Protein AF-A0A5E3WH32-F1 (afdb_monomer_lite)

Structure (mmCIF, N/CA/C/O backbone):
data_AF-A0A5E3WH32-F1
#
_entry.id   AF-A0A5E3WH32-F1
#
loop_
_atom_site.group_PDB
_atom_site.id
_atom_site.type_symbol
_atom_site.label_atom_id
_atom_site.label_alt_id
_atom_site.label_comp_id
_atom_site.label_asym_id
_atom_site.label_entity_id
_atom_site.label_seq_id
_atom_site.pdbx_PDB_ins_code
_atom_site.Cartn_x
_atom_site.Cartn_y
_atom_site.Cartn_z
_atom_site.occupancy
_atom_site.B_iso_or_equiv
_atom_site.auth_seq_id
_atom_site.auth_comp_id
_atom_site.auth_asym_id
_atom_site.auth_atom_id
_atom_site.pdbx_PDB_model_num
ATOM 1 N N . MET A 1 1 ? -55.129 -22.627 20.038 1.00 52.19 1 MET A N 1
ATOM 2 C CA . MET A 1 1 ? -54.235 -21.857 20.926 1.00 52.19 1 MET A CA 1
ATOM 3 C C . MET A 1 1 ? -52.836 -22.223 20.495 1.00 52.19 1 MET A C 1
ATOM 5 O O . MET A 1 1 ? -52.341 -23.261 20.911 1.00 52.19 1 MET A O 1
ATOM 9 N N . ASP A 1 2 ? -52.278 -21.450 19.570 1.00 45.00 2 ASP A N 1
ATOM 10 C CA . ASP A 1 2 ? -50.968 -21.742 18.999 1.00 45.00 2 ASP A CA 1
ATOM 11 C C . ASP A 1 2 ? -49.895 -21.250 19.965 1.00 45.00 2 ASP A C 1
ATOM 13 O O . ASP A 1 2 ? -49.809 -20.062 20.281 1.00 45.00 2 ASP A O 1
ATOM 17 N N . SER A 1 3 ? -49.121 -22.192 20.498 1.00 57.66 3 SER A N 1
ATOM 18 C CA . SER A 1 3 ? -47.975 -21.905 21.348 1.00 57.66 3 SER A CA 1
ATOM 19 C C . SER A 1 3 ? -46.916 -21.187 20.517 1.00 57.66 3 SER A C 1
ATOM 21 O O . SER A 1 3 ? -46.293 -21.782 19.641 1.00 57.66 3 SER A O 1
ATOM 23 N N . ALA A 1 4 ? -46.726 -19.896 20.789 1.00 65.81 4 ALA A N 1
ATOM 24 C CA . ALA A 1 4 ? -45.652 -19.109 20.208 1.00 65.81 4 ALA A CA 1
ATOM 25 C C . ALA A 1 4 ? -44.301 -19.724 20.606 1.00 65.81 4 ALA A C 1
ATOM 27 O O . ALA A 1 4 ? -43.887 -19.662 21.764 1.00 65.81 4 ALA A O 1
ATOM 28 N N . VAL A 1 5 ? -43.628 -20.341 19.637 1.00 60.38 5 VAL A N 1
ATOM 29 C CA . VAL A 1 5 ? -42.250 -20.813 19.771 1.00 60.38 5 VAL A CA 1
ATOM 30 C C . VAL A 1 5 ? -41.354 -19.579 19.782 1.00 60.38 5 VAL A C 1
ATOM 32 O O . VAL A 1 5 ? -41.102 -18.957 18.752 1.00 60.38 5 VAL A O 1
ATOM 35 N N . SER A 1 6 ? -40.903 -19.189 20.970 1.00 62.94 6 SER A N 1
ATOM 36 C CA . SER A 1 6 ? -39.856 -18.190 21.145 1.00 62.94 6 SER A CA 1
ATOM 37 C C . SER A 1 6 ? -38.542 -18.765 20.614 1.00 62.94 6 SER A C 1
ATOM 39 O O . SER A 1 6 ? -37.930 -19.615 21.264 1.00 62.94 6 SER A O 1
ATOM 41 N N . ASN A 1 7 ? -38.117 -18.333 19.428 1.00 59.12 7 ASN A N 1
ATOM 42 C CA . ASN A 1 7 ? -36.787 -18.658 18.924 1.00 59.12 7 ASN A CA 1
ATOM 43 C C . ASN A 1 7 ? -35.727 -18.106 19.895 1.00 59.12 7 ASN A C 1
ATOM 45 O O . ASN A 1 7 ? -35.809 -16.930 20.261 1.00 59.12 7 ASN A O 1
ATOM 49 N N . PRO A 1 8 ? -34.744 -18.915 20.330 1.00 65.38 8 PRO A N 1
ATOM 50 C CA . PRO A 1 8 ? -33.678 -18.431 21.191 1.00 65.38 8 PRO A CA 1
ATOM 51 C C . PRO A 1 8 ? -32.877 -17.372 20.434 1.00 65.38 8 PRO A C 1
ATOM 53 O O . PRO A 1 8 ? -32.254 -17.658 19.411 1.00 65.38 8 PRO A O 1
ATOM 56 N N . VAL A 1 9 ? -32.896 -16.137 20.937 1.00 61.34 9 VAL A N 1
ATOM 57 C CA . VAL A 1 9 ? -31.949 -15.104 20.514 1.00 61.34 9 VAL A CA 1
ATOM 58 C C . VAL A 1 9 ? -30.556 -15.650 20.815 1.00 61.34 9 VAL A C 1
ATOM 60 O O . VAL A 1 9 ? -30.223 -15.907 21.971 1.00 61.34 9 VAL A O 1
ATOM 63 N N . SER A 1 10 ? -29.769 -15.902 19.769 1.00 73.12 10 SER A N 1
ATOM 64 C CA . SER A 1 10 ? -28.432 -16.478 19.904 1.00 73.12 10 SER A CA 1
ATOM 65 C C . SER A 1 10 ? -27.565 -15.564 20.776 1.00 73.12 10 SER A C 1
ATOM 67 O O . SER A 1 10 ? -27.524 -14.349 20.573 1.00 73.12 10 SER A O 1
ATOM 69 N N . SER A 1 11 ? -26.851 -16.123 21.751 1.00 75.81 11 SER A N 1
ATOM 70 C CA . SER A 1 11 ? -25.942 -15.367 22.630 1.00 75.81 11 SER A CA 1
ATOM 71 C C . SER A 1 11 ? -24.872 -14.589 21.851 1.00 75.81 11 SER A C 1
ATOM 73 O O . SER A 1 11 ? -24.406 -13.549 22.313 1.00 75.81 11 SER A O 1
ATOM 75 N N . ALA A 1 12 ? -24.536 -15.041 20.637 1.00 77.00 12 ALA A N 1
ATOM 76 C CA . ALA A 1 12 ? -23.612 -14.364 19.733 1.00 77.00 12 ALA A CA 1
ATOM 77 C C . ALA A 1 12 ? -24.107 -12.968 19.312 1.00 77.00 12 ALA A C 1
ATOM 79 O O . ALA A 1 12 ? -23.326 -12.019 19.303 1.00 77.00 12 ALA A O 1
ATOM 80 N N . THR A 1 13 ? -25.404 -12.818 19.019 1.00 81.62 13 THR A N 1
ATOM 81 C CA . THR A 1 13 ? -25.997 -11.529 18.614 1.00 81.62 13 THR A CA 1
ATOM 82 C C . THR A 1 13 ? -25.877 -10.470 19.706 1.00 81.62 13 THR A C 1
ATOM 84 O O . THR A 1 13 ? -25.502 -9.338 19.418 1.00 81.62 13 THR A O 1
ATOM 87 N N . PHE A 1 14 ? -26.064 -10.855 20.970 1.00 86.81 14 PHE A N 1
ATOM 88 C CA . PHE A 1 14 ? -25.937 -9.934 22.101 1.00 86.81 14 PHE A CA 1
ATOM 89 C C . PHE A 1 14 ? -24.504 -9.406 22.288 1.00 86.81 14 PHE A C 1
ATOM 91 O O . PHE A 1 14 ? -24.307 -8.219 22.547 1.00 86.81 14 PHE A O 1
ATOM 98 N N . VAL A 1 15 ? -23.488 -10.264 22.129 1.00 85.94 15 VAL A N 1
ATOM 99 C CA . VAL A 1 15 ? -22.075 -9.858 22.261 1.00 85.94 15 VAL A CA 1
ATOM 100 C C . VAL A 1 15 ? -21.670 -8.896 21.141 1.00 85.94 15 VAL A C 1
ATOM 102 O O . VAL A 1 15 ? -20.962 -7.920 21.396 1.00 85.94 15 VAL A O 1
ATOM 105 N N . MET A 1 16 ? -22.126 -9.144 19.910 1.00 86.31 16 MET A N 1
ATOM 106 C CA . MET A 1 16 ? -21.865 -8.259 18.769 1.00 86.31 16 MET A CA 1
ATOM 107 C C . MET A 1 16 ? -22.525 -6.894 18.953 1.00 86.31 16 MET A C 1
ATOM 109 O O . MET A 1 16 ? -21.853 -5.876 18.792 1.00 86.31 16 MET A O 1
ATOM 113 N N . ASP A 1 17 ? -23.791 -6.873 19.375 1.00 88.31 17 ASP A N 1
ATOM 114 C CA . ASP A 1 17 ? -24.502 -5.633 19.683 1.00 88.31 17 ASP A CA 1
ATOM 115 C C . ASP A 1 17 ? -23.765 -4.836 20.752 1.00 88.31 17 ASP A C 1
ATOM 117 O O . ASP A 1 17 ? -23.500 -3.649 20.568 1.00 88.31 17 ASP A O 1
ATOM 121 N N . GLN A 1 18 ? -23.353 -5.483 21.844 1.00 89.88 18 GLN A N 1
ATOM 122 C CA . GLN A 1 18 ? -22.624 -4.807 22.912 1.00 89.88 18 GLN A CA 1
ATOM 123 C C . GLN A 1 18 ? -21.307 -4.192 22.412 1.00 89.88 18 GLN A C 1
ATOM 125 O O . GLN A 1 18 ? -20.955 -3.083 22.820 1.00 89.88 18 GLN A O 1
ATOM 130 N N . ARG A 1 19 ? -20.580 -4.882 21.525 1.00 88.62 19 ARG A N 1
ATOM 131 C CA . ARG A 1 19 ? -19.349 -4.356 20.912 1.00 88.62 19 ARG A CA 1
ATOM 132 C C . ARG A 1 19 ? -19.636 -3.160 20.008 1.00 88.62 19 ARG A C 1
ATOM 134 O O . ARG A 1 19 ? -18.951 -2.147 20.128 1.00 88.62 19 ARG A O 1
ATOM 141 N N . ALA A 1 20 ? -20.663 -3.249 19.167 1.00 89.88 20 ALA A N 1
ATOM 142 C CA . ALA A 1 20 ? -21.068 -2.154 18.294 1.00 89.88 20 ALA A CA 1
ATOM 143 C C . ALA A 1 20 ? -21.516 -0.922 19.099 1.00 89.88 20 ALA A C 1
ATOM 145 O O . ALA A 1 20 ? -21.082 0.189 18.807 1.00 89.88 20 ALA A O 1
ATOM 146 N N . PHE A 1 21 ? -22.286 -1.106 20.178 1.00 92.56 21 PHE A N 1
ATOM 147 C CA . PHE A 1 21 ? -22.665 -0.015 21.083 1.00 92.56 21 PHE A CA 1
ATOM 148 C C . PHE A 1 21 ? -21.451 0.662 21.728 1.00 92.56 21 PHE A C 1
ATOM 150 O O . PHE A 1 21 ? -21.394 1.888 21.762 1.00 92.56 21 PHE A O 1
ATOM 157 N N . ARG A 1 22 ? -20.454 -0.105 22.193 1.00 91.75 22 ARG A N 1
ATOM 158 C CA . ARG A 1 22 ? -19.221 0.474 22.760 1.00 91.75 22 ARG A CA 1
ATOM 159 C C . ARG A 1 22 ? -18.456 1.307 21.734 1.00 91.75 22 ARG A C 1
ATOM 161 O O . ARG A 1 22 ? -18.041 2.416 22.054 1.00 91.75 22 ARG A O 1
ATOM 168 N N . ALA A 1 23 ? -18.330 0.811 20.502 1.00 92.69 23 ALA A N 1
ATOM 169 C CA . ALA A 1 23 ? -17.671 1.537 19.419 1.00 92.69 23 ALA A CA 1
ATOM 170 C C . ALA A 1 23 ? -18.367 2.869 19.087 1.00 92.69 23 ALA A C 1
ATOM 172 O O . ALA A 1 23 ? -17.714 3.808 18.645 1.00 92.69 23 ALA A O 1
ATOM 173 N N . CYS A 1 24 ? -19.674 2.983 19.331 1.00 94.19 24 CYS A N 1
ATOM 174 C CA . CYS A 1 24 ? -20.444 4.201 19.068 1.00 94.19 24 CYS A CA 1
ATOM 175 C C . CYS A 1 24 ? -20.374 5.245 20.177 1.00 94.19 24 CYS A C 1
ATOM 177 O O . CYS A 1 24 ? -20.856 6.354 19.965 1.00 94.19 24 CYS A O 1
ATOM 179 N N . GLY A 1 25 ? -19.820 4.916 21.344 1.00 93.44 25 GLY A N 1
ATOM 180 C CA . GLY A 1 25 ? -19.844 5.798 22.509 1.00 93.44 25 GLY A CA 1
ATOM 181 C C . GLY A 1 25 ? -21.234 6.002 23.118 1.00 93.44 25 GLY A C 1
ATOM 182 O O . GLY A 1 25 ? -22.192 5.293 22.804 1.00 93.44 25 GLY A O 1
ATOM 183 N N . SER A 1 26 ? -21.340 6.965 24.032 1.00 92.31 26 SER A N 1
ATOM 184 C CA . SER A 1 26 ? -22.578 7.237 24.770 1.00 92.31 26 SER A CA 1
ATOM 185 C C . SER A 1 26 ? -23.477 8.225 24.034 1.00 92.31 26 SER A C 1
ATOM 187 O O . SER A 1 26 ? -23.074 9.358 23.819 1.00 92.31 26 SER A O 1
ATOM 189 N N . GLY A 1 27 ? -24.718 7.860 23.717 1.00 94.62 27 GLY A N 1
ATOM 190 C CA . GLY A 1 27 ? -25.680 8.790 23.118 1.00 94.62 27 GLY A CA 1
ATOM 191 C C . GLY A 1 27 ? -26.801 8.079 22.374 1.00 94.62 27 GLY A C 1
ATOM 192 O O . GLY A 1 27 ? -26.896 6.849 22.390 1.00 94.62 27 GLY A O 1
ATOM 193 N N . PHE A 1 28 ? -27.656 8.850 21.708 1.00 95.94 28 PHE A N 1
ATOM 194 C CA . PHE A 1 28 ? -28.681 8.300 20.831 1.00 95.94 28 PHE A CA 1
ATOM 195 C C . PHE A 1 28 ? -28.080 7.954 19.466 1.00 95.94 28 PHE A C 1
ATOM 197 O O . PHE A 1 28 ? -27.241 8.670 18.930 1.00 95.94 28 PHE A O 1
ATOM 204 N N . MET A 1 29 ? -28.561 6.882 18.832 1.00 95.19 29 MET A N 1
ATOM 205 C CA . MET A 1 29 ? -28.070 6.469 17.504 1.00 95.19 29 MET A CA 1
ATOM 206 C C . MET A 1 29 ? -28.331 7.500 16.392 1.00 95.19 29 MET A C 1
ATOM 208 O O . MET A 1 29 ? -27.704 7.441 15.337 1.00 95.19 29 MET A O 1
ATOM 212 N N . GLY A 1 30 ? -29.257 8.437 16.618 1.00 93.12 30 GLY A N 1
ATOM 213 C CA . GLY A 1 30 ? -29.512 9.563 15.719 1.00 93.12 30 GLY A CA 1
ATOM 214 C C . GLY A 1 30 ? -28.548 10.739 15.892 1.00 93.12 30 GLY A C 1
ATOM 215 O O . GLY A 1 30 ? -28.602 11.658 15.077 1.00 93.12 30 GLY A O 1
ATOM 216 N N . ASP A 1 31 ? -27.692 10.720 16.918 1.00 94.50 31 ASP A N 1
ATOM 217 C CA . ASP A 1 31 ? -26.774 11.818 17.203 1.00 94.50 31 ASP A CA 1
ATOM 218 C C . ASP A 1 31 ? -25.713 11.953 16.110 1.00 94.50 31 ASP A C 1
ATOM 220 O O . ASP A 1 31 ? -25.211 10.972 15.543 1.00 94.50 31 ASP A O 1
ATOM 224 N N . LEU A 1 32 ? -25.367 13.209 15.850 1.00 95.00 32 LEU A N 1
ATOM 225 C CA . LEU A 1 32 ? -24.318 13.613 14.933 1.00 95.00 32 LEU A CA 1
ATOM 226 C C . LEU A 1 32 ? -22.976 13.653 15.668 1.00 95.00 32 LEU A C 1
ATOM 228 O O . LEU A 1 32 ? -22.802 14.380 16.642 1.00 95.00 32 LEU A O 1
ATOM 232 N N . VAL A 1 33 ? -22.021 12.882 15.167 1.00 95.75 33 VAL A N 1
ATOM 233 C CA . VAL A 1 33 ? -20.616 12.887 15.556 1.00 95.75 33 VAL A CA 1
ATOM 234 C C . VAL A 1 33 ? -19.940 14.056 14.857 1.00 95.75 33 VAL A C 1
ATOM 236 O O . VAL A 1 33 ? -19.688 14.019 13.652 1.00 95.75 33 VAL A O 1
ATOM 239 N N . THR A 1 34 ? -19.696 15.112 15.627 1.00 95.62 34 THR A N 1
ATOM 240 C CA . THR A 1 34 ? -18.920 16.292 15.236 1.00 95.62 34 THR A CA 1
ATOM 241 C C . THR A 1 34 ? -17.501 16.202 15.805 1.00 95.62 34 THR A C 1
ATOM 243 O O . THR A 1 34 ? -17.273 15.444 16.752 1.00 95.62 34 THR A O 1
ATOM 246 N N . PRO A 1 35 ? -16.541 16.999 15.300 1.00 95.69 35 PRO A N 1
ATOM 247 C CA . PRO A 1 35 ? -15.191 17.042 15.864 1.00 95.69 35 PRO A CA 1
ATOM 248 C C . PRO A 1 35 ? -15.200 17.379 17.363 1.00 95.69 35 PRO A C 1
ATOM 250 O O . PRO A 1 35 ? -14.544 16.724 18.165 1.00 95.69 35 PRO A O 1
AT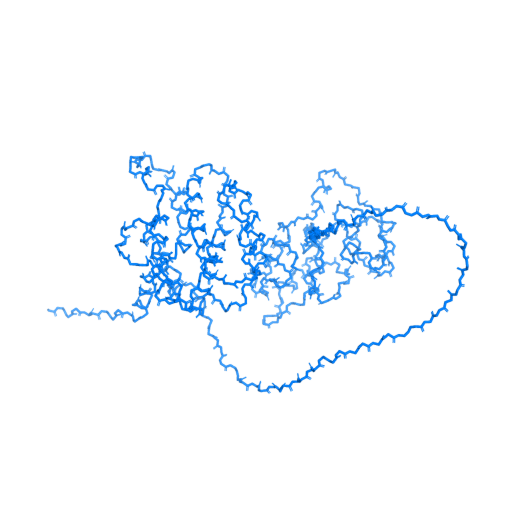OM 253 N N . SER A 1 36 ? -16.029 18.341 17.771 1.00 96.12 36 SER A N 1
ATOM 254 C CA . SER A 1 36 ? -16.183 18.715 19.180 1.00 96.12 36 SER A CA 1
ATOM 255 C C . SER A 1 36 ? -16.717 17.579 20.057 1.00 96.12 36 SER A C 1
ATOM 257 O O . SER A 1 36 ? -16.247 17.411 21.180 1.00 96.12 36 SER A O 1
ATOM 259 N N . LEU A 1 37 ? -17.674 16.788 19.557 1.00 96.31 37 LEU A N 1
ATOM 260 C CA . LEU A 1 37 ? -18.210 15.642 20.291 1.00 96.31 37 LEU A CA 1
ATOM 261 C C . LEU A 1 37 ? -17.170 14.525 20.416 1.00 96.31 37 LEU A C 1
ATOM 263 O O . LEU A 1 37 ? -17.008 13.966 21.498 1.00 96.31 37 LEU A O 1
ATOM 267 N N . LEU A 1 38 ? -16.447 14.238 19.327 1.00 97.25 38 LEU A N 1
ATOM 268 C CA . LEU A 1 38 ? -15.353 13.269 19.325 1.00 97.25 38 LEU A CA 1
ATOM 269 C C . LEU A 1 38 ? -14.294 13.636 20.365 1.00 97.25 38 LEU A C 1
ATOM 271 O O . LEU A 1 38 ? -13.929 12.800 21.186 1.00 97.25 38 LEU A O 1
ATOM 275 N N . GLN A 1 39 ? -13.840 14.890 20.361 1.00 97.25 39 GLN A N 1
ATOM 276 C CA . GLN A 1 39 ? -12.857 15.369 21.326 1.00 97.25 39 GLN A CA 1
ATOM 277 C C . GLN A 1 39 ? -13.357 15.205 22.767 1.00 97.25 39 GLN A C 1
ATOM 279 O O . GLN A 1 39 ? -12.642 14.636 23.588 1.00 97.25 39 GLN A O 1
ATOM 284 N N . ALA A 1 40 ? -14.584 15.646 23.064 1.00 97.38 40 ALA A N 1
ATOM 285 C CA . ALA A 1 40 ? -15.139 15.587 24.415 1.00 97.38 40 ALA A CA 1
ATOM 286 C C . ALA A 1 40 ? -15.235 14.147 24.955 1.00 97.38 40 ALA A C 1
ATOM 288 O O . ALA A 1 40 ? -14.776 13.876 26.064 1.00 97.38 40 ALA A O 1
ATOM 289 N N . GLU A 1 41 ? -15.774 13.205 24.172 1.00 97.12 41 GLU A N 1
ATOM 290 C CA . GLU A 1 41 ? -15.899 11.809 24.620 1.00 97.12 41 GLU A CA 1
ATOM 291 C C . GLU A 1 41 ? -14.548 11.109 24.780 1.00 97.12 41 GLU A C 1
ATOM 293 O O . GLU A 1 41 ? -14.399 10.270 25.671 1.00 97.12 41 GLU A O 1
ATOM 298 N N . LEU A 1 42 ? -13.556 11.442 23.951 1.00 96.50 42 LEU A N 1
ATOM 299 C CA . LEU A 1 42 ? -12.219 10.872 24.090 1.00 96.50 42 LEU A CA 1
ATOM 300 C C . LEU A 1 42 ? -11.456 11.453 25.277 1.00 96.50 42 LEU A C 1
ATOM 302 O O . LEU A 1 42 ? -10.808 10.699 25.998 1.00 96.50 42 LEU A O 1
ATOM 306 N N . GLU A 1 43 ? -11.559 12.757 25.528 1.00 96.25 43 GLU A N 1
ATOM 307 C CA . GLU A 1 43 ? -10.982 13.374 26.725 1.00 96.25 43 GLU A CA 1
ATOM 308 C C . GLU A 1 43 ? -11.575 12.776 28.007 1.00 96.25 43 GLU A C 1
ATOM 310 O O . GLU A 1 43 ? -10.836 12.459 28.943 1.00 96.25 43 GLU A O 1
ATOM 315 N N . ASP A 1 44 ? -12.895 12.572 28.046 1.00 95.56 44 ASP A N 1
ATOM 316 C CA . ASP A 1 44 ? -13.559 11.925 29.177 1.00 95.56 44 ASP A CA 1
ATOM 317 C C . ASP A 1 44 ? -13.147 10.449 29.315 1.00 95.56 44 ASP A C 1
ATOM 319 O O . ASP A 1 44 ? -12.879 9.989 30.429 1.00 95.56 44 ASP A O 1
ATOM 323 N N . PHE A 1 45 ? -13.013 9.721 28.202 1.00 94.50 45 PHE A N 1
ATOM 324 C CA . PHE A 1 45 ? -12.516 8.343 28.193 1.00 94.50 45 PHE A CA 1
ATOM 325 C C . PHE A 1 45 ? -11.088 8.240 28.756 1.00 94.50 45 PHE A C 1
ATOM 327 O O . PHE A 1 45 ? -10.848 7.464 29.683 1.00 94.50 45 PHE A O 1
ATOM 334 N N . TYR A 1 46 ? -10.149 9.062 28.275 1.00 94.69 46 TYR A N 1
ATOM 335 C CA . TYR A 1 46 ? -8.755 9.036 28.737 1.00 94.69 46 TYR A CA 1
ATOM 336 C C . TYR A 1 46 ? -8.574 9.529 30.172 1.00 94.69 46 TYR A C 1
ATOM 338 O O . TYR A 1 46 ? -7.606 9.149 30.836 1.00 94.69 46 TYR A O 1
ATOM 346 N N . ARG A 1 47 ? -9.499 10.356 30.676 1.00 94.69 47 ARG A N 1
ATOM 347 C CA . ARG A 1 47 ? -9.539 10.736 32.093 1.00 94.69 47 ARG A CA 1
ATOM 348 C C . ARG A 1 47 ? -9.898 9.543 32.985 1.00 94.69 47 ARG A C 1
ATOM 350 O O . ARG A 1 47 ? -9.437 9.491 34.124 1.00 94.69 47 ARG A O 1
ATOM 357 N N . GLY A 1 48 ? -10.706 8.608 32.480 1.00 92.50 48 GLY A N 1
ATOM 358 C CA . GLY A 1 48 ? -11.157 7.421 33.209 1.00 92.50 48 GLY A CA 1
ATOM 359 C C . GLY A 1 48 ? -10.075 6.359 33.414 1.00 92.50 48 GLY A C 1
ATOM 360 O O . GLY A 1 48 ? -10.071 5.702 34.454 1.00 92.50 48 GLY A O 1
ATOM 361 N N . ASP A 1 49 ? -9.142 6.216 32.469 1.00 89.06 49 ASP A N 1
ATOM 362 C CA . ASP A 1 49 ? -8.031 5.261 32.563 1.00 89.06 49 ASP A CA 1
ATOM 363 C C . ASP A 1 49 ? -6.711 5.829 32.002 1.00 89.06 49 ASP A C 1
ATOM 365 O O . ASP A 1 49 ? -6.280 5.478 30.901 1.00 89.06 49 ASP A O 1
ATOM 369 N N . PRO A 1 50 ? -6.010 6.683 32.771 1.00 86.69 50 PRO A N 1
ATOM 370 C CA . PRO A 1 50 ? -4.770 7.309 32.319 1.00 86.69 50 PRO A CA 1
ATOM 371 C C . PRO A 1 50 ? -3.645 6.323 31.976 1.00 86.69 50 PRO A C 1
ATOM 373 O O . PRO A 1 50 ? -2.722 6.693 31.250 1.00 86.69 50 PRO A O 1
ATOM 376 N N . GLN A 1 51 ? -3.678 5.096 32.514 1.00 81.75 51 GLN A N 1
ATOM 377 C CA . GLN A 1 51 ? -2.610 4.113 32.318 1.00 81.75 51 GLN A CA 1
ATOM 378 C C . GLN A 1 51 ? -2.657 3.498 30.919 1.00 81.75 51 GLN A C 1
ATOM 380 O O . GLN A 1 51 ? -1.605 3.289 30.312 1.00 81.75 51 GLN A O 1
ATOM 385 N N . SER A 1 52 ? -3.854 3.239 30.387 1.00 85.00 52 SER A N 1
ATOM 386 C CA . SER A 1 52 ? -4.018 2.702 29.032 1.00 85.00 52 SER A CA 1
ATOM 387 C C . SER A 1 52 ? -4.063 3.786 27.950 1.00 85.00 52 SER A C 1
ATOM 389 O O . SER A 1 52 ? -3.765 3.488 26.789 1.00 85.00 52 SER A O 1
ATOM 391 N N . SER A 1 53 ? -4.336 5.048 28.314 1.00 89.31 53 SER A N 1
ATOM 392 C CA . SER A 1 53 ? -4.482 6.179 27.382 1.00 89.31 53 SER A CA 1
ATOM 393 C C . SER A 1 53 ? -3.349 6.302 26.362 1.00 89.31 53 SER A C 1
ATOM 395 O O . SER A 1 53 ? -3.613 6.563 25.190 1.00 89.31 53 SER A O 1
ATOM 397 N N . ALA A 1 54 ? -2.094 6.071 26.760 1.00 87.25 54 ALA A N 1
ATOM 398 C CA . ALA A 1 54 ? -0.941 6.175 25.862 1.00 87.25 54 ALA A CA 1
ATOM 399 C C . ALA A 1 54 ? -0.981 5.164 24.704 1.00 87.25 54 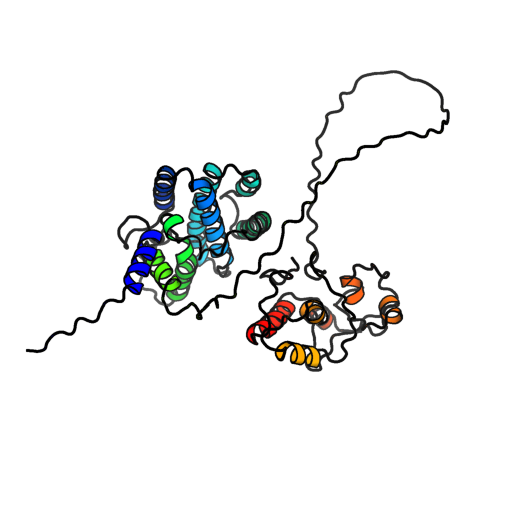ALA A C 1
ATOM 401 O O . ALA A 1 54 ? -0.722 5.529 23.558 1.00 87.25 54 ALA A O 1
ATOM 402 N N . ALA A 1 55 ? -1.288 3.899 25.004 1.00 86.06 55 ALA A N 1
ATOM 403 C CA . ALA A 1 55 ? -1.338 2.826 24.015 1.00 86.06 55 ALA A CA 1
ATOM 404 C C . ALA A 1 55 ? -2.631 2.886 23.194 1.00 86.06 55 ALA A C 1
ATOM 406 O O . ALA A 1 55 ? -2.601 2.711 21.975 1.00 86.06 55 ALA A O 1
ATOM 407 N N . VAL A 1 56 ? -3.757 3.176 23.855 1.00 90.44 56 VAL A N 1
ATOM 408 C CA . VAL A 1 56 ? -5.065 3.268 23.203 1.00 90.44 56 VAL A CA 1
ATOM 409 C C . VAL A 1 56 ? -5.091 4.425 22.209 1.00 90.44 56 VAL A C 1
ATOM 411 O O . VAL A 1 56 ? -5.421 4.200 21.049 1.00 90.44 56 VAL A O 1
ATOM 414 N N . SER A 1 57 ? -4.678 5.631 22.609 1.00 92.50 57 SER A N 1
ATOM 415 C CA . SER A 1 57 ? -4.662 6.796 21.708 1.00 92.50 57 SER A CA 1
ATOM 416 C C . SER A 1 57 ? -3.796 6.583 20.470 1.00 92.50 57 SER A C 1
ATOM 418 O O . SER A 1 57 ? -4.215 6.907 19.359 1.00 92.50 57 SER A O 1
ATOM 420 N N . LEU A 1 58 ? -2.629 5.954 20.633 1.00 88.56 58 LEU A N 1
ATOM 421 C CA . LEU A 1 58 ? -1.753 5.621 19.517 1.00 88.56 58 LEU A CA 1
ATOM 422 C C . LEU A 1 58 ? -2.411 4.634 18.546 1.00 88.56 58 LEU A C 1
ATOM 424 O O . LEU A 1 58 ? -2.357 4.822 17.331 1.00 88.56 58 LEU A O 1
ATOM 428 N N . LEU A 1 59 ? -3.041 3.582 19.070 1.00 88.62 59 LEU A N 1
ATOM 429 C CA . LEU A 1 59 ? -3.687 2.572 18.240 1.00 88.62 59 LEU A CA 1
ATOM 430 C C . LEU A 1 59 ? -4.920 3.119 17.516 1.00 88.62 59 LEU A C 1
ATOM 432 O O . LEU A 1 59 ? -5.140 2.782 16.352 1.00 88.62 59 LEU A O 1
ATOM 436 N N . ARG A 1 60 ? -5.700 3.986 18.168 1.00 93.56 60 ARG A N 1
ATOM 437 C CA . ARG A 1 60 ? -6.810 4.695 17.522 1.00 93.56 60 ARG A CA 1
ATOM 438 C C . ARG A 1 60 ? -6.317 5.557 16.367 1.00 93.56 60 ARG A C 1
ATOM 440 O O . ARG A 1 60 ? -6.842 5.435 15.263 1.00 93.56 60 ARG A O 1
ATOM 447 N N . LEU A 1 61 ? -5.263 6.351 16.586 1.00 92.12 61 LEU A N 1
ATOM 448 C CA . LEU A 1 61 ? -4.646 7.158 15.533 1.00 92.12 61 LEU A CA 1
ATOM 449 C C . LEU A 1 61 ? -4.189 6.283 14.359 1.00 92.12 61 LEU A C 1
ATOM 451 O O . LEU A 1 61 ? -4.506 6.583 13.212 1.00 92.12 61 LEU A O 1
ATOM 455 N N . LEU A 1 62 ? -3.487 5.179 14.624 1.00 88.56 62 LEU A N 1
ATOM 456 C CA . LEU A 1 62 ? -3.043 4.258 13.574 1.00 88.56 62 LEU A CA 1
ATOM 457 C C . LEU A 1 62 ? -4.215 3.645 12.795 1.00 88.56 62 LEU A C 1
ATOM 459 O O . LEU A 1 62 ? -4.180 3.623 11.568 1.00 88.56 62 LEU A O 1
ATOM 463 N N . SER A 1 63 ? -5.269 3.217 13.493 1.00 89.62 63 SER A N 1
ATOM 464 C CA . SER A 1 63 ? -6.472 2.636 12.878 1.00 89.62 63 SER A CA 1
ATOM 465 C C . SER A 1 63 ? -7.202 3.646 11.992 1.00 89.62 63 SER A C 1
ATOM 467 O O . SER A 1 63 ? -7.651 3.320 10.890 1.00 89.62 63 SER A O 1
ATOM 469 N N . ALA A 1 64 ? -7.280 4.896 12.449 1.00 92.06 64 ALA A N 1
ATOM 470 C CA . ALA A 1 64 ? -7.834 5.999 11.685 1.00 92.06 64 ALA A CA 1
ATOM 471 C C . ALA A 1 64 ? -7.010 6.305 10.424 1.00 92.06 64 ALA A C 1
ATOM 473 O O . ALA A 1 64 ? -7.578 6.487 9.346 1.00 92.06 64 ALA A O 1
ATOM 474 N N . LEU A 1 65 ? -5.676 6.313 10.537 1.00 88.94 65 LEU A N 1
ATOM 475 C CA . LEU A 1 65 ? -4.773 6.524 9.403 1.00 88.94 65 LEU A CA 1
ATOM 476 C C . LEU A 1 65 ? -4.894 5.405 8.361 1.00 88.94 65 LEU A C 1
ATOM 478 O O . LEU A 1 65 ? -4.989 5.703 7.172 1.00 88.94 65 LEU A O 1
ATOM 482 N N . ASP A 1 66 ? -4.923 4.143 8.792 1.00 86.50 66 ASP A N 1
ATOM 483 C CA . ASP A 1 66 ? -5.077 2.989 7.897 1.00 86.50 66 ASP A CA 1
ATOM 484 C C . ASP A 1 66 ? -6.413 3.037 7.156 1.00 86.50 66 ASP A C 1
ATOM 486 O O . ASP A 1 66 ? -6.462 2.853 5.939 1.00 86.50 66 ASP A O 1
ATOM 490 N N . SER A 1 67 ? -7.486 3.375 7.873 1.00 88.75 67 SER A N 1
ATOM 491 C CA . SER A 1 67 ? -8.819 3.497 7.284 1.00 88.75 67 SER A CA 1
ATOM 492 C C . SER A 1 67 ? -8.875 4.610 6.239 1.00 88.75 67 SER A C 1
ATOM 494 O O . SER A 1 67 ? -9.428 4.396 5.166 1.00 88.75 67 SER A O 1
ATOM 496 N N . LEU A 1 68 ? -8.265 5.771 6.508 1.00 87.81 68 LEU A N 1
ATOM 497 C CA . LEU A 1 68 ? -8.182 6.865 5.536 1.00 87.81 68 LEU A CA 1
ATOM 498 C C . LEU A 1 68 ? -7.341 6.506 4.306 1.00 87.81 68 LEU A C 1
ATOM 500 O O . LEU A 1 68 ? -7.728 6.835 3.188 1.00 87.81 68 LEU A O 1
ATOM 504 N N . LEU A 1 69 ? -6.200 5.836 4.493 1.00 85.06 69 LEU A N 1
ATOM 505 C CA . LEU A 1 69 ? -5.324 5.428 3.389 1.00 85.06 69 LEU A CA 1
ATOM 506 C C . LEU A 1 69 ? -5.965 4.364 2.487 1.00 85.06 69 LEU A C 1
ATOM 508 O O . LEU A 1 69 ? -5.595 4.270 1.317 1.00 85.06 69 LEU A O 1
ATOM 512 N N . ALA A 1 70 ? -6.914 3.589 3.015 1.00 84.19 70 ALA A N 1
ATOM 513 C CA . ALA A 1 70 ? -7.685 2.605 2.263 1.00 84.19 70 ALA A CA 1
ATOM 514 C C . ALA A 1 70 ? -8.836 3.219 1.442 1.00 84.19 70 ALA A C 1
ATOM 516 O O . ALA A 1 70 ? -9.425 2.527 0.608 1.00 84.19 70 ALA A O 1
ATOM 517 N N . LEU A 1 71 ? -9.181 4.496 1.654 1.00 85.31 71 LEU A N 1
ATOM 518 C CA . LEU A 1 71 ? -10.258 5.138 0.904 1.00 85.31 71 LEU A CA 1
ATOM 519 C C . LEU A 1 71 ? -9.845 5.387 -0.556 1.00 85.31 71 LEU A C 1
ATOM 521 O O . LEU A 1 71 ? -8.732 5.850 -0.822 1.00 85.31 71 LEU A O 1
ATOM 525 N N . PRO A 1 72 ? -10.742 5.136 -1.527 1.00 78.19 72 PRO A N 1
ATOM 526 C CA . PRO A 1 72 ? -10.481 5.460 -2.919 1.00 78.19 72 PRO A CA 1
ATOM 527 C C . PRO A 1 72 ? -10.478 6.983 -3.092 1.00 78.19 72 PRO A C 1
ATOM 529 O O . PRO A 1 72 ? -11.525 7.626 -3.073 1.00 78.19 72 PRO A O 1
ATOM 532 N N . VAL A 1 73 ? -9.295 7.564 -3.284 1.00 70.69 73 VAL A N 1
ATOM 533 C CA . VAL A 1 73 ? -9.136 8.994 -3.579 1.00 70.69 73 VAL A CA 1
ATOM 534 C C . VAL A 1 73 ? -9.514 9.220 -5.043 1.00 70.69 73 VAL A C 1
ATOM 536 O O . VAL A 1 73 ? -8.693 9.093 -5.951 1.00 70.69 73 VAL A O 1
ATOM 539 N N . GLY A 1 74 ? -10.803 9.456 -5.286 1.00 62.81 74 GLY A N 1
ATOM 540 C CA . GLY A 1 74 ? -11.331 9.792 -6.604 1.00 62.81 74 GLY A CA 1
ATOM 541 C C . GLY A 1 74 ? -11.219 11.291 -6.883 1.00 62.81 74 GLY A C 1
ATOM 542 O O . GLY A 1 74 ? -11.438 12.115 -6.004 1.00 62.81 74 GLY A O 1
ATOM 543 N N . SER A 1 75 ? -10.945 11.668 -8.131 1.00 50.78 75 SER A N 1
ATOM 544 C CA . SER A 1 75 ? -10.731 13.058 -8.567 1.00 50.78 75 SER A CA 1
ATOM 545 C C . SER A 1 75 ? -12.004 13.925 -8.660 1.00 50.78 75 SER A C 1
ATOM 547 O O . SER A 1 75 ? -12.027 14.904 -9.406 1.00 50.78 75 SER A O 1
ATOM 549 N N . SER A 1 76 ? -13.095 13.574 -7.972 1.00 59.25 76 SER A N 1
ATOM 550 C CA . SER A 1 76 ? -14.351 14.335 -8.025 1.00 59.25 76 SER A CA 1
ATOM 551 C C . SER A 1 76 ? -14.447 15.310 -6.849 1.00 59.25 76 SER A C 1
ATOM 553 O O . SER A 1 76 ? -14.537 14.887 -5.699 1.00 59.25 76 SER A O 1
ATOM 555 N N . GLY A 1 77 ? -14.486 16.616 -7.141 1.00 61.06 77 GLY A N 1
ATOM 556 C CA . GLY A 1 77 ? -14.478 17.702 -6.146 1.00 61.06 77 GLY A CA 1
ATOM 557 C C . GLY A 1 77 ? -15.639 17.723 -5.140 1.00 61.06 77 GLY A C 1
ATOM 558 O O . GLY A 1 77 ? -15.607 18.506 -4.198 1.00 61.06 77 GLY A O 1
ATOM 559 N N . SER A 1 78 ? -16.638 16.853 -5.287 1.00 57.75 78 SER A N 1
ATOM 560 C CA . SER A 1 78 ? -17.724 16.672 -4.320 1.00 57.75 78 SER A CA 1
ATOM 561 C C . SER A 1 78 ? -17.328 15.954 -3.029 1.00 57.75 78 SER A C 1
ATOM 563 O O . SER A 1 78 ? -18.159 15.857 -2.137 1.00 57.75 78 SER A O 1
ATOM 565 N N . GLN A 1 79 ? -16.083 15.476 -2.922 1.00 72.38 79 GLN A N 1
ATOM 566 C CA . GLN A 1 79 ? -15.562 14.753 -1.752 1.00 72.38 79 GLN A CA 1
ATOM 567 C C . GLN A 1 79 ? -14.773 15.639 -0.773 1.00 72.38 79 GLN A C 1
ATOM 569 O O . GLN A 1 79 ? -14.307 15.160 0.262 1.00 72.38 79 GLN A O 1
ATOM 574 N N . ALA A 1 80 ? -14.576 16.921 -1.099 1.00 79.00 80 ALA A N 1
ATOM 575 C CA . ALA A 1 80 ? -13.669 17.783 -0.346 1.00 79.00 80 ALA A CA 1
ATOM 576 C C . ALA A 1 80 ? -14.155 18.051 1.089 1.00 79.00 80 ALA A C 1
ATOM 578 O O . ALA A 1 80 ? -13.356 17.989 2.019 1.00 79.00 80 ALA A O 1
ATOM 579 N N . SER A 1 81 ? -15.455 18.297 1.298 1.00 81.25 81 SER A N 1
ATOM 580 C CA . SER A 1 81 ? -16.014 18.572 2.633 1.00 81.25 81 SER A CA 1
ATOM 581 C C . SER A 1 81 ? -16.008 17.341 3.543 1.00 81.25 81 SER A C 1
ATOM 583 O O . SER A 1 81 ? -15.786 17.461 4.744 1.00 81.25 81 SER A O 1
ATOM 585 N N . GLN A 1 82 ? -16.200 16.148 2.987 1.00 84.31 82 GLN A N 1
ATOM 586 C CA . GLN A 1 82 ? -16.197 14.901 3.752 1.00 84.31 82 GLN A CA 1
ATOM 587 C C . GLN A 1 82 ? -14.787 14.461 4.110 1.00 84.31 82 GLN A C 1
ATOM 589 O O . GLN A 1 82 ? -14.542 14.049 5.243 1.00 84.31 82 GLN A O 1
ATOM 594 N N . MET A 1 83 ? -13.852 14.588 3.165 1.00 85.44 83 MET A N 1
ATOM 595 C CA . MET A 1 83 ? -12.441 14.380 3.463 1.00 85.44 83 MET A CA 1
ATOM 596 C C . MET A 1 83 ? -11.974 15.370 4.535 1.00 85.44 83 MET A C 1
ATOM 598 O O . MET A 1 83 ? -11.278 14.969 5.463 1.00 85.44 83 MET A O 1
ATOM 602 N N . GLN A 1 84 ? -12.438 16.624 4.473 1.00 87.12 84 GLN A N 1
ATOM 603 C CA . GLN A 1 84 ? -12.188 17.623 5.511 1.00 87.12 84 GLN A CA 1
ATOM 604 C C . GLN A 1 84 ? -12.727 17.180 6.882 1.00 87.12 84 GLN A C 1
ATOM 606 O O . GLN A 1 84 ? -12.018 17.301 7.875 1.00 87.12 84 GLN A O 1
ATOM 611 N N . LEU A 1 85 ? -13.938 16.621 6.959 1.00 90.69 85 LEU A N 1
ATOM 612 C CA . LEU A 1 85 ? -14.486 16.121 8.225 1.00 90.69 85 LEU A CA 1
ATOM 613 C C . LEU A 1 85 ? -13.662 14.960 8.801 1.00 90.69 85 LEU A C 1
ATOM 615 O O . LEU A 1 85 ? -13.299 14.983 9.976 1.00 90.69 85 LEU A O 1
ATOM 619 N N . LEU A 1 86 ? -13.353 13.940 7.991 1.00 91.75 86 LEU A N 1
ATOM 620 C CA . LEU A 1 86 ? -12.537 12.818 8.470 1.00 91.75 86 LEU A CA 1
ATOM 621 C C . LEU A 1 86 ? -11.135 13.282 8.877 1.00 91.75 86 LEU A C 1
ATOM 623 O O . LEU A 1 86 ? -10.528 12.730 9.794 1.00 91.75 86 LEU A O 1
ATOM 627 N N . TRP A 1 87 ? -10.635 14.323 8.220 1.00 88.31 87 TRP A N 1
ATOM 628 C CA . TRP A 1 87 ? -9.379 14.943 8.583 1.00 88.31 87 TRP A CA 1
ATOM 629 C C . TRP A 1 87 ? -9.417 15.646 9.937 1.00 88.31 87 TRP A C 1
ATOM 631 O O . TRP A 1 87 ? -8.486 15.506 10.736 1.00 88.31 87 TRP A O 1
ATOM 641 N N . GLU A 1 88 ? -10.493 16.373 10.224 1.00 91.62 88 GLU A N 1
ATOM 642 C CA . GLU A 1 88 ? -10.708 16.974 11.538 1.00 91.62 88 GLU A CA 1
ATOM 643 C C . GLU A 1 88 ? -10.739 15.891 12.626 1.00 91.62 88 GLU A C 1
ATOM 645 O O . GLU A 1 88 ? -10.116 16.059 13.675 1.00 91.62 88 GLU A O 1
ATOM 650 N N . PHE A 1 89 ? -11.351 14.732 12.351 1.00 94.81 89 PHE A N 1
ATOM 651 C CA . PHE A 1 89 ? -11.317 13.597 13.274 1.00 94.81 89 PHE A CA 1
ATOM 652 C C . PHE A 1 89 ? -9.906 13.039 13.495 1.00 94.81 89 PHE A C 1
ATOM 654 O O . PHE A 1 89 ? -9.504 12.859 14.644 1.00 94.81 89 PHE A O 1
ATOM 661 N N . VAL A 1 90 ? -9.114 12.815 12.440 1.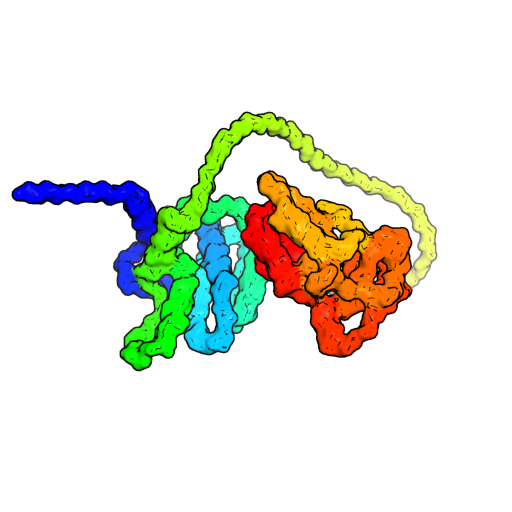00 92.62 90 VAL A N 1
ATOM 662 C CA . VAL A 1 90 ? -7.711 12.370 12.592 1.00 92.62 90 VAL A CA 1
ATOM 663 C C . VAL A 1 90 ? -6.873 13.382 13.357 1.00 92.62 90 VAL A C 1
ATOM 665 O O . VAL A 1 90 ? -6.052 12.991 14.184 1.00 92.62 90 VAL A O 1
ATOM 668 N N . SER A 1 91 ? -7.089 14.672 13.115 1.00 91.25 91 SER A N 1
ATOM 669 C CA . SER A 1 91 ? -6.374 15.742 13.813 1.00 91.25 91 SER A CA 1
ATOM 670 C C . SER A 1 91 ? -6.645 15.708 15.322 1.00 91.25 91 SER A C 1
ATOM 672 O O . SER A 1 91 ? -5.728 15.916 16.116 1.00 91.25 91 SER A O 1
ATOM 674 N N . ILE A 1 92 ? -7.875 15.377 15.731 1.00 95.12 92 ILE A N 1
ATOM 675 C CA . ILE A 1 92 ? -8.229 15.172 17.143 1.00 95.12 92 ILE A CA 1
ATOM 676 C C . ILE A 1 92 ? -7.531 13.937 17.718 1.00 95.12 92 ILE A C 1
ATOM 678 O O . ILE A 1 92 ? -6.878 14.043 18.756 1.00 95.12 92 ILE A O 1
ATOM 682 N N . GLU A 1 93 ? -7.622 12.782 17.049 1.00 95.19 93 GLU A N 1
ATOM 683 C CA . GLU A 1 93 ? -6.949 11.548 17.497 1.00 95.19 93 GLU A CA 1
ATOM 684 C C . GLU A 1 93 ? -5.438 11.771 17.648 1.00 95.19 93 GLU A C 1
ATOM 686 O O . GLU A 1 93 ? -4.813 11.321 18.609 1.00 95.19 93 GLU A O 1
ATOM 691 N N . GLN A 1 94 ? -4.850 12.531 16.724 1.00 91.75 94 GLN A N 1
ATOM 692 C CA . GLN A 1 94 ? -3.451 12.909 16.762 1.00 91.75 94 GLN A CA 1
ATOM 693 C C . GLN A 1 94 ? -3.120 13.807 17.952 1.00 91.75 94 GLN A C 1
ATOM 695 O O . GLN A 1 94 ? -2.156 13.528 18.666 1.00 91.75 94 GLN A O 1
ATOM 700 N N . ALA A 1 95 ? -3.881 14.883 18.157 1.00 92.06 95 ALA A N 1
ATOM 701 C CA . ALA A 1 95 ? -3.656 15.805 19.264 1.00 92.06 95 ALA A CA 1
ATOM 702 C C . ALA A 1 95 ? -3.730 15.070 20.610 1.00 92.06 95 ALA A C 1
ATOM 704 O O . ALA A 1 95 ? -2.863 15.248 21.465 1.00 92.06 95 ALA A O 1
ATOM 705 N N . LEU A 1 96 ? -4.709 14.178 20.767 1.00 93.31 96 LEU A N 1
ATOM 706 C CA . LEU A 1 96 ? -4.857 13.364 21.969 1.00 93.31 96 LEU A CA 1
ATOM 707 C C . LEU A 1 96 ? -3.729 12.333 22.111 1.00 93.31 96 LEU A C 1
ATOM 709 O O . LEU A 1 96 ? -3.204 12.163 23.209 1.00 93.31 96 LEU A O 1
ATOM 713 N N . SER A 1 97 ? -3.281 11.702 21.022 1.00 91.50 97 SER A N 1
ATOM 714 C CA . SER A 1 97 ? -2.113 10.812 21.065 1.00 91.50 97 SER A CA 1
ATOM 715 C C . SER A 1 97 ? -0.833 11.555 21.462 1.00 91.50 97 SER A C 1
ATOM 717 O O . SER A 1 97 ? -0.063 11.042 22.266 1.00 91.50 97 SER A O 1
ATOM 719 N N . ILE A 1 98 ? -0.623 12.791 21.000 1.00 89.81 98 ILE A N 1
ATOM 720 C CA . ILE A 1 98 ? 0.507 13.630 21.438 1.00 89.81 98 ILE A CA 1
ATOM 721 C C . ILE A 1 98 ? 0.442 13.898 22.947 1.00 89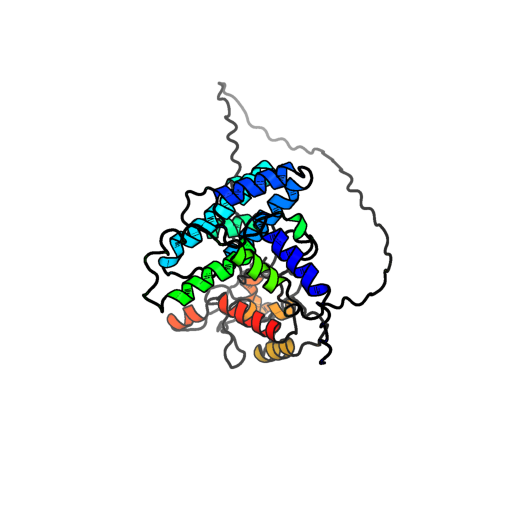.81 98 ILE A C 1
ATOM 723 O O . ILE A 1 98 ? 1.463 13.829 23.628 1.00 89.81 98 ILE A O 1
ATOM 727 N N . ILE A 1 99 ? -0.748 14.209 23.471 1.00 92.06 99 ILE A N 1
ATOM 728 C CA . ILE A 1 99 ? -0.947 14.507 24.896 1.00 92.06 99 ILE A CA 1
ATOM 729 C C . ILE A 1 99 ? -0.696 13.263 25.758 1.00 92.06 99 ILE A C 1
ATOM 731 O O . ILE A 1 99 ? -0.092 13.367 26.826 1.00 92.06 99 ILE A O 1
ATOM 735 N N . HIS A 1 100 ? -1.159 12.093 25.312 1.00 89.75 100 HIS A N 1
ATOM 736 C CA . HIS A 1 100 ? -1.177 10.881 26.130 1.00 89.75 100 HIS A CA 1
ATOM 737 C C . HIS A 1 100 ? 0.001 9.930 25.897 1.00 89.75 100 HIS A C 1
ATOM 739 O O . HIS A 1 100 ? 0.270 9.105 26.768 1.00 89.75 100 HIS A O 1
ATOM 745 N N . THR A 1 101 ? 0.725 10.018 24.779 1.00 84.06 101 THR A N 1
ATOM 746 C CA . THR A 1 101 ? 1.850 9.127 24.459 1.00 84.06 101 THR A CA 1
ATOM 747 C C . THR A 1 101 ? 3.193 9.841 24.692 1.00 84.06 101 THR A C 1
ATOM 749 O O . THR A 1 101 ? 3.634 10.599 23.834 1.00 84.06 101 THR A O 1
ATOM 752 N N . PRO A 1 102 ? 3.930 9.576 25.789 1.00 72.81 102 PRO A N 1
ATOM 753 C CA . PRO A 1 102 ? 5.238 10.189 26.059 1.00 72.81 102 PRO A CA 1
ATOM 754 C C . PRO A 1 102 ? 6.379 9.519 25.261 1.00 72.81 102 PRO A C 1
ATOM 756 O O . PRO A 1 102 ? 7.409 9.149 25.823 1.00 72.81 102 PRO A O 1
ATOM 759 N N . SER A 1 103 ? 6.194 9.300 23.955 1.00 70.94 103 SER A N 1
ATOM 760 C CA . SER A 1 103 ? 7.194 8.648 23.093 1.00 70.94 103 SER A CA 1
ATOM 761 C C . SER A 1 103 ? 8.139 9.663 22.443 1.00 70.94 103 SER A C 1
ATOM 763 O O . SER A 1 103 ? 7.740 10.766 22.073 1.00 70.94 103 SER A O 1
ATOM 765 N N . SER A 1 104 ? 9.387 9.259 22.191 1.00 67.88 104 SER A N 1
ATOM 766 C CA . SER A 1 104 ? 10.300 9.974 21.286 1.00 67.88 104 SER A CA 1
ATOM 767 C C . SER A 1 104 ? 9.727 10.148 19.872 1.00 67.88 104 SER A C 1
ATOM 769 O O . SER A 1 104 ? 10.144 11.045 19.136 1.00 67.88 104 SER A O 1
ATOM 771 N N . ASP A 1 105 ? 8.743 9.324 19.504 1.00 65.12 105 ASP A N 1
ATOM 772 C CA . ASP A 1 105 ? 8.069 9.351 18.203 1.00 65.12 105 ASP A CA 1
ATOM 773 C C . ASP A 1 105 ? 7.060 10.498 18.072 1.00 65.12 105 ASP A C 1
ATOM 775 O O . ASP A 1 105 ? 6.628 10.818 16.963 1.00 65.12 105 ASP A O 1
ATOM 779 N N . VAL A 1 106 ? 6.744 11.192 19.172 1.00 72.44 106 VAL A N 1
ATOM 780 C CA . VAL A 1 106 ? 5.900 12.397 19.179 1.00 72.44 106 VAL A CA 1
ATOM 781 C C . VAL A 1 106 ? 6.448 13.461 18.224 1.00 72.44 106 VAL A C 1
ATOM 783 O O . VAL A 1 106 ? 5.682 14.171 17.580 1.00 72.44 106 VAL A O 1
ATOM 786 N N . GLY A 1 107 ? 7.769 13.510 18.012 1.00 73.94 107 GLY A N 1
ATOM 787 C CA . GLY A 1 107 ? 8.382 14.392 17.015 1.00 73.94 107 GLY A CA 1
ATOM 788 C C . GLY A 1 107 ? 8.011 14.063 15.560 1.00 73.94 107 GLY A C 1
ATOM 789 O O . GLY A 1 107 ? 8.003 14.963 14.720 1.00 73.94 107 GLY A O 1
ATOM 790 N N . ALA A 1 108 ? 7.700 12.804 15.240 1.00 71.75 108 ALA A N 1
ATOM 791 C CA . ALA A 1 108 ? 7.176 12.417 13.931 1.00 71.75 108 ALA A CA 1
ATOM 792 C C . ALA A 1 108 ? 5.687 12.768 13.809 1.00 71.75 108 ALA A C 1
ATOM 794 O O . ALA A 1 108 ? 5.268 13.269 12.766 1.00 71.75 108 ALA A O 1
ATOM 795 N N . ILE A 1 109 ? 4.929 12.579 14.893 1.00 75.94 109 ILE A N 1
ATOM 796 C CA . ILE A 1 109 ? 3.498 12.890 14.973 1.00 75.94 109 ILE A CA 1
ATOM 797 C C . ILE A 1 109 ? 3.263 14.414 14.870 1.00 75.94 109 ILE A C 1
ATOM 799 O O . ILE A 1 109 ? 2.417 14.849 14.098 1.00 75.94 109 ILE A O 1
ATOM 803 N N . HIS A 1 110 ? 4.085 15.247 15.519 1.00 76.69 110 HIS A N 1
ATOM 804 C CA . HIS A 1 110 ? 3.985 16.719 15.491 1.00 76.69 110 HIS A CA 1
ATOM 805 C C . HIS A 1 110 ? 4.208 17.381 14.126 1.00 76.69 110 HIS A C 1
ATOM 807 O O . HIS A 1 110 ? 3.877 18.551 13.955 1.00 76.69 110 HIS A O 1
ATOM 813 N N . ARG A 1 111 ? 4.805 16.691 13.146 1.00 71.06 111 ARG A N 1
ATOM 814 C CA . ARG A 1 111 ? 5.092 17.284 11.819 1.00 71.06 111 ARG A CA 1
ATOM 815 C C . ARG A 1 111 ? 3.853 17.463 10.946 1.00 71.06 111 ARG A C 1
ATOM 817 O O . ARG A 1 111 ? 3.953 17.899 9.795 1.00 71.06 111 ARG A O 1
ATOM 824 N N . PHE A 1 112 ? 2.712 17.089 11.485 1.00 68.12 112 PHE A N 1
ATOM 825 C CA . PHE A 1 112 ? 1.435 17.105 10.830 1.00 68.12 112 PHE A CA 1
ATOM 826 C C . PHE A 1 112 ? 0.648 18.306 11.332 1.00 68.12 112 PHE A C 1
ATOM 828 O O . PHE A 1 112 ? 0.383 18.451 12.522 1.00 68.12 112 PHE A O 1
ATOM 835 N N . THR A 1 113 ? 0.319 19.193 10.408 1.00 69.62 113 THR A N 1
ATOM 836 C CA . THR A 1 113 ? -0.497 20.364 10.685 1.00 69.62 113 THR A CA 1
ATOM 837 C C . THR A 1 113 ? -1.709 20.309 9.774 1.00 69.62 113 THR A C 1
ATOM 839 O O . THR A 1 113 ? -1.599 19.943 8.603 1.00 69.62 113 THR A O 1
ATOM 842 N N . HIS A 1 114 ? -2.861 20.663 10.335 1.00 68.06 114 HIS A N 1
ATOM 843 C CA . HIS A 1 114 ? -4.156 20.723 9.660 1.00 68.06 114 HIS A CA 1
ATOM 844 C C . HIS A 1 114 ? -4.207 21.689 8.461 1.00 68.06 114 HIS A C 1
ATOM 846 O O . HIS A 1 114 ? -5.147 21.626 7.679 1.00 68.0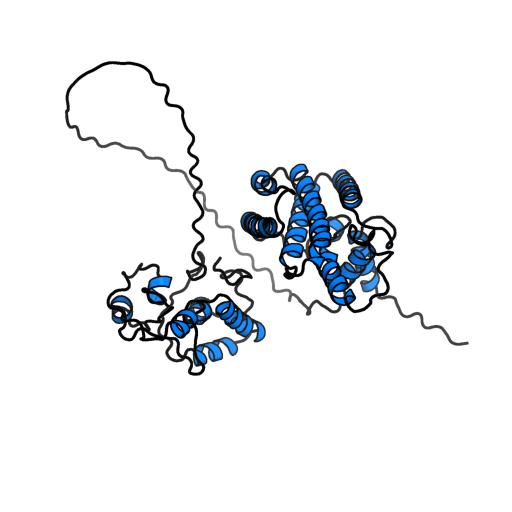6 114 HIS A O 1
ATOM 852 N N . ASP A 1 115 ? -3.193 22.542 8.299 1.00 76.56 115 ASP A N 1
ATOM 853 C CA . ASP A 1 115 ? -3.136 23.613 7.296 1.00 76.56 115 ASP A CA 1
ATOM 854 C C . ASP A 1 115 ? -2.713 23.157 5.887 1.00 76.56 115 ASP A C 1
ATOM 856 O O . ASP A 1 115 ? -2.535 23.991 4.999 1.00 76.56 115 ASP A O 1
ATOM 860 N N . LYS A 1 116 ? -2.452 21.862 5.685 1.00 73.94 116 LYS A N 1
ATOM 861 C CA . LYS A 1 116 ? -1.920 21.344 4.417 1.00 73.94 116 LYS A CA 1
ATOM 862 C C . LYS A 1 116 ? -3.029 20.949 3.448 1.00 73.94 116 LYS A C 1
ATOM 864 O O . LYS A 1 116 ? -4.160 20.693 3.839 1.00 73.94 116 LYS A O 1
ATOM 869 N N . ASP A 1 117 ? -2.678 20.897 2.167 1.00 79.12 117 ASP A N 1
ATOM 870 C CA . ASP A 1 117 ? -3.565 20.365 1.136 1.00 79.12 117 ASP A CA 1
ATOM 871 C C . ASP A 1 117 ? -3.813 18.853 1.354 1.00 79.12 117 ASP A C 1
ATOM 873 O O . ASP A 1 117 ? -2.874 18.138 1.739 1.00 79.12 117 ASP A O 1
ATOM 877 N N . PRO A 1 118 ? -5.031 18.332 1.102 1.00 71.81 118 PRO A N 1
ATOM 878 C CA . PRO A 1 118 ? -5.343 16.922 1.306 1.00 71.81 118 PRO A CA 1
ATOM 879 C C . PRO A 1 118 ? -4.428 15.919 0.598 1.00 71.81 118 PRO A C 1
ATOM 881 O O . PRO A 1 118 ? -4.128 14.860 1.160 1.00 71.81 118 PRO A O 1
ATOM 884 N N . ASP A 1 119 ? -3.919 16.240 -0.591 1.00 73.81 119 ASP A N 1
ATOM 885 C CA . ASP A 1 119 ? -3.019 15.341 -1.314 1.00 73.81 119 ASP A CA 1
ATOM 886 C C . ASP A 1 119 ? -1.626 15.302 -0.673 1.00 73.81 119 ASP A C 1
ATOM 888 O O . ASP A 1 119 ? -1.019 14.230 -0.524 1.00 73.81 119 ASP A O 1
ATOM 892 N N . GLU A 1 120 ? -1.122 16.458 -0.228 1.00 79.00 120 GLU A N 1
ATOM 893 C CA . GLU A 1 120 ? 0.118 16.525 0.549 1.00 79.00 120 GLU A CA 1
ATOM 894 C C . GLU A 1 120 ? -0.023 15.736 1.851 1.00 79.00 120 GLU A C 1
ATOM 896 O O . GLU A 1 120 ? 0.866 14.963 2.223 1.00 79.00 120 GLU A O 1
ATOM 901 N N . MET A 1 121 ? -1.166 15.886 2.517 1.00 72.88 121 MET A N 1
ATOM 902 C CA . MET A 1 121 ? -1.502 15.198 3.757 1.00 72.88 121 MET A CA 1
ATOM 903 C C . MET A 1 121 ? -1.480 13.682 3.605 1.00 72.88 121 MET A C 1
ATOM 905 O O . MET A 1 121 ? -0.831 13.014 4.409 1.00 72.88 121 MET A O 1
ATOM 909 N N . LEU A 1 122 ? -2.082 13.128 2.551 1.00 77.69 122 LEU A N 1
ATOM 910 C CA . LEU A 1 122 ? -2.009 11.692 2.266 1.00 77.69 122 LEU A CA 1
ATOM 911 C C . LEU A 1 122 ? -0.561 11.223 2.053 1.00 77.69 122 LEU A C 1
ATOM 913 O O . LEU A 1 122 ? -0.166 10.152 2.525 1.00 77.69 122 LEU A O 1
ATOM 917 N N . GLY A 1 123 ? 0.270 12.028 1.383 1.00 78.31 123 GLY A N 1
ATOM 918 C CA . GLY A 1 123 ? 1.710 11.774 1.261 1.00 78.31 123 GLY A CA 1
ATOM 919 C C . GLY A 1 123 ? 2.423 11.723 2.618 1.00 78.31 123 GLY A C 1
ATOM 920 O O . GLY A 1 123 ? 3.223 10.813 2.882 1.00 78.31 123 GLY A O 1
ATOM 921 N N . TYR A 1 124 ? 2.096 12.659 3.508 1.00 76.12 124 TYR A N 1
ATOM 922 C CA . TYR A 1 124 ? 2.606 12.676 4.877 1.00 76.12 124 TYR A CA 1
ATOM 923 C C . TYR A 1 124 ? 2.098 11.501 5.705 1.00 76.12 124 TYR A C 1
ATOM 925 O O . TYR A 1 124 ? 2.900 10.904 6.414 1.00 76.12 124 TYR A O 1
ATOM 933 N N . MET A 1 125 ? 0.829 11.114 5.582 1.00 75.44 125 MET A N 1
ATOM 934 C CA . MET A 1 125 ? 0.261 9.956 6.274 1.00 75.44 125 MET A CA 1
ATOM 935 C C . MET A 1 125 ? 0.990 8.673 5.903 1.00 75.44 125 MET A C 1
ATOM 937 O O . MET A 1 125 ? 1.394 7.932 6.793 1.00 75.44 125 MET A O 1
ATOM 941 N N . ARG A 1 126 ? 1.250 8.437 4.610 1.00 79.25 126 ARG A N 1
ATOM 942 C CA . ARG A 1 126 ? 2.061 7.285 4.180 1.00 79.25 126 ARG A CA 1
ATOM 943 C C . ARG A 1 126 ? 3.447 7.321 4.814 1.00 79.25 126 ARG A C 1
ATOM 945 O O . ARG A 1 126 ? 3.946 6.292 5.260 1.00 79.25 126 ARG A O 1
ATOM 952 N N . THR A 1 127 ? 4.055 8.504 4.890 1.00 76.94 127 THR A N 1
ATOM 953 C CA . THR A 1 127 ? 5.374 8.690 5.510 1.00 76.94 127 THR A CA 1
ATOM 954 C C . THR A 1 127 ? 5.339 8.426 7.015 1.00 76.94 127 THR A C 1
ATOM 956 O O . THR A 1 127 ? 6.204 7.717 7.522 1.00 76.94 127 THR A O 1
ATOM 959 N N . LEU A 1 128 ? 4.344 8.965 7.725 1.00 73.44 128 LEU A N 1
ATOM 960 C CA . LEU A 1 128 ? 4.144 8.781 9.160 1.00 73.44 128 LEU A CA 1
ATOM 961 C C . LEU A 1 128 ? 3.874 7.312 9.471 1.00 73.44 128 LEU A C 1
ATOM 963 O O . LEU A 1 128 ? 4.556 6.734 10.310 1.00 73.44 128 LEU A O 1
ATOM 967 N N . ARG A 1 129 ? 2.960 6.685 8.729 1.00 77.69 129 ARG A N 1
ATOM 968 C CA . ARG A 1 129 ? 2.637 5.268 8.871 1.00 77.69 129 ARG A CA 1
ATOM 969 C C . ARG A 1 129 ? 3.863 4.389 8.652 1.00 77.69 129 ARG A C 1
ATOM 971 O O . ARG A 1 129 ? 4.149 3.525 9.472 1.00 77.69 129 ARG A O 1
ATOM 978 N N . SER A 1 130 ? 4.640 4.676 7.606 1.00 75.56 130 SER A N 1
ATOM 979 C CA . SER A 1 130 ? 5.905 3.981 7.336 1.00 75.56 130 SER A CA 1
ATOM 980 C C . SER A 1 130 ? 6.939 4.202 8.445 1.00 75.56 130 SER A C 1
ATOM 982 O O . SER A 1 130 ? 7.708 3.301 8.757 1.00 75.56 130 SER A O 1
ATOM 984 N N . ALA A 1 131 ? 6.984 5.399 9.040 1.00 72.81 131 ALA A N 1
ATOM 985 C CA . ALA A 1 131 ? 7.916 5.726 10.117 1.00 72.81 131 ALA A CA 1
ATOM 986 C C . ALA A 1 131 ? 7.546 5.048 11.443 1.00 72.81 131 ALA A C 1
ATOM 988 O O . ALA A 1 131 ? 8.442 4.631 12.169 1.00 72.81 131 ALA A O 1
ATOM 989 N N . MET A 1 132 ? 6.250 4.921 11.728 1.00 71.06 132 MET A N 1
ATOM 990 C CA . MET A 1 132 ? 5.729 4.204 12.893 1.00 71.06 132 MET A CA 1
ATOM 991 C C . MET A 1 132 ? 5.816 2.678 12.735 1.00 71.06 132 MET A C 1
ATOM 993 O O . MET A 1 132 ? 5.694 1.951 13.718 1.00 71.06 132 MET A O 1
ATOM 997 N N . GLY A 1 133 ? 6.063 2.201 11.509 1.00 69.69 133 GLY A N 1
ATOM 998 C CA . GLY A 1 133 ? 6.140 0.787 11.163 1.00 69.69 133 GLY A CA 1
ATOM 999 C C . GLY A 1 133 ? 4.775 0.098 11.163 1.00 69.69 133 GLY A C 1
ATOM 1000 O O . GLY A 1 133 ? 3.754 0.673 11.543 1.00 69.69 133 GLY A O 1
ATOM 1001 N N . GLN A 1 134 ? 4.762 -1.168 10.744 1.00 62.84 134 GLN A N 1
ATOM 1002 C CA . GLN A 1 134 ? 3.678 -2.079 11.108 1.00 62.84 134 GLN A CA 1
ATOM 1003 C C . GLN A 1 134 ? 3.688 -2.184 12.640 1.00 62.84 134 GLN A C 1
ATOM 1005 O O . GLN A 1 134 ? 4.744 -2.472 13.218 1.00 62.84 134 GLN A O 1
ATOM 1010 N N . PRO A 1 135 ? 2.573 -1.895 13.328 1.00 54.22 135 PRO A N 1
ATOM 1011 C CA . PRO A 1 135 ? 2.549 -2.032 14.761 1.00 54.22 135 PRO A CA 1
ATOM 1012 C C . PRO A 1 135 ? 2.778 -3.516 15.040 1.00 54.22 135 PRO A C 1
ATOM 1014 O O . PRO A 1 135 ? 2.028 -4.356 14.561 1.00 54.22 135 PRO A O 1
ATOM 1017 N N . LYS A 1 136 ? 3.787 -3.852 15.850 1.00 47.84 136 LYS A N 1
ATOM 1018 C CA . LYS A 1 136 ? 3.949 -5.210 16.409 1.00 47.84 136 LYS A CA 1
ATOM 1019 C C . LYS A 1 136 ? 2.818 -5.578 17.386 1.00 47.84 136 LYS A C 1
ATOM 1021 O O . LYS A 1 136 ? 2.955 -6.519 18.161 1.00 47.84 136 LYS A O 1
ATOM 1026 N N . LEU A 1 137 ? 1.755 -4.779 17.414 1.00 46.72 137 LEU A N 1
ATOM 1027 C CA . LEU A 1 137 ? 0.556 -5.055 18.174 1.00 46.72 137 LEU A CA 1
ATOM 1028 C C . LEU A 1 137 ? -0.103 -6.245 17.493 1.00 46.72 137 LEU A C 1
ATOM 1030 O O . LEU A 1 137 ? -0.240 -6.257 16.268 1.00 46.72 137 LEU A O 1
ATOM 1034 N N . GLU A 1 138 ? -0.468 -7.250 18.287 1.00 47.34 138 GLU A N 1
ATOM 1035 C CA . GLU A 1 138 ? -1.328 -8.322 17.802 1.00 47.34 138 GLU A CA 1
ATOM 1036 C C . GLU A 1 138 ? -2.513 -7.720 17.029 1.00 47.34 138 GLU A C 1
ATOM 1038 O O . GLU A 1 138 ? -2.919 -6.593 17.347 1.00 47.34 138 GLU A O 1
ATOM 1043 N N . PRO A 1 139 ? -3.038 -8.422 16.002 1.00 50.94 139 PRO A N 1
ATOM 1044 C CA . PRO A 1 139 ? -4.099 -7.903 15.145 1.00 50.94 139 PRO A CA 1
ATOM 1045 C C . PRO A 1 139 ? -5.154 -7.183 15.981 1.00 50.94 139 PRO A C 1
ATOM 1047 O O . PRO A 1 139 ? -5.473 -7.662 17.064 1.00 50.94 139 PRO A O 1
ATOM 1050 N N . LEU A 1 140 ? -5.738 -6.083 15.493 1.00 49.41 140 LEU A N 1
ATOM 1051 C CA . LEU A 1 140 ? -6.849 -5.357 16.147 1.00 49.41 140 LEU A CA 1
ATOM 1052 C C . LEU A 1 140 ? -7.962 -6.281 16.698 1.00 49.41 140 LEU A C 1
ATOM 1054 O O . LEU A 1 140 ? -8.727 -5.884 17.564 1.00 49.41 140 LEU A O 1
ATOM 1058 N N . ALA A 1 141 ? -8.033 -7.526 16.220 1.00 48.69 141 ALA A N 1
ATOM 1059 C CA . ALA A 1 141 ? -8.838 -8.610 16.766 1.00 48.69 141 ALA A CA 1
ATOM 1060 C C . ALA A 1 141 ? -8.512 -9.037 18.221 1.00 48.69 141 ALA A C 1
ATOM 1062 O O . ALA A 1 141 ? -9.400 -9.573 18.881 1.00 48.69 141 ALA A O 1
ATOM 1063 N N . VAL A 1 142 ? -7.286 -8.840 18.720 1.00 45.81 142 VAL A N 1
ATOM 1064 C CA . VAL A 1 142 ? -6.835 -9.248 20.066 1.00 45.81 142 VAL A CA 1
ATOM 1065 C C . VAL A 1 142 ? -7.063 -8.146 21.096 1.00 45.81 142 VAL A C 1
ATOM 1067 O O . VAL A 1 142 ? -7.485 -8.435 22.216 1.00 45.81 142 VAL A O 1
ATOM 1070 N N . LEU A 1 143 ? -6.863 -6.877 20.734 1.00 52.88 143 LEU A N 1
ATOM 1071 C CA . LEU A 1 143 ? -7.350 -5.788 21.575 1.00 52.88 143 LEU A CA 1
ATOM 1072 C C . LEU A 1 143 ? -8.870 -5.784 21.476 1.00 52.88 143 LEU A C 1
ATOM 1074 O O . LEU A 1 143 ? -9.436 -5.366 20.471 1.00 52.88 143 LEU A O 1
ATOM 1078 N N . GLU A 1 144 ? -9.535 -6.321 22.502 1.00 60.88 144 GLU A N 1
ATOM 1079 C CA . GLU A 1 144 ? -10.990 -6.328 22.585 1.00 60.88 144 GLU A CA 1
ATOM 1080 C C . GLU A 1 144 ? -11.489 -4.922 22.248 1.00 60.88 144 GLU A C 1
ATOM 1082 O O . GLU A 1 144 ? -11.219 -4.001 23.003 1.00 60.88 144 GLU A O 1
ATOM 1087 N N . ASN A 1 145 ? -12.217 -4.727 21.143 1.00 60.28 145 ASN A N 1
ATOM 1088 C CA . ASN A 1 145 ? -12.630 -3.394 20.660 1.00 60.28 145 ASN A CA 1
ATOM 1089 C C . ASN A 1 145 ? -13.319 -2.500 21.713 1.00 60.28 145 ASN A C 1
ATOM 1091 O O . ASN A 1 145 ? -13.464 -1.299 21.506 1.00 60.28 145 ASN A O 1
ATOM 1095 N N . GLY A 1 146 ? -13.729 -3.061 22.856 1.00 60.78 146 GLY A N 1
ATOM 1096 C CA . GLY A 1 146 ? -14.151 -2.306 24.032 1.00 60.78 146 GLY A CA 1
ATOM 1097 C C . GLY A 1 146 ? -13.050 -1.490 24.728 1.00 60.78 146 GLY A C 1
ATOM 1098 O O . GLY A 1 146 ? -13.397 -0.547 25.429 1.00 60.78 146 GLY A O 1
ATOM 1099 N N . SER A 1 147 ? -11.764 -1.800 24.543 1.00 81.50 147 SER A N 1
ATOM 1100 C CA . SER A 1 147 ? -10.633 -1.070 25.130 1.00 81.50 147 SER A CA 1
ATOM 1101 C C . SER A 1 147 ? -10.192 0.129 24.295 1.00 81.50 147 SER A C 1
ATOM 1103 O O . SER A 1 147 ? -9.432 0.959 24.780 1.00 81.50 147 SER A O 1
ATOM 1105 N N . LEU A 1 148 ? -10.659 0.238 23.046 1.00 89.12 148 LEU A N 1
ATOM 1106 C CA . LEU A 1 148 ? -10.335 1.365 22.171 1.00 89.12 148 LEU A CA 1
ATOM 1107 C C . LEU A 1 148 ? -11.141 2.623 22.499 1.00 89.12 148 LEU A C 1
ATOM 1109 O O . LEU A 1 148 ? -10.851 3.679 21.951 1.00 89.12 148 LEU A O 1
ATOM 1113 N N . GLY A 1 149 ? -12.143 2.534 23.371 1.00 91.75 149 GLY A N 1
ATOM 1114 C CA . GLY A 1 149 ? -12.977 3.672 23.739 1.00 91.75 149 GLY A CA 1
ATOM 1115 C C . GLY A 1 149 ? -14.066 4.010 22.709 1.00 91.75 149 GLY A C 1
ATOM 1116 O O . GLY A 1 149 ? -14.301 3.246 21.761 1.00 91.75 149 GLY A O 1
ATOM 1117 N N . PRO A 1 150 ? -14.772 5.131 22.928 1.00 94.75 150 PRO A N 1
ATOM 1118 C CA . PRO A 1 150 ? -15.974 5.503 22.190 1.00 94.75 150 PRO A CA 1
ATOM 1119 C C . PRO A 1 150 ? -15.671 6.021 20.778 1.00 94.75 150 PRO A C 1
ATOM 1121 O O . PRO A 1 150 ? -14.518 6.254 20.414 1.00 94.75 150 PRO A O 1
ATOM 1124 N N . LEU A 1 151 ? -16.729 6.227 19.989 1.00 95.75 151 LEU A N 1
ATOM 1125 C CA . LEU A 1 151 ? -16.701 6.919 18.695 1.00 95.75 151 LEU A CA 1
ATOM 1126 C C . LEU A 1 151 ? -15.566 6.454 17.766 1.00 95.75 151 LEU A C 1
ATOM 1128 O O . LEU A 1 151 ? -14.727 7.243 17.333 1.00 95.75 151 LEU A O 1
ATOM 1132 N N . GLN A 1 152 ? -15.528 5.160 17.455 1.00 95.00 152 GLN A N 1
ATOM 1133 C CA . GLN A 1 152 ? -14.587 4.558 16.502 1.00 95.00 152 GLN A CA 1
ATOM 1134 C C . GLN A 1 152 ? -15.012 4.888 15.062 1.00 95.00 152 GLN A C 1
ATOM 1136 O O . GLN A 1 152 ? -15.378 4.019 14.272 1.00 95.00 152 GLN A O 1
ATOM 1141 N N . TRP A 1 153 ? -15.020 6.181 14.738 1.00 96.12 153 TRP A N 1
ATOM 1142 C CA . TRP A 1 153 ? -15.562 6.754 13.503 1.00 96.12 153 TRP A CA 1
ATOM 1143 C C . TRP A 1 153 ? -14.937 6.157 12.235 1.00 96.12 153 TRP A C 1
ATOM 1145 O O . TRP A 1 153 ? -15.600 6.060 11.203 1.00 96.12 153 TRP A O 1
ATOM 1155 N N . TRP A 1 154 ? -13.684 5.700 12.306 1.00 95.44 154 TRP A N 1
ATOM 1156 C CA . TRP A 1 154 ? -12.979 5.108 11.168 1.00 95.44 154 TRP A CA 1
ATOM 1157 C C . TRP A 1 154 ? -13.635 3.815 10.670 1.00 95.44 154 TRP A C 1
ATOM 1159 O O . TRP A 1 154 ? -13.541 3.516 9.482 1.00 95.44 154 TRP A O 1
ATOM 1169 N N . LEU A 1 155 ? -14.387 3.105 11.523 1.00 92.56 155 LEU A N 1
ATOM 1170 C CA . LEU A 1 155 ? -15.175 1.938 11.113 1.00 92.56 155 LEU A CA 1
ATOM 1171 C C . LEU A 1 155 ? -16.233 2.304 10.062 1.00 92.56 155 LEU A C 1
ATOM 1173 O O . LEU A 1 155 ? -16.548 1.488 9.202 1.00 92.56 155 LEU A O 1
ATOM 1177 N N . ALA A 1 156 ? -16.757 3.531 10.109 1.00 93.12 156 ALA A N 1
ATOM 1178 C CA . ALA A 1 156 ? -17.755 4.033 9.170 1.00 93.12 156 ALA A CA 1
ATOM 1179 C C . ALA A 1 156 ? -17.162 4.874 8.030 1.00 93.12 156 ALA A C 1
ATOM 1181 O O . ALA A 1 156 ? -17.904 5.271 7.135 1.00 93.12 156 ALA A O 1
ATOM 1182 N N . ALA A 1 157 ? -15.848 5.133 8.011 1.00 90.31 157 ALA A N 1
ATOM 1183 C CA . ALA A 1 157 ? -15.225 6.009 7.016 1.00 90.31 157 ALA A CA 1
ATOM 1184 C C . ALA A 1 157 ? -15.465 5.530 5.572 1.00 90.31 157 ALA A C 1
ATOM 1186 O O . ALA A 1 157 ? -15.829 6.326 4.709 1.00 90.31 157 ALA A O 1
ATOM 1187 N N . GLY A 1 158 ? -15.338 4.224 5.308 1.00 85.19 158 GLY A N 1
ATOM 1188 C CA . GLY A 1 158 ? -15.581 3.660 3.972 1.00 85.19 158 GLY A CA 1
ATOM 1189 C C . GLY A 1 158 ? -17.033 3.803 3.508 1.00 85.19 158 GLY A C 1
ATOM 1190 O O . GLY A 1 158 ? -17.305 4.138 2.356 1.00 85.19 158 GLY A O 1
ATOM 1191 N N . GLU A 1 159 ? -17.981 3.597 4.417 1.00 84.44 159 GLU A N 1
ATOM 1192 C CA . GLU A 1 159 ? -19.415 3.671 4.127 1.00 84.44 159 GLU A CA 1
ATOM 1193 C C . GLU A 1 159 ? -19.899 5.111 3.983 1.00 84.44 159 GLU A C 1
ATOM 1195 O O . GLU A 1 159 ? -20.692 5.409 3.089 1.00 84.44 159 GLU A O 1
ATOM 1200 N N . PHE A 1 160 ? -19.343 6.012 4.793 1.00 80.19 160 PHE A N 1
ATOM 1201 C CA . PHE A 1 160 ? -19.535 7.452 4.675 1.00 80.19 160 PHE A CA 1
ATOM 1202 C C . PHE A 1 160 ? -19.162 7.945 3.269 1.00 80.19 160 PHE A C 1
ATOM 1204 O O . PHE A 1 160 ? -19.904 8.723 2.675 1.00 80.19 160 PHE A O 1
ATOM 1211 N N . PHE A 1 161 ? -18.091 7.399 2.679 1.00 77.56 161 PHE A N 1
ATOM 1212 C CA . PHE A 1 161 ? -17.741 7.651 1.279 1.00 77.56 161 PHE A CA 1
ATOM 1213 C C . PHE A 1 161 ? -18.729 6.995 0.297 1.00 77.56 161 PHE A C 1
ATOM 1215 O O . PHE A 1 161 ? -19.214 7.658 -0.621 1.00 77.56 161 PHE A O 1
ATOM 1222 N N . ARG A 1 162 ? -19.084 5.714 0.480 1.00 78.06 162 ARG A N 1
ATOM 1223 C CA . ARG A 1 162 ? -19.962 4.963 -0.448 1.00 78.06 162 ARG A CA 1
ATOM 1224 C C . ARG A 1 162 ? -21.378 5.524 -0.576 1.00 78.06 162 ARG A C 1
ATOM 1226 O O . ARG A 1 162 ? -21.894 5.597 -1.693 1.00 78.06 162 ARG A O 1
ATOM 1233 N N . ILE A 1 163 ? -22.016 5.905 0.532 1.00 70.50 163 ILE A N 1
ATOM 1234 C CA . ILE A 1 163 ? -23.404 6.406 0.539 1.00 70.50 163 ILE A CA 1
ATOM 1235 C C . ILE A 1 163 ? -23.541 7.650 -0.351 1.00 70.50 163 ILE A C 1
ATOM 1237 O O . ILE A 1 163 ? -24.577 7.860 -0.984 1.00 70.50 163 ILE A O 1
ATOM 1241 N N . LEU A 1 164 ? -22.482 8.450 -0.452 1.00 60.88 164 LEU A N 1
ATOM 1242 C CA . LEU A 1 164 ? -22.478 9.690 -1.218 1.00 60.88 164 LEU A CA 1
ATOM 1243 C C . LEU A 1 164 ? -22.244 9.467 -2.712 1.00 60.88 164 LEU A C 1
ATOM 1245 O O . LEU A 1 164 ? -22.877 10.142 -3.522 1.00 60.88 164 LEU A O 1
ATOM 1249 N N . PHE A 1 165 ? -21.448 8.462 -3.096 1.00 60.53 165 PHE A N 1
ATOM 1250 C CA . PHE A 1 165 ? -21.353 8.049 -4.502 1.00 60.53 165 PHE A CA 1
ATOM 1251 C C . PHE A 1 165 ? -22.703 7.582 -5.055 1.00 60.53 165 PHE A C 1
ATOM 1253 O O . PHE A 1 165 ? -23.018 7.844 -6.213 1.00 60.53 165 PHE A O 1
ATOM 1260 N N . SER A 1 166 ? -23.522 6.928 -4.227 1.00 60.31 166 SER A N 1
ATOM 1261 C CA . SER A 1 166 ? -24.822 6.403 -4.653 1.00 60.31 166 SER A CA 1
ATOM 1262 C C . SER A 1 166 ? -25.920 7.468 -4.770 1.00 60.31 166 SER A C 1
ATOM 1264 O O . SER A 1 166 ? -26.930 7.211 -5.420 1.00 60.31 166 SER A O 1
ATOM 1266 N N . LYS A 1 167 ? -25.774 8.642 -4.138 1.00 57.28 167 LYS A N 1
ATOM 1267 C CA . LYS A 1 167 ? -26.835 9.669 -4.075 1.00 57.28 167 LYS A CA 1
ATOM 1268 C C . LYS A 1 167 ? -26.864 10.640 -5.258 1.00 57.28 167 LYS A C 1
ATOM 1270 O O . LYS A 1 167 ? -27.766 11.470 -5.322 1.00 57.28 167 LYS A O 1
ATOM 1275 N N . TYR A 1 168 ? -25.951 10.509 -6.218 1.00 54.75 168 TYR A N 1
ATOM 1276 C CA . TYR A 1 168 ? -25.948 11.334 -7.432 1.00 54.75 168 TYR A CA 1
ATOM 1277 C C . TYR A 1 168 ? -27.106 11.057 -8.409 1.00 54.75 168 TYR A C 1
ATOM 1279 O O . TYR A 1 168 ? -27.198 11.745 -9.421 1.00 54.75 168 TYR A O 1
ATOM 1287 N N . ASP A 1 169 ? -28.014 10.127 -8.090 1.00 51.50 169 ASP A N 1
ATOM 1288 C CA . ASP A 1 169 ? -29.153 9.763 -8.946 1.00 51.50 169 ASP A CA 1
ATOM 1289 C C . ASP A 1 169 ? -30.532 10.251 -8.439 1.00 51.50 169 ASP A C 1
ATOM 1291 O O . ASP A 1 169 ? -31.554 9.958 -9.054 1.00 51.50 169 ASP A O 1
ATOM 1295 N N . LEU A 1 170 ? -30.614 11.016 -7.337 1.00 53.56 170 LEU A N 1
ATOM 1296 C CA . LEU A 1 170 ? -31.899 11.529 -6.825 1.00 53.56 170 LEU A CA 1
ATOM 1297 C C . LEU A 1 170 ? -31.840 13.014 -6.441 1.00 53.56 170 LEU A C 1
ATOM 1299 O O . LEU A 1 170 ? -31.350 13.402 -5.382 1.00 53.56 170 LEU A O 1
ATOM 1303 N N . ALA A 1 171 ? -32.419 13.846 -7.307 1.00 52.88 171 ALA A N 1
ATOM 1304 C CA . ALA A 1 171 ? -32.440 15.307 -7.245 1.00 52.88 171 ALA A CA 1
ATOM 1305 C C . ALA A 1 171 ? -33.319 15.931 -6.130 1.00 52.88 171 ALA A C 1
ATOM 1307 O O . ALA A 1 171 ? -33.497 17.146 -6.115 1.00 52.88 171 ALA A O 1
ATOM 1308 N N . GLU A 1 172 ? -33.871 15.161 -5.187 1.00 53.28 172 GLU A N 1
ATOM 1309 C CA . GLU A 1 172 ? -34.944 15.653 -4.297 1.00 53.28 172 GLU A CA 1
ATOM 1310 C C . GLU A 1 172 ? -34.541 16.036 -2.860 1.00 53.28 172 GLU A C 1
ATOM 1312 O O . GLU A 1 172 ? -35.385 16.498 -2.100 1.00 53.28 172 GLU A O 1
ATOM 1317 N N . SER A 1 173 ? -33.271 15.936 -2.457 1.00 53.06 173 SER A N 1
ATOM 1318 C CA . SER A 1 173 ? -32.877 16.133 -1.044 1.00 53.06 173 SER A CA 1
ATOM 1319 C C . SER A 1 173 ? -31.922 17.314 -0.801 1.00 53.06 173 SER A C 1
ATOM 1321 O O . SER A 1 173 ? -31.042 17.231 0.051 1.00 53.06 173 SER A O 1
ATOM 1323 N N . LEU A 1 174 ? -32.028 18.424 -1.537 1.00 55.75 174 LEU A N 1
ATOM 1324 C CA . LEU A 1 174 ? -31.031 19.505 -1.430 1.00 55.75 174 LEU A CA 1
ATOM 1325 C C . LEU A 1 174 ? -31.123 20.356 -0.142 1.00 55.75 174 LEU A C 1
ATOM 1327 O O . LEU A 1 174 ? -30.123 20.948 0.253 1.00 55.75 174 LEU A O 1
ATOM 1331 N N . ALA A 1 175 ? -32.284 20.432 0.519 1.00 53.56 175 ALA A N 1
ATOM 1332 C CA . ALA A 1 175 ? -32.500 21.382 1.622 1.00 53.56 175 ALA A CA 1
ATOM 1333 C C . ALA A 1 175 ? -32.019 20.888 3.005 1.00 53.56 175 ALA A C 1
ATOM 1335 O O . ALA A 1 175 ? -31.553 21.702 3.797 1.00 53.56 175 ALA A O 1
ATOM 1336 N N . ASP A 1 176 ? -32.039 19.576 3.270 1.00 56.03 176 ASP A N 1
ATOM 1337 C CA . ASP A 1 176 ? -31.588 19.001 4.555 1.00 56.03 176 ASP A CA 1
ATOM 1338 C C . ASP A 1 176 ? -30.100 18.593 4.566 1.00 56.03 176 ASP A C 1
ATOM 1340 O O . ASP A 1 176 ? -29.533 18.301 5.621 1.00 56.03 176 ASP A O 1
ATOM 1344 N N . ASN A 1 177 ? -29.425 18.590 3.410 1.00 55.53 177 ASN A N 1
ATOM 1345 C CA . ASN A 1 177 ? -28.057 18.065 3.294 1.00 55.53 177 ASN A CA 1
ATOM 1346 C C . ASN A 1 177 ? -26.955 19.059 3.708 1.00 55.53 177 ASN A C 1
ATOM 1348 O O . ASN A 1 177 ? -25.875 18.622 4.094 1.00 55.53 177 ASN A O 1
ATOM 1352 N N . ILE A 1 178 ? -27.210 20.374 3.714 1.00 57.88 178 ILE A N 1
ATOM 1353 C CA . ILE A 1 178 ? -26.161 21.383 3.984 1.00 57.88 178 ILE A CA 1
ATOM 1354 C C . ILE A 1 178 ? -25.638 21.300 5.432 1.00 57.88 178 ILE A C 1
ATOM 1356 O O . ILE A 1 178 ? -24.459 21.537 5.685 1.00 57.88 178 ILE A O 1
ATOM 1360 N N . LEU A 1 179 ? -26.493 20.924 6.388 1.00 54.66 179 LEU A N 1
ATOM 1361 C CA . LEU A 1 179 ? -26.092 20.700 7.784 1.00 54.66 179 LEU A CA 1
ATOM 1362 C C . LEU A 1 179 ? -25.480 19.309 8.013 1.00 54.66 179 LEU A C 1
ATOM 1364 O O . LEU A 1 179 ? -24.725 19.130 8.967 1.00 54.66 179 LEU A O 1
ATOM 1368 N N . SER A 1 180 ? -25.775 18.335 7.146 1.00 59.50 180 SER A N 1
ATOM 1369 C CA . SER A 1 180 ? -25.313 16.951 7.304 1.00 59.50 180 SER A CA 1
ATOM 1370 C C . SER A 1 180 ? -23.903 16.710 6.754 1.00 59.50 180 SER A C 1
ATOM 1372 O O . SER A 1 180 ? -23.310 15.685 7.074 1.00 59.50 180 SER A O 1
ATOM 1374 N N . ASP A 1 181 ? -23.345 17.646 5.983 1.00 65.38 181 ASP A N 1
ATOM 1375 C CA . ASP A 1 181 ? -22.010 17.518 5.378 1.00 65.38 181 ASP A CA 1
ATOM 1376 C C . ASP A 1 181 ? -20.848 17.608 6.384 1.00 65.38 181 ASP A C 1
ATOM 1378 O O . ASP A 1 181 ? -19.710 17.302 6.038 1.00 65.38 181 ASP A O 1
ATOM 1382 N N . ARG A 1 182 ? -21.111 18.014 7.634 1.00 78.75 182 ARG A N 1
ATOM 1383 C CA . ARG A 1 182 ? -20.084 18.183 8.682 1.00 78.75 182 ARG A CA 1
ATOM 1384 C C . ARG A 1 182 ? -20.223 17.225 9.862 1.00 78.75 182 ARG A C 1
ATOM 1386 O O . ARG A 1 182 ? -19.669 17.487 10.929 1.00 78.75 182 ARG A O 1
ATOM 1393 N N . ALA A 1 183 ? -20.980 16.142 9.708 1.00 87.75 183 ALA A N 1
ATOM 1394 C CA . ALA A 1 183 ? -21.100 15.152 10.767 1.00 87.75 183 ALA A CA 1
ATOM 1395 C C . ALA A 1 183 ? -21.349 13.735 10.246 1.00 87.75 183 ALA A C 1
ATOM 1397 O O . ALA A 1 183 ? -22.011 13.525 9.232 1.00 87.75 183 ALA A O 1
ATOM 1398 N N . MET A 1 184 ? -20.861 12.760 11.007 1.00 92.94 184 MET A N 1
ATOM 1399 C CA . MET A 1 184 ? -21.141 11.333 10.828 1.00 92.94 184 MET A CA 1
ATOM 1400 C C . MET A 1 184 ? -22.243 10.915 11.804 1.00 92.94 184 MET A C 1
ATOM 1402 O O . MET A 1 184 ? -22.285 11.439 12.910 1.00 92.94 184 MET A O 1
ATOM 1406 N N . ARG A 1 185 ? -23.155 9.996 11.471 1.00 94.31 185 ARG A N 1
ATOM 1407 C CA . ARG A 1 185 ? -24.159 9.551 12.459 1.00 94.31 185 ARG A CA 1
ATOM 1408 C C . ARG A 1 185 ? -23.581 8.431 13.313 1.00 94.31 185 ARG A C 1
ATOM 1410 O O . ARG A 1 185 ? -22.910 7.544 12.791 1.00 94.31 185 ARG A O 1
ATOM 1417 N N . ARG A 1 186 ? -23.913 8.387 14.609 1.00 95.88 186 ARG A N 1
ATOM 1418 C CA . ARG A 1 186 ? -23.551 7.230 15.457 1.00 95.88 186 ARG A CA 1
ATOM 1419 C C . ARG A 1 186 ? -24.060 5.910 14.883 1.00 95.88 186 ARG A C 1
ATOM 1421 O O . ARG A 1 186 ? -23.358 4.907 14.948 1.00 95.88 186 ARG A O 1
ATOM 1428 N N . ARG A 1 187 ? -25.254 5.922 14.278 1.00 95.38 187 ARG A N 1
ATOM 1429 C CA . ARG A 1 187 ? -25.804 4.759 13.572 1.00 95.38 187 ARG A CA 1
ATOM 1430 C C . ARG A 1 187 ? -24.865 4.225 12.487 1.00 95.38 187 ARG A C 1
ATOM 1432 O O . ARG A 1 187 ? -24.751 3.015 12.362 1.00 95.38 187 ARG A O 1
ATOM 1439 N N . ASP A 1 188 ? -24.151 5.089 11.767 1.00 93.69 188 ASP A N 1
ATOM 1440 C CA . ASP A 1 188 ? -23.232 4.649 10.711 1.00 93.69 188 ASP A CA 1
ATOM 1441 C C . ASP A 1 188 ? -22.049 3.865 11.308 1.00 93.69 188 ASP A C 1
ATOM 1443 O O . ASP A 1 188 ? -21.634 2.841 10.759 1.00 93.69 188 ASP A O 1
ATOM 1447 N N . ILE A 1 189 ? -21.549 4.298 12.474 1.00 94.62 189 ILE A N 1
ATOM 1448 C CA . ILE A 1 189 ? -20.519 3.587 13.250 1.00 94.62 189 ILE A CA 1
ATOM 1449 C C . ILE A 1 189 ? -21.062 2.240 13.733 1.00 94.62 189 ILE A C 1
ATOM 1451 O O . ILE A 1 189 ? -20.394 1.219 13.572 1.00 94.62 189 ILE A O 1
ATOM 1455 N N . TYR A 1 190 ? -22.287 2.223 14.265 1.00 94.81 190 TYR A N 1
ATOM 1456 C CA . TYR A 1 190 ? -22.940 1.016 14.775 1.00 94.81 190 TYR A CA 1
ATOM 1457 C C . TYR A 1 190 ? -23.110 -0.037 13.681 1.00 94.81 190 TYR A C 1
ATOM 1459 O O . TYR A 1 190 ? -22.659 -1.172 13.831 1.00 94.81 190 TYR A O 1
ATOM 1467 N N . ASP A 1 191 ? -23.698 0.357 12.552 1.00 93.56 191 ASP A N 1
ATOM 1468 C CA . ASP A 1 191 ? -23.978 -0.531 11.428 1.00 93.56 191 ASP A CA 1
ATOM 1469 C C . ASP A 1 191 ? -22.684 -1.059 10.794 1.00 93.56 191 ASP A C 1
ATOM 1471 O O . ASP A 1 191 ? -22.634 -2.190 10.303 1.00 93.56 191 ASP A O 1
ATOM 1475 N N . SER A 1 192 ? -21.616 -0.257 10.796 1.00 90.81 192 SER A N 1
ATOM 1476 C CA . SER A 1 192 ? -20.305 -0.680 10.292 1.00 90.81 192 SER A CA 1
ATOM 1477 C C . SER A 1 192 ? -19.609 -1.639 11.261 1.00 90.81 192 SER A C 1
ATOM 1479 O O . SER A 1 192 ? -19.093 -2.672 10.838 1.00 90.81 192 SER A O 1
ATOM 1481 N N . ALA A 1 193 ? -19.675 -1.369 12.567 1.00 89.75 193 ALA A N 1
ATOM 1482 C CA . ALA A 1 193 ? -19.181 -2.273 13.600 1.00 89.75 193 ALA A CA 1
ATOM 1483 C C . ALA A 1 193 ? -19.910 -3.627 13.561 1.00 89.75 193 ALA A C 1
ATOM 1485 O O . ALA A 1 193 ? -19.267 -4.674 13.563 1.00 89.75 193 ALA A O 1
ATOM 1486 N N . LEU A 1 194 ? -21.242 -3.632 13.445 1.00 89.75 194 LEU A N 1
ATOM 1487 C CA . LEU A 1 194 ? -22.018 -4.867 13.304 1.00 89.75 194 LEU A CA 1
ATOM 1488 C C . LEU A 1 194 ? -21.617 -5.680 12.074 1.00 89.75 194 LEU A C 1
ATOM 1490 O O . LEU A 1 194 ? -21.514 -6.902 12.160 1.00 89.75 194 LEU A O 1
ATOM 1494 N N . ARG A 1 195 ? -21.372 -5.023 10.935 1.00 87.50 195 ARG A N 1
ATOM 1495 C CA . ARG A 1 195 ? -20.915 -5.702 9.715 1.00 87.50 195 ARG A CA 1
ATOM 1496 C C . ARG A 1 195 ? -19.539 -6.333 9.885 1.00 87.50 195 ARG A C 1
ATOM 1498 O O . ARG A 1 195 ? -19.342 -7.454 9.429 1.00 87.50 195 ARG A O 1
ATOM 1505 N N . LEU A 1 196 ? -18.624 -5.647 10.567 1.00 82.44 196 LEU A N 1
ATOM 1506 C CA . LEU A 1 196 ? -17.278 -6.155 10.839 1.00 82.44 196 LEU A CA 1
ATOM 1507 C C . LEU A 1 196 ? -17.277 -7.327 11.827 1.00 82.44 196 LEU A C 1
ATOM 1509 O O . LEU A 1 196 ? -16.485 -8.252 11.674 1.00 82.44 196 LEU A O 1
ATOM 1513 N N . PHE A 1 197 ? -18.163 -7.311 12.825 1.00 79.50 197 PHE A N 1
ATOM 1514 C CA . PHE A 1 197 ? -18.243 -8.374 13.835 1.00 79.50 197 PHE A CA 1
ATOM 1515 C C . PHE A 1 197 ? -19.226 -9.490 13.489 1.00 79.50 197 PHE A C 1
ATOM 1517 O O . PHE A 1 197 ? -19.269 -10.494 14.199 1.00 79.50 197 PHE A O 1
ATOM 1524 N N . GLY A 1 198 ? -19.997 -9.322 12.415 1.00 75.88 198 GLY A N 1
ATOM 1525 C CA . GLY A 1 198 ? -21.017 -10.260 11.981 1.00 75.88 198 GLY A CA 1
ATOM 1526 C C . GLY A 1 198 ? -20.452 -11.649 11.650 1.00 75.88 198 GLY A C 1
ATOM 1527 O O . GLY A 1 198 ? -19.335 -11.771 11.147 1.00 75.88 198 GLY A O 1
ATOM 1528 N N . PRO A 1 199 ? -21.243 -12.719 11.848 1.00 65.75 199 PRO A N 1
ATOM 1529 C CA . PRO A 1 199 ? -20.799 -14.109 11.704 1.00 65.75 199 PRO A CA 1
ATOM 1530 C C . PRO A 1 199 ? -20.448 -14.534 10.265 1.00 65.75 199 PRO A C 1
ATOM 1532 O O . PRO A 1 199 ? -20.089 -15.686 10.049 1.00 65.75 199 PRO A O 1
ATOM 1535 N N . ASN A 1 200 ? -20.542 -13.636 9.281 1.00 52.00 200 ASN A N 1
ATOM 1536 C CA . ASN A 1 200 ? -20.487 -13.981 7.860 1.00 52.00 200 ASN A CA 1
ATOM 1537 C C . ASN A 1 200 ? -19.163 -13.645 7.152 1.00 52.00 200 ASN A C 1
ATOM 1539 O O . ASN A 1 200 ? -19.081 -13.884 5.951 1.00 52.00 200 ASN A O 1
ATOM 1543 N N . ILE A 1 201 ? -18.146 -13.090 7.830 1.00 48.16 201 ILE A N 1
ATOM 1544 C CA . ILE A 1 201 ? -16.935 -12.589 7.134 1.00 48.16 201 ILE A CA 1
ATOM 1545 C C . ILE A 1 201 ? -15.616 -13.222 7.606 1.00 48.16 201 ILE A C 1
ATOM 1547 O O . ILE A 1 201 ? -14.612 -13.084 6.919 1.00 48.16 201 ILE A O 1
ATOM 1551 N N . LEU A 1 202 ? -15.579 -13.996 8.693 1.00 41.25 202 LEU A N 1
ATOM 1552 C CA . LEU A 1 202 ? -14.368 -14.751 9.044 1.00 41.25 202 LEU A CA 1
ATOM 1553 C C . LEU A 1 202 ? -14.472 -16.186 8.505 1.00 41.25 202 LEU A C 1
ATOM 1555 O O . LEU A 1 202 ? -15.240 -16.976 9.063 1.00 41.25 202 LEU A O 1
ATOM 1559 N N . PRO A 1 203 ? -13.700 -16.569 7.462 1.00 36.69 203 PRO A N 1
ATOM 1560 C CA . PRO A 1 203 ? -13.416 -17.975 7.219 1.00 36.69 203 PRO A CA 1
ATOM 1561 C C . PRO A 1 203 ? -12.890 -18.550 8.529 1.00 36.69 203 PRO A C 1
ATOM 1563 O O . PRO A 1 203 ? -12.052 -17.931 9.183 1.00 36.69 203 PRO A O 1
ATOM 1566 N N . SER A 1 204 ? -13.430 -19.691 8.941 1.00 34.44 204 SER A N 1
ATOM 1567 C CA . SER A 1 204 ? -13.061 -20.382 10.173 1.00 34.44 204 SER A CA 1
ATOM 1568 C C . SER A 1 204 ? -11.537 -20.536 10.294 1.00 34.44 204 SER A C 1
ATOM 1570 O O . SER A 1 204 ? -10.951 -21.487 9.788 1.00 34.44 204 SER A O 1
ATOM 1572 N N . LEU A 1 205 ? -10.886 -19.615 11.004 1.00 36.78 205 LEU A N 1
ATOM 1573 C CA . LEU A 1 205 ? -9.550 -19.805 11.557 1.00 36.78 205 LEU A CA 1
ATOM 1574 C C . LEU A 1 205 ? -9.705 -20.676 12.808 1.00 36.78 205 LEU A C 1
ATOM 1576 O O . LEU A 1 205 ? -9.569 -20.219 13.941 1.00 36.78 205 LEU A O 1
ATOM 1580 N N . GLN A 1 206 ? -10.052 -21.950 12.610 1.00 31.95 206 GLN A N 1
ATOM 1581 C CA . GLN A 1 206 ? -9.833 -22.968 13.630 1.00 31.95 206 GLN A CA 1
ATOM 1582 C C . GLN A 1 206 ? -8.322 -23.185 13.747 1.00 31.95 206 GLN A C 1
ATOM 1584 O O . GLN A 1 206 ? -7.727 -23.987 13.028 1.00 31.95 206 GLN A O 1
ATOM 1589 N N . ALA A 1 207 ? -7.692 -22.450 14.662 1.00 31.16 207 ALA A N 1
ATOM 1590 C CA . ALA A 1 207 ? -6.350 -22.767 15.119 1.00 31.16 207 ALA A CA 1
ATOM 1591 C C . ALA A 1 207 ? -6.373 -24.179 15.728 1.00 31.16 207 ALA A C 1
ATOM 1593 O O . ALA A 1 207 ? -6.973 -24.416 16.778 1.00 31.16 207 ALA A O 1
ATOM 1594 N N . SER A 1 208 ? -5.753 -25.132 15.035 1.00 28.31 208 SER A N 1
ATOM 1595 C CA . SER A 1 208 ? -5.518 -26.470 15.573 1.00 28.31 208 SER A CA 1
ATOM 1596 C C . SER A 1 208 ? -4.544 -26.363 16.753 1.00 28.31 208 SER A C 1
ATOM 1598 O O . SER A 1 208 ? -3.473 -25.769 16.591 1.00 28.31 208 SER A O 1
ATOM 1600 N N . PRO A 1 209 ? -4.859 -26.923 17.934 1.00 31.22 209 PRO A N 1
ATOM 1601 C CA . PRO A 1 209 ? -3.973 -26.862 19.085 1.00 31.22 209 PRO A CA 1
ATOM 1602 C C . PRO A 1 209 ? -2.806 -27.823 18.849 1.00 31.22 209 PRO A C 1
ATOM 1604 O O . PRO A 1 209 ? -2.923 -29.026 19.073 1.00 31.22 209 PRO A O 1
ATOM 1607 N N . THR A 1 210 ? -1.680 -27.300 18.364 1.00 33.47 210 THR A N 1
ATOM 1608 C CA . THR A 1 210 ? -0.451 -28.085 18.183 1.00 33.47 210 THR A CA 1
ATOM 1609 C C . THR A 1 210 ? 0.534 -27.732 19.289 1.00 33.47 210 THR A C 1
ATOM 1611 O O . THR A 1 210 ? 0.728 -26.567 19.624 1.00 33.47 210 THR A O 1
ATOM 1614 N N . GLY A 1 211 ? 1.061 -28.778 19.923 1.00 31.48 211 GLY A N 1
ATOM 1615 C CA . GLY A 1 211 ? 1.623 -28.754 21.264 1.00 31.48 211 GLY A CA 1
ATOM 1616 C C . GLY A 1 211 ? 2.896 -27.935 21.459 1.00 31.48 211 GLY A C 1
ATOM 1617 O O . GLY A 1 211 ? 3.732 -27.768 20.576 1.00 31.48 211 GLY A O 1
ATOM 1618 N N . VAL A 1 212 ? 3.031 -27.493 22.706 1.00 31.22 212 VAL A N 1
ATOM 1619 C CA . VAL A 1 212 ? 4.211 -26.876 23.306 1.00 31.22 212 VAL A CA 1
ATOM 1620 C C . VAL A 1 212 ? 5.416 -27.811 23.168 1.00 31.22 212 VAL A C 1
ATOM 1622 O O . VAL A 1 212 ? 5.460 -28.868 23.795 1.00 31.22 212 VAL A O 1
ATOM 1625 N N . VAL A 1 213 ? 6.420 -27.392 22.397 1.00 29.36 213 VAL A N 1
ATOM 1626 C CA . VAL A 1 213 ? 7.786 -27.920 22.490 1.00 29.36 213 VAL A CA 1
ATOM 1627 C C . VAL A 1 213 ? 8.675 -26.808 23.030 1.00 29.36 213 VAL A C 1
ATOM 1629 O O . VAL A 1 213 ? 8.900 -25.784 22.394 1.00 29.36 213 VAL A O 1
ATOM 1632 N N . SER A 1 214 ? 9.140 -27.033 24.254 1.00 34.66 214 SER A N 1
ATOM 1633 C CA . SER A 1 214 ? 10.140 -26.246 24.965 1.00 34.66 214 SER A CA 1
ATOM 1634 C C . SER A 1 214 ? 11.469 -26.258 24.206 1.00 34.66 214 SER A C 1
ATOM 1636 O O . SER A 1 214 ? 11.986 -27.336 23.912 1.00 34.66 214 SER A O 1
ATOM 1638 N N . GLN A 1 215 ? 12.043 -25.084 23.929 1.00 30.41 215 GLN A N 1
ATOM 1639 C CA . GLN A 1 215 ? 13.467 -24.957 23.620 1.00 30.41 215 GLN A CA 1
ATOM 1640 C C . GLN A 1 215 ? 14.094 -23.761 24.341 1.00 30.41 215 GLN A C 1
ATOM 1642 O O . GLN A 1 215 ? 13.482 -22.714 24.540 1.00 30.41 215 GLN A O 1
ATOM 1647 N N . SER A 1 216 ? 15.314 -24.030 24.795 1.00 25.05 216 SER A N 1
ATOM 1648 C CA . SER A 1 216 ? 16.081 -23.378 25.847 1.00 25.05 216 SER A CA 1
ATOM 1649 C C . SER A 1 216 ? 16.598 -21.977 25.532 1.00 25.05 216 SER A C 1
ATOM 1651 O O . SER A 1 216 ? 16.901 -21.632 24.395 1.00 25.05 216 SER A O 1
ATOM 1653 N N . ALA A 1 217 ? 16.813 -21.226 26.613 1.00 30.88 217 ALA A N 1
ATOM 1654 C CA . ALA A 1 217 ? 17.561 -19.980 26.652 1.00 30.88 217 ALA A CA 1
ATOM 1655 C C . ALA A 1 217 ? 19.012 -20.163 26.171 1.00 30.88 217 ALA A C 1
ATOM 1657 O O . ALA A 1 217 ? 19.749 -20.993 26.706 1.00 30.88 217 ALA A O 1
ATOM 1658 N N . SER A 1 218 ? 19.442 -19.330 25.221 1.00 27.41 218 SER A N 1
ATOM 1659 C CA . SER A 1 218 ? 20.860 -19.086 24.951 1.00 27.41 218 SER A CA 1
ATOM 1660 C C . SER A 1 218 ? 21.183 -17.616 25.206 1.00 27.41 218 SER A C 1
ATOM 1662 O O . SER A 1 218 ? 20.740 -16.732 24.473 1.00 27.41 218 SER A O 1
ATOM 1664 N N . ASN A 1 219 ? 21.956 -17.390 26.265 1.00 29.25 219 ASN A N 1
ATOM 1665 C CA . ASN A 1 219 ? 22.603 -16.129 26.607 1.00 29.25 219 ASN A CA 1
ATOM 1666 C C . ASN A 1 219 ? 23.629 -15.746 25.535 1.00 29.25 219 ASN A C 1
ATOM 1668 O O . ASN A 1 219 ? 24.476 -16.567 25.188 1.00 29.25 219 ASN A O 1
ATOM 1672 N N . PHE A 1 220 ? 23.627 -14.485 25.107 1.00 28.89 220 PHE A N 1
ATOM 1673 C CA . PHE A 1 220 ? 24.819 -13.848 24.553 1.00 28.89 220 PHE A CA 1
ATOM 1674 C C . PHE A 1 220 ? 24.986 -12.459 25.172 1.00 28.89 220 PHE A C 1
ATOM 1676 O O . PHE A 1 220 ? 24.283 -11.513 24.824 1.00 28.89 220 PHE A O 1
ATOM 1683 N N . ASP A 1 221 ? 25.933 -12.381 26.108 1.00 25.66 221 ASP A N 1
ATOM 1684 C CA . ASP A 1 221 ? 26.515 -11.149 26.631 1.00 25.66 221 ASP A CA 1
ATOM 1685 C C . ASP A 1 221 ? 27.381 -10.485 25.553 1.00 25.66 221 ASP A C 1
ATOM 1687 O O . ASP A 1 221 ? 28.260 -11.120 24.965 1.00 25.66 221 ASP A O 1
ATOM 1691 N N . PHE A 1 222 ? 27.175 -9.188 25.326 1.00 26.77 222 PHE A N 1
ATOM 1692 C CA . PHE A 1 222 ? 28.075 -8.364 24.522 1.00 26.77 222 PHE A CA 1
ATOM 1693 C C . PHE A 1 222 ? 29.029 -7.619 25.464 1.00 26.77 222 PHE A C 1
ATOM 1695 O O . PHE A 1 222 ? 28.659 -6.635 26.104 1.00 26.77 222 PHE A O 1
ATOM 1702 N N . VAL A 1 223 ? 30.267 -8.107 25.568 1.00 30.06 223 VAL A N 1
ATOM 1703 C CA . VAL A 1 223 ? 31.351 -7.444 26.303 1.00 30.06 223 VAL A CA 1
ATOM 1704 C C . VAL A 1 223 ? 32.002 -6.391 25.408 1.00 30.06 223 VAL A C 1
ATOM 1706 O O . VAL A 1 223 ? 32.491 -6.684 24.318 1.00 30.06 223 VAL A O 1
ATOM 1709 N N . ALA A 1 224 ? 32.023 -5.155 25.903 1.00 35.88 224 ALA A N 1
ATOM 1710 C CA . ALA A 1 224 ? 32.789 -4.048 25.356 1.00 35.88 224 ALA A CA 1
ATOM 1711 C C . ALA A 1 224 ? 34.298 -4.280 25.552 1.00 35.88 224 ALA A C 1
ATOM 1713 O O . ALA A 1 224 ? 34.758 -4.502 26.670 1.00 35.88 224 ALA A O 1
ATOM 1714 N N . GLY A 1 225 ? 35.069 -4.175 24.469 1.00 28.75 225 GLY A N 1
ATOM 1715 C CA . GLY A 1 225 ? 36.530 -4.220 24.485 1.00 28.75 225 GLY A CA 1
ATOM 1716 C C . GLY A 1 225 ? 37.115 -3.029 23.736 1.00 28.75 225 GLY A C 1
ATOM 1717 O O . GLY A 1 225 ? 37.216 -3.045 22.514 1.00 28.75 225 GLY A O 1
ATOM 1718 N N . SER A 1 226 ? 37.475 -1.994 24.493 1.00 32.12 226 SER A N 1
ATOM 1719 C CA . SER A 1 226 ? 38.328 -0.880 24.074 1.00 32.12 226 SER A CA 1
ATOM 1720 C C . SER A 1 226 ? 39.781 -1.349 24.001 1.00 32.12 226 SER A C 1
ATOM 1722 O O . SER A 1 226 ? 40.266 -1.958 24.956 1.00 32.12 226 SER A O 1
ATOM 1724 N N . LEU A 1 227 ? 40.491 -1.033 22.916 1.00 34.06 227 LEU A N 1
ATOM 1725 C CA . LEU A 1 227 ? 41.952 -1.019 22.925 1.00 34.06 227 LEU A CA 1
ATOM 1726 C C . LEU A 1 227 ? 42.475 0.028 21.939 1.00 34.06 227 LEU A C 1
ATOM 1728 O O . LEU A 1 227 ? 42.290 -0.068 20.727 1.00 34.06 227 LEU A O 1
ATOM 1732 N N . ALA A 1 228 ? 43.106 1.050 22.505 1.00 36.25 228 ALA A N 1
ATOM 1733 C CA . ALA A 1 228 ? 43.989 1.974 21.818 1.00 36.25 228 ALA A CA 1
ATOM 1734 C C . ALA A 1 228 ? 45.425 1.455 21.951 1.00 36.25 228 ALA A C 1
ATOM 1736 O O . ALA A 1 228 ? 45.789 1.023 23.037 1.00 36.25 228 ALA A O 1
ATOM 1737 N N . GLU A 1 229 ? 46.222 1.547 20.884 1.00 32.66 229 GLU A N 1
ATOM 1738 C CA . GLU A 1 229 ? 47.669 1.837 20.916 1.00 32.66 229 GLU A CA 1
ATOM 1739 C C . GLU A 1 229 ? 48.158 2.040 19.463 1.00 32.66 229 GLU A C 1
ATOM 1741 O O . GLU A 1 229 ? 47.906 1.211 18.596 1.00 32.66 229 GLU A O 1
ATOM 1746 N N . THR A 1 230 ? 48.528 3.255 19.048 1.00 33.31 230 THR A N 1
ATOM 1747 C CA . THR A 1 230 ? 49.846 3.929 19.129 1.00 33.31 230 THR A CA 1
ATOM 1748 C C . THR A 1 230 ? 50.914 3.338 18.197 1.00 33.31 230 THR A C 1
ATOM 1750 O O . THR A 1 230 ? 51.409 2.239 18.407 1.00 33.31 230 THR A O 1
ATOM 1753 N N . GLY A 1 231 ? 51.347 4.128 17.207 1.00 29.97 231 GLY A N 1
ATOM 1754 C CA . GLY A 1 231 ? 52.509 3.832 16.364 1.00 29.97 231 GLY A CA 1
ATOM 1755 C C . GLY A 1 231 ? 52.846 4.993 15.428 1.00 29.97 231 GLY A C 1
ATOM 1756 O O . GLY A 1 231 ? 52.185 5.199 14.418 1.00 29.97 231 GLY A O 1
ATOM 1757 N N . ALA A 1 232 ? 53.847 5.779 15.817 1.00 33.62 232 ALA A N 1
ATOM 1758 C CA . ALA A 1 232 ? 54.284 7.033 15.212 1.00 33.62 232 ALA A CA 1
ATOM 1759 C C . ALA A 1 232 ? 55.050 6.869 13.886 1.00 33.62 232 ALA A C 1
ATOM 1761 O O . ALA A 1 232 ? 55.766 5.891 13.721 1.00 33.62 232 ALA A O 1
ATOM 1762 N N . TYR A 1 233 ? 55.034 7.904 13.034 1.00 32.06 233 TYR A N 1
ATOM 1763 C CA . TYR A 1 233 ? 56.227 8.345 12.297 1.00 32.06 233 TYR A CA 1
ATOM 1764 C C . TYR A 1 233 ? 56.212 9.864 12.081 1.00 32.06 233 TYR A C 1
ATOM 1766 O O . TYR A 1 233 ? 55.199 10.465 11.732 1.00 32.06 233 TYR A O 1
ATOM 1774 N N . ALA A 1 234 ? 57.369 10.464 12.353 1.00 36.62 234 ALA A N 1
ATOM 1775 C CA . ALA A 1 234 ? 57.658 11.889 12.324 1.00 36.62 234 ALA A CA 1
ATOM 1776 C C . ALA A 1 234 ? 57.962 12.407 10.907 1.00 36.62 234 ALA A C 1
ATOM 1778 O O . ALA A 1 234 ? 58.550 11.699 10.093 1.00 36.62 234 ALA A O 1
ATOM 1779 N N . GLY A 1 235 ? 57.661 13.685 10.659 1.00 31.61 235 GLY A N 1
ATOM 1780 C CA . GLY A 1 235 ? 58.111 14.425 9.478 1.00 31.61 235 GLY A CA 1
ATOM 1781 C C . GLY A 1 235 ? 57.923 15.933 9.658 1.00 31.61 235 GLY A C 1
ATOM 1782 O O . GLY A 1 235 ? 56.809 16.412 9.811 1.00 31.61 235 GLY A O 1
ATOM 1783 N N . LEU A 1 236 ? 59.043 16.652 9.705 1.00 33.72 236 LEU A N 1
ATOM 1784 C CA . LEU A 1 236 ? 59.239 18.048 10.114 1.00 33.72 236 LEU A CA 1
ATOM 1785 C C . LEU A 1 236 ? 58.700 19.093 9.114 1.00 33.72 236 LEU A C 1
ATOM 1787 O O . LEU A 1 236 ? 58.784 18.887 7.907 1.00 33.72 236 LEU A O 1
ATOM 1791 N N . GLY A 1 237 ? 58.280 20.271 9.610 1.00 31.11 237 GLY A N 1
ATOM 1792 C CA . GLY A 1 237 ? 57.926 21.418 8.755 1.00 31.11 237 GLY A CA 1
ATOM 1793 C C . GLY A 1 237 ? 57.546 22.735 9.461 1.00 31.11 237 GLY A C 1
ATOM 1794 O O . GLY A 1 237 ? 56.406 23.161 9.399 1.00 31.11 237 GLY A O 1
ATOM 1795 N N . VAL A 1 238 ? 58.509 23.366 10.143 1.00 34.97 238 VAL A N 1
ATOM 1796 C CA . VAL A 1 238 ? 58.835 24.819 10.134 1.00 34.97 238 VAL A CA 1
ATOM 1797 C C . VAL A 1 238 ? 57.696 25.889 10.087 1.00 34.97 238 VAL A C 1
ATOM 1799 O O . VAL A 1 238 ? 57.207 26.252 9.029 1.00 34.97 238 VAL A O 1
ATOM 1802 N N . ARG A 1 239 ? 57.501 26.547 11.251 1.00 28.86 239 ARG A N 1
ATOM 1803 C CA . ARG A 1 239 ? 57.581 28.017 11.538 1.00 28.86 239 ARG A CA 1
ATOM 1804 C C . ARG A 1 239 ? 56.422 29.004 11.208 1.00 28.86 239 ARG A C 1
ATOM 1806 O O . ARG A 1 239 ? 56.252 29.432 10.080 1.00 28.86 239 ARG A O 1
ATOM 1813 N N . ARG A 1 240 ? 55.864 29.534 12.319 1.00 36.84 240 ARG A N 1
ATOM 1814 C CA . ARG A 1 240 ? 55.362 30.900 12.668 1.00 36.84 240 ARG A CA 1
ATOM 1815 C C . ARG A 1 240 ? 54.363 31.637 11.751 1.00 36.84 240 ARG A C 1
ATOM 1817 O O . ARG A 1 240 ? 54.743 32.113 10.690 1.00 36.84 240 ARG A O 1
ATOM 1824 N N . ASN A 1 241 ? 53.206 32.009 12.317 1.00 34.41 241 ASN A N 1
ATOM 1825 C CA . ASN A 1 241 ? 52.919 33.366 12.835 1.00 34.41 241 ASN A CA 1
ATOM 1826 C C . ASN A 1 241 ? 51.558 33.411 13.572 1.00 34.41 241 ASN A C 1
ATOM 1828 O O . ASN A 1 241 ? 50.743 32.505 13.445 1.00 34.41 241 ASN A O 1
ATOM 1832 N N . SER A 1 242 ? 51.391 34.442 14.397 1.00 40.06 242 SER A N 1
ATOM 1833 C CA . SER A 1 242 ? 50.464 34.578 15.529 1.00 40.06 242 SER A CA 1
ATOM 1834 C C . SER A 1 242 ? 49.083 35.189 15.205 1.00 40.06 242 SER A C 1
ATOM 1836 O O . SER A 1 242 ? 49.039 36.136 14.430 1.00 40.06 242 SER A O 1
ATOM 1838 N N . SER A 1 243 ? 48.050 34.722 15.938 1.00 35.78 243 SER A N 1
ATOM 1839 C CA . SER A 1 243 ? 46.822 35.394 16.467 1.00 35.78 243 SER A CA 1
ATOM 1840 C C . SER A 1 243 ? 45.823 36.116 15.521 1.00 35.78 243 SER A C 1
ATOM 1842 O O . SER A 1 243 ? 46.221 36.527 14.437 1.00 35.78 243 SER A O 1
ATOM 1844 N N . PRO A 1 244 ? 44.554 36.400 15.933 1.00 52.84 244 PRO A N 1
ATOM 1845 C CA . PRO A 1 244 ? 43.813 36.013 17.148 1.00 52.84 244 PRO A CA 1
ATOM 1846 C C . PRO A 1 244 ? 42.444 35.322 16.892 1.00 52.84 244 PRO A C 1
ATOM 1848 O O . PRO A 1 244 ? 41.966 35.204 15.768 1.00 52.84 244 PRO A O 1
ATOM 1851 N N . ASP A 1 245 ? 41.848 34.884 18.002 1.00 45.81 245 ASP A N 1
ATOM 1852 C CA . ASP A 1 245 ? 40.482 34.407 18.254 1.00 45.81 245 ASP A CA 1
ATOM 1853 C C . ASP A 1 245 ? 39.403 34.637 17.181 1.00 45.81 245 ASP A C 1
ATOM 1855 O O . ASP A 1 245 ? 38.944 35.753 16.942 1.00 45.81 245 ASP A O 1
ATOM 1859 N N . MET A 1 246 ? 38.877 33.526 16.660 1.00 36.78 246 MET A N 1
ATOM 1860 C CA . MET A 1 246 ? 37.531 33.438 16.094 1.00 36.78 246 MET A CA 1
ATOM 1861 C C . MET A 1 246 ? 36.855 32.210 16.702 1.00 36.78 246 MET A C 1
ATOM 1863 O O . MET A 1 246 ? 37.267 31.073 16.469 1.00 36.78 246 MET A O 1
ATOM 1867 N N . GLN A 1 247 ? 35.833 32.456 17.521 1.00 38.25 247 GLN A N 1
ATOM 1868 C CA . GLN A 1 247 ? 34.950 31.429 18.064 1.00 38.25 247 GLN A CA 1
ATOM 1869 C C . GLN A 1 247 ? 34.360 30.603 16.916 1.00 38.25 247 GLN A C 1
ATOM 1871 O O . GLN A 1 247 ? 33.580 31.102 16.105 1.00 38.25 247 GLN A O 1
ATOM 1876 N N . ALA A 1 248 ? 34.719 29.322 16.868 1.00 37.06 248 ALA A N 1
ATOM 1877 C CA . ALA A 1 248 ? 34.046 28.350 16.027 1.00 37.06 248 ALA A CA 1
ATOM 1878 C C . ALA A 1 248 ? 32.627 28.148 16.572 1.00 37.06 248 ALA A C 1
ATOM 1880 O O . ALA A 1 248 ? 32.411 27.455 17.567 1.00 37.06 248 ALA A O 1
ATOM 1881 N N . SER A 1 249 ? 31.656 28.786 15.920 1.00 38.56 249 SER A N 1
ATOM 1882 C CA . SER A 1 249 ? 30.252 28.414 16.035 1.00 38.56 249 SER A CA 1
ATOM 1883 C C . SER A 1 249 ? 30.135 26.948 15.621 1.00 38.56 249 SER A C 1
ATOM 1885 O O . SER A 1 249 ? 30.367 26.594 14.463 1.00 38.56 249 SER A O 1
ATOM 1887 N N . VAL A 1 250 ? 29.832 26.084 16.591 1.00 39.47 250 VAL A N 1
ATOM 1888 C CA . VAL A 1 250 ? 29.478 24.683 16.366 1.00 39.47 250 VAL A CA 1
ATOM 1889 C C . VAL A 1 250 ? 28.105 24.681 15.697 1.00 39.47 250 VAL A C 1
ATOM 1891 O O . VAL A 1 250 ? 27.065 24.514 16.328 1.00 39.47 250 VAL A O 1
ATOM 1894 N N . GLY A 1 251 ? 28.106 24.939 14.391 1.00 36.00 251 GLY A N 1
ATOM 1895 C CA . GLY A 1 251 ? 26.972 24.695 13.522 1.00 36.00 251 GLY A CA 1
ATOM 1896 C C . GLY A 1 251 ? 26.759 23.193 13.464 1.00 36.00 251 GLY A C 1
ATOM 1897 O O . GLY A 1 251 ? 27.416 22.500 12.686 1.00 36.00 251 GLY A O 1
ATOM 1898 N N . SER A 1 252 ? 25.862 22.699 14.317 1.00 41.34 252 SER A N 1
ATOM 1899 C CA . SER A 1 252 ? 25.328 21.343 14.264 1.00 41.34 252 SER A CA 1
ATOM 1900 C C . SER A 1 252 ? 24.609 21.164 12.927 1.00 41.34 252 SER A C 1
ATOM 1902 O O . SER A 1 252 ? 23.405 21.366 12.786 1.00 41.34 252 SER A O 1
ATOM 1904 N N . THR A 1 253 ? 25.386 20.831 11.903 1.00 36.62 253 THR A N 1
ATOM 1905 C CA . THR A 1 253 ? 24.902 20.297 10.639 1.00 36.62 253 THR A CA 1
ATOM 1906 C C . THR A 1 253 ? 24.521 18.851 10.912 1.00 36.62 253 THR A C 1
ATOM 1908 O O . THR A 1 253 ? 25.223 17.909 10.554 1.00 36.62 253 THR A O 1
ATOM 1911 N N . ALA A 1 254 ? 23.381 18.672 11.584 1.00 39.47 254 ALA A N 1
ATOM 1912 C CA . ALA A 1 254 ? 22.630 17.435 11.508 1.00 39.47 254 ALA A CA 1
ATOM 1913 C C . ALA A 1 254 ? 22.217 17.287 10.042 1.00 39.47 254 ALA A C 1
ATOM 1915 O O . ALA A 1 254 ? 21.191 17.801 9.599 1.00 39.47 254 ALA A O 1
ATOM 1916 N N . ALA A 1 255 ? 23.107 16.670 9.265 1.00 41.03 255 ALA A N 1
ATOM 1917 C CA . ALA A 1 255 ? 22.871 16.303 7.893 1.00 41.03 255 ALA A CA 1
ATOM 1918 C C . ALA A 1 255 ? 21.561 15.519 7.869 1.00 41.03 255 ALA A C 1
ATOM 1920 O O . ALA A 1 255 ? 21.483 14.392 8.359 1.00 41.03 255 ALA A O 1
ATOM 1921 N N . ALA A 1 256 ? 20.521 16.145 7.320 1.00 38.09 256 ALA A N 1
ATOM 1922 C CA . ALA A 1 256 ? 19.338 15.456 6.865 1.00 38.09 256 ALA A CA 1
ATOM 1923 C C . ALA A 1 256 ? 19.823 14.437 5.832 1.00 38.09 256 ALA A C 1
ATOM 1925 O O . ALA A 1 256 ? 19.999 14.754 4.655 1.00 38.09 256 ALA A O 1
ATOM 1926 N N . ALA A 1 257 ? 20.123 13.224 6.298 1.00 39.59 257 ALA A N 1
ATOM 1927 C CA . ALA A 1 257 ? 20.346 12.070 5.460 1.00 39.59 257 ALA A CA 1
ATOM 1928 C C . ALA A 1 257 ? 19.020 11.826 4.746 1.00 39.59 257 ALA A C 1
ATOM 1930 O O . ALA A 1 257 ? 18.150 11.106 5.234 1.00 39.59 257 ALA A O 1
ATOM 1931 N N . SER A 1 258 ? 18.842 12.529 3.626 1.00 41.50 258 SER A N 1
ATOM 1932 C CA . SER A 1 258 ? 17.777 12.315 2.667 1.00 41.50 258 SER A CA 1
ATOM 1933 C C . SER A 1 258 ? 17.787 10.823 2.382 1.00 41.50 258 SER A C 1
ATOM 1935 O O . SER A 1 258 ? 18.731 10.305 1.774 1.00 41.50 258 SER A O 1
ATOM 1937 N N . ARG A 1 259 ? 16.811 10.110 2.960 1.00 48.69 259 ARG A N 1
ATOM 1938 C CA . ARG A 1 259 ? 16.645 8.670 2.790 1.00 48.69 259 ARG A CA 1
ATOM 1939 C C . ARG A 1 259 ? 16.402 8.486 1.302 1.00 48.69 259 ARG A C 1
ATOM 1941 O O . ARG A 1 259 ? 15.291 8.703 0.832 1.00 48.69 259 ARG A O 1
ATOM 1948 N N . ARG A 1 260 ? 17.467 8.191 0.548 1.00 56.00 260 ARG A N 1
ATOM 1949 C CA . ARG A 1 260 ? 17.376 7.904 -0.882 1.00 56.00 260 ARG A CA 1
ATOM 1950 C C . ARG A 1 260 ? 16.340 6.804 -1.006 1.00 56.00 260 ARG A C 1
ATOM 1952 O O . ARG A 1 260 ? 16.588 5.701 -0.522 1.00 56.00 260 ARG A O 1
ATOM 1959 N N . LEU A 1 261 ? 15.187 7.141 -1.582 1.00 58.28 261 LEU A N 1
ATOM 1960 C CA . LEU A 1 261 ? 14.130 6.183 -1.862 1.00 58.28 261 LEU A CA 1
ATOM 1961 C C . LEU A 1 261 ? 14.788 5.048 -2.638 1.00 58.28 261 LEU A C 1
ATOM 1963 O O . LEU A 1 261 ? 15.288 5.245 -3.750 1.00 58.28 261 LEU A O 1
ATOM 1967 N N . VAL A 1 262 ? 14.905 3.892 -1.988 1.00 75.50 262 VAL A N 1
ATOM 1968 C CA . VAL A 1 262 ? 15.474 2.708 -2.614 1.00 75.50 262 VAL A CA 1
ATOM 1969 C C . VAL A 1 262 ? 14.553 2.394 -3.784 1.00 75.50 262 VAL A C 1
ATOM 1971 O O . VAL A 1 262 ? 13.331 2.415 -3.641 1.00 75.50 262 VAL A O 1
ATOM 1974 N N . SER A 1 263 ? 15.128 2.218 -4.975 1.00 84.44 263 SER A N 1
ATOM 1975 C CA . SER A 1 263 ? 14.335 1.887 -6.158 1.00 84.44 263 SER A CA 1
ATOM 1976 C C . SER A 1 263 ? 13.430 0.695 -5.824 1.00 84.44 263 SER A C 1
ATOM 1978 O O . SER A 1 263 ? 13.962 -0.315 -5.365 1.00 84.44 263 SER A O 1
ATOM 1980 N N . PRO A 1 264 ? 12.114 0.759 -6.104 1.00 86.31 264 PRO A N 1
ATOM 1981 C CA . PRO A 1 264 ? 11.174 -0.305 -5.734 1.00 86.31 264 PRO A CA 1
ATOM 1982 C C . PRO A 1 264 ? 11.509 -1.644 -6.407 1.00 86.31 264 PRO A C 1
ATOM 1984 O O . PRO A 1 264 ? 11.061 -2.696 -5.975 1.00 86.31 264 PRO A O 1
ATOM 1987 N N . TRP A 1 265 ? 12.312 -1.593 -7.468 1.00 88.69 265 TRP A N 1
ATOM 1988 C CA . TRP A 1 265 ? 12.778 -2.715 -8.279 1.00 88.69 265 TRP A CA 1
ATOM 1989 C C . TRP A 1 265 ? 14.034 -3.421 -7.751 1.00 88.69 265 TRP A C 1
ATOM 1991 O O . TRP A 1 265 ? 14.571 -4.268 -8.452 1.00 88.69 265 TRP A O 1
ATOM 2001 N N . LEU A 1 266 ? 14.586 -3.003 -6.611 1.00 86.31 266 LEU A N 1
ATOM 2002 C CA . LEU A 1 266 ? 15.770 -3.631 -6.022 1.00 86.31 266 LEU A CA 1
ATOM 2003 C C . LEU A 1 266 ? 15.368 -4.686 -4.997 1.00 86.31 266 LEU A C 1
ATOM 2005 O O . LEU A 1 266 ? 14.251 -4.654 -4.488 1.00 86.31 266 LEU A O 1
ATOM 2009 N N . ALA A 1 267 ? 16.315 -5.567 -4.673 1.00 84.06 267 ALA A N 1
ATOM 2010 C CA . ALA A 1 267 ? 16.150 -6.545 -3.610 1.00 84.06 267 ALA A CA 1
ATOM 2011 C C . ALA A 1 267 ? 15.730 -5.870 -2.292 1.00 84.06 267 ALA A C 1
ATOM 2013 O O . ALA A 1 267 ? 16.412 -4.918 -1.874 1.00 84.06 267 ALA A O 1
ATOM 2014 N N . PRO A 1 268 ? 14.656 -6.364 -1.645 1.00 87.50 268 PRO A N 1
ATOM 2015 C CA . PRO A 1 268 ? 14.358 -6.061 -0.250 1.00 87.50 268 PRO A CA 1
ATOM 2016 C C . PRO A 1 268 ? 15.579 -6.343 0.624 1.00 87.50 268 PRO A C 1
ATOM 2018 O O . PRO A 1 268 ? 16.398 -7.209 0.302 1.00 87.50 268 PRO A O 1
ATOM 2021 N N . ARG A 1 269 ? 15.725 -5.619 1.738 1.00 83.31 269 ARG A N 1
ATOM 2022 C CA . ARG A 1 269 ? 16.910 -5.784 2.607 1.00 83.31 269 ARG A CA 1
ATOM 2023 C C . ARG A 1 269 ? 17.040 -7.193 3.176 1.00 83.31 269 ARG A C 1
ATOM 2025 O O . ARG A 1 269 ? 18.158 -7.648 3.398 1.00 83.31 269 ARG A O 1
ATOM 2032 N N . GLU A 1 270 ? 15.908 -7.844 3.405 1.00 84.00 270 GLU A N 1
ATOM 2033 C CA . GLU A 1 270 ? 15.811 -9.163 4.030 1.00 84.00 270 GLU A CA 1
ATOM 2034 C C . GLU A 1 270 ? 15.749 -10.302 3.008 1.00 84.00 270 GLU A C 1
ATOM 2036 O O . GLU A 1 270 ? 15.673 -11.463 3.398 1.00 84.00 270 GLU A O 1
ATOM 2041 N N . PHE A 1 271 ? 15.815 -9.998 1.706 1.00 90.25 271 PHE A N 1
ATOM 2042 C CA . PHE A 1 271 ? 15.776 -11.023 0.672 1.00 90.25 271 PHE A CA 1
ATOM 2043 C C . PHE A 1 271 ? 16.989 -11.954 0.788 1.00 90.25 271 PHE A C 1
ATOM 2045 O O . PHE A 1 271 ? 18.138 -11.545 0.594 1.00 90.25 271 PHE A O 1
ATOM 2052 N N . GLN A 1 272 ? 16.711 -13.222 1.080 1.00 86.69 272 GLN A N 1
ATOM 2053 C CA . GLN A 1 272 ? 17.695 -14.292 1.158 1.00 86.69 272 GLN A CA 1
ATOM 2054 C C . GLN A 1 272 ? 17.415 -15.285 0.035 1.00 86.69 272 GLN A C 1
ATOM 2056 O O . GLN A 1 272 ? 16.433 -16.019 0.054 1.00 86.69 272 GLN A O 1
ATOM 2061 N N . GLY A 1 273 ? 18.271 -15.286 -0.980 1.00 91.06 273 GLY A N 1
ATOM 2062 C CA . GLY A 1 273 ? 18.102 -16.156 -2.132 1.00 91.06 273 GLY A CA 1
ATOM 2063 C C . GLY A 1 273 ? 19.084 -15.826 -3.242 1.00 91.06 273 GLY A C 1
ATOM 2064 O O . GLY A 1 273 ? 19.493 -14.675 -3.409 1.00 91.06 273 GLY A O 1
ATOM 2065 N N . GLU A 1 274 ? 19.467 -16.838 -4.011 1.00 93.44 274 GLU A N 1
ATOM 2066 C CA . GLU A 1 274 ? 20.237 -16.643 -5.234 1.00 93.44 274 GLU A CA 1
ATOM 2067 C C . GLU A 1 274 ? 19.289 -16.674 -6.434 1.00 93.44 274 GLU A C 1
ATOM 2069 O O . GLU A 1 274 ? 18.587 -17.658 -6.645 1.00 93.44 274 GLU A O 1
ATOM 2074 N N . ILE A 1 275 ? 19.279 -15.590 -7.216 1.00 95.50 275 ILE A N 1
ATOM 2075 C CA . ILE A 1 275 ? 18.548 -15.519 -8.484 1.00 95.50 275 ILE A CA 1
ATOM 2076 C C . ILE A 1 275 ? 19.526 -15.848 -9.613 1.00 95.50 275 ILE A C 1
ATOM 2078 O O . ILE A 1 275 ? 20.520 -15.147 -9.837 1.00 95.50 275 ILE A O 1
ATOM 2082 N N . THR A 1 276 ? 19.249 -16.932 -10.319 1.00 96.25 276 THR A N 1
ATOM 2083 C CA . THR A 1 276 ? 20.055 -17.476 -11.409 1.00 96.25 276 THR A CA 1
ATOM 2084 C C . THR A 1 276 ? 19.828 -16.741 -12.724 1.00 96.25 276 THR A C 1
ATOM 2086 O O . THR A 1 276 ? 20.785 -16.561 -13.477 1.00 96.25 276 THR A O 1
ATOM 2089 N N . TRP A 1 277 ? 18.607 -16.269 -12.993 1.00 96.50 277 TRP A N 1
ATOM 2090 C CA . TRP A 1 277 ? 18.177 -15.655 -14.253 1.00 96.50 277 TRP A CA 1
ATOM 2091 C C . TRP A 1 277 ? 18.317 -16.586 -15.462 1.00 96.50 277 TRP A C 1
ATOM 2093 O O . TRP A 1 277 ? 18.716 -16.152 -16.549 1.00 96.50 277 TRP A O 1
ATOM 2103 N N . ARG A 1 278 ? 18.048 -17.880 -15.266 1.00 96.88 278 ARG A N 1
ATOM 2104 C CA . ARG A 1 278 ? 18.222 -18.929 -16.289 1.00 96.88 278 ARG A CA 1
ATOM 2105 C C . ARG A 1 278 ? 16.923 -19.546 -16.798 1.00 96.88 278 ARG A C 1
ATOM 2107 O O . ARG A 1 278 ? 16.980 -20.387 -17.686 1.00 96.88 278 ARG A O 1
ATOM 2114 N N . ILE A 1 279 ? 15.779 -19.113 -16.277 1.00 96.38 279 ILE A N 1
ATOM 2115 C CA . ILE A 1 279 ? 14.462 -19.610 -16.683 1.00 96.38 279 ILE A CA 1
ATOM 2116 C C . ILE A 1 279 ? 14.250 -19.359 -18.180 1.00 96.38 279 ILE A C 1
ATOM 2118 O O . ILE A 1 279 ? 14.406 -18.231 -18.653 1.00 96.38 279 ILE A O 1
ATOM 2122 N N . GLU A 1 280 ? 13.961 -20.423 -18.929 1.00 92.56 280 GLU A N 1
ATOM 2123 C CA . GLU A 1 280 ? 13.772 -20.355 -20.382 1.00 92.56 280 GLU A CA 1
ATOM 2124 C C . GLU A 1 280 ? 12.334 -20.015 -20.746 1.00 92.56 280 GLU A C 1
ATOM 2126 O O . GLU A 1 280 ? 12.108 -19.104 -21.539 1.00 92.56 280 GLU A O 1
ATOM 2131 N N . ASP A 1 281 ? 11.393 -20.719 -20.121 1.00 95.25 281 ASP A N 1
ATOM 2132 C CA . ASP A 1 281 ? 9.963 -20.516 -20.283 1.00 95.25 281 ASP A CA 1
ATOM 2133 C C . ASP A 1 281 ? 9.399 -19.877 -19.012 1.00 95.25 281 ASP A C 1
ATOM 2135 O O . ASP A 1 281 ? 9.233 -20.522 -17.972 1.00 95.25 281 ASP A O 1
ATOM 2139 N N . LEU A 1 282 ? 9.148 -18.569 -19.084 1.00 97.19 282 LEU A N 1
ATOM 2140 C CA . LEU A 1 282 ? 8.603 -17.823 -17.957 1.00 97.19 282 LEU A CA 1
ATOM 2141 C C . LEU A 1 282 ? 7.139 -18.183 -17.699 1.00 97.19 282 LEU A C 1
ATOM 2143 O O . LEU A 1 282 ? 6.718 -18.133 -16.549 1.00 97.19 282 LEU A O 1
ATOM 2147 N N . ASN A 1 283 ? 6.382 -18.585 -18.726 1.00 96.00 283 ASN A N 1
ATOM 2148 C CA . ASN A 1 283 ? 5.003 -19.027 -18.539 1.00 96.00 283 ASN A CA 1
ATOM 2149 C C . ASN A 1 283 ? 4.967 -20.359 -17.797 1.00 96.00 283 ASN A C 1
ATOM 2151 O O . ASN A 1 283 ? 4.177 -20.491 -16.869 1.00 96.00 283 ASN A O 1
ATOM 2155 N N . GLN A 1 284 ? 5.853 -21.299 -18.138 1.00 97.31 284 GLN A N 1
ATOM 2156 C CA . GLN A 1 284 ? 5.972 -22.546 -17.384 1.00 97.31 284 GLN A CA 1
ATOM 2157 C C . GLN A 1 284 ? 6.322 -22.274 -15.918 1.00 97.31 284 GLN A C 1
ATOM 2159 O O . GLN A 1 284 ? 5.708 -22.863 -15.039 1.00 97.31 284 GLN A O 1
ATOM 2164 N N . LEU A 1 285 ? 7.225 -21.324 -15.637 1.00 97.12 285 LEU A N 1
ATOM 2165 C CA . LEU A 1 285 ? 7.484 -20.907 -14.257 1.00 97.12 285 LEU A CA 1
ATOM 2166 C C . LEU A 1 285 ? 6.214 -20.375 -13.575 1.00 97.12 285 LEU A C 1
ATOM 2168 O O . LEU A 1 285 ? 5.967 -20.710 -12.423 1.00 97.12 285 LEU A O 1
ATOM 2172 N N . VAL A 1 286 ? 5.400 -19.557 -14.252 1.00 96.62 286 VAL A N 1
ATOM 2173 C CA . VAL A 1 286 ? 4.122 -19.104 -13.678 1.00 96.62 286 VAL A CA 1
ATOM 2174 C C . VAL A 1 286 ? 3.189 -20.281 -13.407 1.00 96.62 286 VAL A C 1
ATOM 2176 O O . VAL A 1 286 ? 2.608 -20.332 -12.330 1.00 96.62 286 VAL A O 1
ATOM 2179 N N . GLU A 1 287 ? 3.064 -21.233 -14.328 1.00 97.19 287 GLU A N 1
ATOM 2180 C CA . GLU A 1 287 ? 2.242 -22.428 -14.120 1.00 97.19 287 GLU A CA 1
ATOM 2181 C C . GLU A 1 287 ? 2.748 -23.270 -12.943 1.00 97.19 287 GLU A C 1
ATOM 2183 O O . GLU A 1 287 ? 1.947 -23.683 -12.106 1.00 97.19 287 GLU A O 1
ATOM 2188 N N . ASP A 1 288 ? 4.062 -23.455 -12.811 1.00 96.94 288 ASP A N 1
ATOM 2189 C CA . ASP A 1 288 ? 4.674 -24.164 -11.684 1.00 96.94 288 ASP A CA 1
ATOM 2190 C C . ASP A 1 288 ? 4.393 -23.444 -10.354 1.00 96.94 288 ASP A C 1
ATOM 2192 O O . ASP A 1 288 ? 4.098 -24.082 -9.343 1.00 96.94 288 ASP A O 1
ATOM 2196 N N . LEU A 1 289 ? 4.437 -22.106 -10.354 1.00 95.75 289 LEU A N 1
ATOM 2197 C CA . LEU A 1 289 ? 4.106 -21.279 -9.193 1.00 95.75 289 LEU A CA 1
ATOM 2198 C C . LEU A 1 289 ? 2.609 -21.313 -8.856 1.00 95.75 289 LEU A C 1
ATOM 2200 O O . LEU A 1 289 ? 2.263 -21.280 -7.683 1.00 95.75 289 LEU A O 1
ATOM 2204 N N . LEU A 1 290 ? 1.721 -21.384 -9.850 1.00 95.62 290 LEU A N 1
ATOM 2205 C CA . LEU A 1 290 ? 0.268 -21.482 -9.651 1.00 95.62 290 LEU A CA 1
ATOM 2206 C C . LEU A 1 290 ? -0.176 -22.879 -9.195 1.00 95.62 290 LEU A C 1
ATOM 2208 O O . LEU A 1 290 ? -1.236 -23.017 -8.590 1.00 95.62 290 LEU A O 1
ATOM 2212 N N . HIS A 1 291 ? 0.627 -23.906 -9.463 1.00 95.88 291 HIS A N 1
ATOM 2213 C CA . HIS A 1 291 ? 0.377 -25.285 -9.041 1.00 95.88 291 HIS A CA 1
ATOM 2214 C C . HIS A 1 291 ? 1.314 -25.735 -7.911 1.00 95.88 291 HIS A C 1
ATOM 2216 O O . HIS A 1 291 ? 1.471 -26.939 -7.683 1.00 95.88 291 HIS A O 1
ATOM 2222 N N . TRP A 1 292 ? 1.943 -24.793 -7.198 1.00 95.25 292 TRP A N 1
ATOM 2223 C CA . TRP A 1 292 ? 2.844 -25.137 -6.101 1.00 95.25 292 TRP A CA 1
ATOM 2224 C C . TRP A 1 292 ? 2.105 -25.971 -5.037 1.00 95.25 292 TRP A C 1
ATOM 2226 O O . TRP A 1 292 ? 0.934 -25.699 -4.746 1.00 95.25 292 TRP A O 1
ATOM 2236 N N . PRO A 1 293 ? 2.758 -26.977 -4.425 1.00 92.62 293 PRO A N 1
ATOM 2237 C CA . PRO A 1 293 ? 2.104 -27.847 -3.457 1.00 92.62 293 PRO A CA 1
ATOM 2238 C C . PRO A 1 293 ? 1.470 -27.074 -2.294 1.00 92.62 293 PRO A C 1
ATOM 2240 O O . PRO A 1 293 ? 2.144 -26.324 -1.584 1.00 92.62 293 PRO A O 1
ATOM 2243 N N . SER A 1 294 ? 0.175 -27.303 -2.058 1.00 87.56 294 SER A N 1
ATOM 2244 C CA . SER A 1 294 ? -0.558 -26.656 -0.968 1.00 87.56 294 SER A CA 1
ATOM 2245 C C . SER A 1 294 ? 0.103 -26.916 0.391 1.00 87.56 294 SER A C 1
ATOM 2247 O O . SER A 1 294 ? 0.474 -28.046 0.714 1.00 87.56 294 SER A O 1
ATOM 2249 N N . GLY A 1 295 ? 0.226 -25.863 1.202 1.00 84.38 295 GLY A N 1
ATOM 2250 C CA . GLY A 1 295 ? 0.856 -25.920 2.525 1.00 84.38 295 GLY A CA 1
ATOM 2251 C C . GLY A 1 295 ? 2.383 -25.787 2.520 1.00 84.38 295 GLY A C 1
ATOM 2252 O O . GLY A 1 295 ? 2.979 -25.766 3.594 1.00 84.38 295 GLY A O 1
ATOM 2253 N N . GLN A 1 296 ? 3.021 -25.668 1.351 1.00 89.19 296 GLN A N 1
ATOM 2254 C CA . GLN A 1 296 ? 4.437 -25.311 1.242 1.00 89.19 296 GLN A CA 1
ATOM 2255 C C . GLN A 1 296 ? 4.584 -23.843 0.850 1.00 89.19 296 GLN A C 1
ATOM 2257 O O . GLN A 1 296 ? 3.866 -23.354 -0.018 1.00 89.19 296 GLN A O 1
ATOM 2262 N N . SER A 1 297 ? 5.540 -23.140 1.460 1.00 88.81 297 SER A N 1
ATOM 2263 C CA . SER A 1 297 ? 5.912 -21.804 1.001 1.00 88.81 297 SER A CA 1
ATOM 2264 C C . SER A 1 297 ? 6.685 -21.894 -0.314 1.00 88.81 297 SER A C 1
ATOM 2266 O O . SER A 1 297 ? 7.536 -22.769 -0.502 1.00 88.81 297 SER A O 1
ATOM 2268 N N . ILE A 1 298 ? 6.392 -20.977 -1.233 1.00 93.00 298 ILE A N 1
ATOM 2269 C CA . ILE A 1 298 ? 7.198 -20.793 -2.436 1.00 93.00 298 ILE A CA 1
ATOM 2270 C C . ILE A 1 298 ? 8.515 -20.120 -2.017 1.00 93.00 298 ILE A C 1
ATOM 2272 O O . ILE A 1 298 ? 8.474 -19.114 -1.308 1.00 93.00 298 ILE A O 1
ATOM 2276 N N . PRO A 1 299 ? 9.690 -20.615 -2.444 1.00 94.38 299 PRO A N 1
ATOM 2277 C CA . PRO A 1 299 ? 10.947 -19.919 -2.210 1.00 94.38 299 PRO A CA 1
ATOM 2278 C C . PRO A 1 299 ? 10.933 -18.523 -2.841 1.00 94.38 299 PRO A C 1
ATOM 2280 O O . PRO A 1 299 ? 10.740 -18.394 -4.051 1.00 94.38 299 PRO A O 1
ATOM 2283 N N . ASP A 1 300 ? 11.223 -17.487 -2.052 1.00 93.69 300 ASP A N 1
ATOM 2284 C CA . ASP A 1 300 ? 11.243 -16.094 -2.519 1.00 93.69 300 ASP A CA 1
ATOM 2285 C C . ASP A 1 300 ? 12.092 -15.925 -3.786 1.00 93.69 300 ASP A C 1
ATOM 2287 O O . ASP A 1 300 ? 11.681 -15.265 -4.740 1.00 93.69 300 ASP A O 1
ATOM 2291 N N . ALA A 1 301 ? 13.262 -16.573 -3.834 1.00 95.19 301 ALA A N 1
ATOM 2292 C CA . ALA A 1 301 ? 14.145 -16.540 -4.996 1.00 95.19 301 ALA A CA 1
ATOM 2293 C C . ALA A 1 301 ? 13.428 -16.915 -6.296 1.00 95.19 301 ALA A C 1
ATOM 2295 O O . ALA A 1 301 ? 13.636 -16.252 -7.306 1.00 95.19 301 ALA A O 1
ATOM 2296 N N . LEU A 1 302 ? 12.544 -17.914 -6.250 1.00 95.31 302 LEU A N 1
ATOM 2297 C CA . LEU A 1 302 ? 11.820 -18.409 -7.413 1.00 95.31 302 LEU A CA 1
ATOM 2298 C C . LEU A 1 302 ? 10.763 -17.408 -7.904 1.00 95.31 302 LEU A C 1
ATOM 2300 O O . LEU A 1 302 ? 10.636 -17.194 -9.106 1.00 95.31 302 LEU A O 1
ATOM 2304 N N . ILE A 1 303 ? 10.065 -16.725 -6.989 1.00 94.75 303 ILE A N 1
ATOM 2305 C CA . ILE A 1 303 ? 9.136 -15.633 -7.336 1.00 94.75 303 ILE A CA 1
ATOM 2306 C C . ILE A 1 303 ? 9.908 -14.492 -8.012 1.00 94.75 303 ILE A C 1
ATOM 2308 O O . ILE A 1 303 ? 9.483 -13.938 -9.029 1.00 94.75 303 ILE A O 1
ATOM 2312 N N . TRP A 1 304 ? 11.076 -14.154 -7.464 1.00 95.12 304 TRP A N 1
ATOM 2313 C CA . TRP A 1 304 ? 11.919 -13.069 -7.955 1.00 95.12 304 TRP A CA 1
ATOM 2314 C C . TRP A 1 304 ? 12.722 -13.411 -9.226 1.00 95.12 304 TRP A C 1
ATOM 2316 O O . TRP A 1 304 ? 13.249 -12.492 -9.853 1.00 95.12 304 TRP A O 1
ATOM 2326 N N . GLU A 1 305 ? 12.781 -14.669 -9.670 1.00 96.00 305 GLU A N 1
ATOM 2327 C CA . GLU A 1 305 ? 13.307 -15.041 -10.999 1.00 96.00 305 GLU A CA 1
ATOM 2328 C C . GLU A 1 305 ? 12.438 -14.485 -12.137 1.00 96.00 305 GLU A C 1
ATOM 2330 O O . GLU A 1 305 ? 12.938 -14.182 -13.226 1.00 96.00 305 GLU A O 1
ATOM 2335 N N . HIS A 1 306 ? 11.132 -14.327 -11.897 1.00 97.12 306 HIS A N 1
ATOM 2336 C CA . HIS A 1 306 ? 10.183 -13.954 -12.935 1.00 97.12 306 HIS A CA 1
ATOM 2337 C C . HIS A 1 306 ? 10.240 -12.438 -13.243 1.00 97.12 306 HIS A C 1
ATOM 2339 O O . HIS A 1 306 ? 9.989 -11.617 -12.356 1.00 97.12 306 HIS A O 1
ATOM 2345 N N . PRO A 1 307 ? 10.491 -11.995 -14.495 1.00 97.19 307 PRO A N 1
ATOM 2346 C CA . PRO A 1 307 ? 10.596 -10.574 -14.847 1.00 97.19 307 PRO A CA 1
ATOM 2347 C C . PRO A 1 307 ? 9.367 -9.720 -14.497 1.00 97.19 307 PRO A C 1
ATOM 2349 O O . PRO A 1 307 ? 9.529 -8.531 -14.211 1.00 97.19 307 PRO A O 1
ATOM 2352 N N . ALA A 1 308 ? 8.156 -10.292 -14.459 1.00 96.75 308 ALA A N 1
ATOM 2353 C CA . ALA A 1 308 ? 6.964 -9.556 -14.018 1.00 96.75 308 ALA A CA 1
ATOM 2354 C C . ALA A 1 308 ? 7.053 -9.123 -12.543 1.00 96.75 308 ALA A C 1
ATOM 2356 O O . ALA A 1 308 ? 6.598 -8.031 -12.206 1.00 96.75 308 ALA A O 1
ATOM 2357 N N . MET A 1 309 ? 7.764 -9.877 -11.693 1.00 95.62 309 MET A N 1
ATOM 2358 C CA . MET A 1 309 ? 8.085 -9.471 -10.319 1.00 95.62 309 MET A CA 1
ATOM 2359 C C . MET A 1 309 ? 8.984 -8.223 -10.273 1.00 95.62 309 MET A C 1
ATOM 2361 O O . MET A 1 309 ? 9.103 -7.553 -9.253 1.00 95.62 309 MET A O 1
ATOM 2365 N N . HIS A 1 310 ? 9.578 -7.824 -11.397 1.00 95.88 310 HIS A N 1
ATOM 2366 C CA . HIS A 1 310 ? 10.345 -6.583 -11.561 1.00 95.88 310 HIS A CA 1
ATOM 2367 C C . HIS A 1 310 ? 9.599 -5.536 -12.390 1.00 95.88 310 HIS A C 1
ATOM 2369 O O . HIS A 1 310 ? 10.194 -4.547 -12.812 1.00 95.88 310 HIS A O 1
ATOM 2375 N N . GLY A 1 311 ? 8.307 -5.755 -12.646 1.00 95.94 311 GLY A N 1
ATOM 2376 C CA . GLY A 1 311 ? 7.457 -4.897 -13.466 1.00 95.94 311 GLY A CA 1
ATOM 2377 C C . GLY A 1 311 ? 7.744 -4.971 -14.970 1.00 95.94 311 GLY A C 1
ATOM 2378 O O . GLY A 1 311 ? 7.206 -4.155 -15.727 1.00 95.94 311 GLY A O 1
ATOM 2379 N N . CYS A 1 312 ? 8.599 -5.892 -15.423 1.00 97.12 312 CYS A N 1
ATOM 2380 C CA . CYS A 1 312 ? 8.896 -6.073 -16.842 1.00 97.12 312 CYS A CA 1
ATOM 2381 C C . CYS A 1 312 ? 7.728 -6.760 -17.560 1.00 97.12 312 CYS A C 1
ATOM 2383 O O . CYS A 1 312 ? 7.021 -7.579 -16.977 1.00 97.12 312 CYS A O 1
ATOM 2385 N N . LEU A 1 313 ? 7.538 -6.429 -18.838 1.00 96.56 313 LEU A N 1
ATOM 2386 C CA . LEU A 1 313 ? 6.559 -7.106 -19.684 1.00 96.56 313 LEU A CA 1
ATOM 2387 C C . LEU A 1 313 ? 7.045 -8.528 -20.003 1.00 96.56 313 LEU A C 1
ATOM 2389 O O . LEU A 1 313 ? 8.200 -8.707 -20.401 1.00 96.56 313 LEU A O 1
ATOM 2393 N N . VAL A 1 314 ? 6.158 -9.505 -19.846 1.00 96.94 314 VAL A N 1
ATOM 2394 C CA . VAL A 1 314 ? 6.304 -10.869 -20.365 1.00 96.94 314 VAL A CA 1
ATOM 2395 C C . VAL A 1 314 ? 5.165 -11.068 -21.357 1.00 96.94 314 VAL A C 1
ATOM 2397 O O . VAL A 1 314 ? 4.015 -10.772 -21.034 1.00 96.94 314 VAL A O 1
ATOM 2400 N N . ASP A 1 315 ? 5.493 -11.447 -22.585 1.00 94.25 315 ASP A N 1
ATOM 2401 C CA . ASP A 1 315 ? 4.513 -11.622 -23.649 1.00 94.25 315 ASP A CA 1
ATOM 2402 C C . ASP A 1 315 ? 3.760 -12.956 -23.524 1.00 94.25 315 ASP A C 1
ATOM 2404 O O . ASP A 1 315 ? 4.062 -13.804 -22.684 1.00 94.25 315 ASP A O 1
ATOM 2408 N N . ALA A 1 316 ? 2.764 -13.158 -24.388 1.00 93.75 316 ALA A N 1
ATOM 2409 C CA . ALA A 1 316 ? 1.952 -14.374 -24.394 1.00 93.75 316 ALA A CA 1
ATOM 2410 C C . ALA A 1 316 ? 2.760 -15.656 -24.677 1.00 93.75 316 ALA A C 1
ATOM 2412 O O . ALA A 1 316 ? 2.275 -16.750 -24.406 1.00 93.75 316 ALA A O 1
ATOM 2413 N N . THR A 1 317 ? 3.979 -15.537 -25.209 1.00 94.88 317 THR A N 1
ATOM 2414 C CA . THR A 1 317 ? 4.869 -16.671 -25.486 1.00 94.88 317 THR A CA 1
ATOM 2415 C C . THR A 1 317 ? 5.807 -16.993 -24.324 1.00 94.88 317 THR A C 1
ATOM 2417 O O . THR A 1 317 ? 6.644 -17.876 -24.466 1.00 94.88 317 THR A O 1
ATOM 2420 N N . GLY A 1 318 ? 5.687 -16.292 -23.191 1.00 93.56 318 GLY A N 1
ATOM 2421 C CA . GLY A 1 318 ? 6.525 -16.530 -22.017 1.00 93.56 318 GLY A CA 1
ATOM 2422 C C . GLY A 1 318 ? 7.911 -15.910 -22.144 1.00 93.56 318 GLY A C 1
ATOM 2423 O O . GLY A 1 318 ? 8.829 -16.287 -21.418 1.00 93.56 318 GLY A O 1
ATOM 2424 N N . HIS A 1 319 ? 8.081 -14.943 -23.049 1.00 95.06 319 HIS A N 1
ATOM 2425 C CA . HIS A 1 319 ? 9.343 -14.247 -23.239 1.00 95.06 319 HIS A CA 1
ATOM 2426 C C . HIS A 1 319 ? 9.245 -12.805 -22.750 1.00 95.06 319 HIS A C 1
ATOM 2428 O O . HIS A 1 319 ? 8.226 -12.129 -22.866 1.00 95.06 319 HIS A O 1
ATOM 2434 N N . THR A 1 320 ? 10.345 -12.301 -22.202 1.00 95.81 320 THR A N 1
ATOM 2435 C CA . THR A 1 320 ? 10.531 -10.869 -21.960 1.00 95.81 320 THR A CA 1
ATOM 2436 C C . THR A 1 320 ? 11.547 -10.325 -22.957 1.00 95.81 320 THR A C 1
ATOM 2438 O O . THR A 1 320 ? 12.392 -11.072 -23.465 1.00 95.81 320 THR A O 1
ATOM 2441 N N . ALA A 1 321 ? 11.506 -9.021 -23.229 1.00 96.94 321 ALA A N 1
ATOM 2442 C CA . ALA A 1 321 ? 12.484 -8.404 -24.112 1.00 96.94 321 ALA A CA 1
ATOM 2443 C C . ALA A 1 321 ? 13.909 -8.641 -23.597 1.00 96.94 321 ALA A C 1
ATOM 2445 O O . ALA A 1 321 ? 14.223 -8.428 -22.425 1.00 96.94 321 ALA A O 1
ATOM 2446 N N . GLN A 1 322 ? 14.792 -9.059 -24.495 1.00 97.62 322 GLN A N 1
ATOM 2447 C CA . GLN A 1 322 ? 16.206 -9.288 -24.218 1.00 97.62 322 GLN A CA 1
ATOM 2448 C C . GLN A 1 322 ? 17.057 -8.292 -25.003 1.00 97.62 322 GLN A C 1
ATOM 2450 O O . GLN A 1 322 ? 16.640 -7.754 -26.029 1.00 97.62 322 GLN A O 1
ATOM 2455 N N . PHE A 1 323 ? 18.266 -8.032 -24.512 1.00 97.94 323 PHE A N 1
ATOM 2456 C CA . PHE A 1 323 ? 19.277 -7.368 -25.329 1.00 97.94 323 PHE A CA 1
ATOM 2457 C C . PHE A 1 323 ? 19.637 -8.260 -26.529 1.00 97.94 323 PHE A C 1
ATOM 2459 O O . PHE A 1 323 ? 19.748 -9.475 -26.378 1.00 97.94 323 PHE A O 1
ATOM 2466 N N . GLN A 1 324 ? 19.863 -7.654 -27.698 1.00 97.75 324 GLN A N 1
ATOM 2467 C CA . GLN A 1 324 ? 20.303 -8.353 -28.914 1.00 97.75 324 GLN A CA 1
ATOM 2468 C C . GLN A 1 324 ? 21.667 -9.017 -28.713 1.00 97.75 324 GLN A C 1
ATOM 2470 O O . GLN A 1 324 ? 21.905 -10.127 -29.174 1.00 97.75 324 GLN A O 1
ATOM 2475 N N . VAL A 1 325 ? 22.549 -8.328 -27.989 1.00 97.88 325 VAL A N 1
ATOM 2476 C CA . VAL A 1 325 ? 23.844 -8.846 -27.542 1.00 97.88 325 VAL A CA 1
ATOM 2477 C C . VAL A 1 325 ? 23.845 -8.831 -26.020 1.00 97.88 325 VAL A C 1
ATOM 2479 O O . VAL A 1 325 ? 23.571 -7.790 -25.415 1.00 97.88 325 VAL A O 1
ATOM 2482 N N . ARG A 1 326 ? 24.124 -9.981 -25.393 1.00 98.19 326 ARG A N 1
ATOM 2483 C CA . ARG A 1 326 ? 24.207 -10.109 -23.928 1.00 98.19 326 ARG A CA 1
ATOM 2484 C C . ARG A 1 326 ? 25.346 -9.235 -23.398 1.00 98.19 326 ARG A C 1
ATOM 2486 O O . ARG A 1 326 ? 26.366 -9.059 -24.054 1.00 98.19 326 ARG A O 1
ATOM 2493 N N . CYS A 1 327 ? 25.180 -8.685 -22.197 1.00 98.31 327 CYS A N 1
ATOM 2494 C CA . CYS A 1 327 ? 26.283 -7.986 -21.545 1.00 98.31 327 CYS A CA 1
ATOM 2495 C C . CYS A 1 327 ? 27.376 -8.981 -21.119 1.00 98.31 327 CYS A C 1
ATOM 2497 O O . CYS A 1 327 ? 27.077 -10.139 -20.821 1.00 98.31 327 CYS A O 1
ATOM 2499 N N . SER A 1 328 ? 28.617 -8.509 -21.003 1.00 97.69 328 SER A N 1
ATOM 2500 C CA . SER A 1 328 ? 29.776 -9.337 -20.625 1.00 97.69 328 SER A CA 1
ATOM 2501 C C . SER A 1 328 ? 29.588 -10.079 -19.292 1.00 97.69 328 SER A C 1
ATOM 2503 O O . SER A 1 328 ? 30.044 -11.209 -19.126 1.00 97.69 328 SER A O 1
ATOM 2505 N N . VAL A 1 329 ? 28.873 -9.473 -18.337 1.00 97.62 329 VAL A N 1
ATOM 2506 C CA . VAL A 1 329 ? 28.557 -10.091 -17.039 1.00 97.62 329 VAL A CA 1
ATOM 2507 C C . VAL A 1 329 ? 27.554 -11.235 -17.199 1.00 97.62 329 VAL A C 1
ATOM 2509 O O . VAL A 1 329 ? 27.793 -12.322 -16.679 1.00 97.62 329 VAL A O 1
ATOM 2512 N N . CYS A 1 330 ? 26.449 -11.009 -17.913 1.00 97.81 330 CYS A N 1
ATOM 2513 C CA . CYS A 1 330 ? 25.425 -12.027 -18.155 1.00 97.81 330 CYS A CA 1
ATOM 2514 C C . CYS A 1 330 ? 25.944 -13.164 -19.036 1.00 97.81 330 CYS A C 1
ATOM 2516 O O . CYS A 1 330 ? 25.533 -14.299 -18.839 1.00 97.81 330 CYS A O 1
ATOM 2518 N N . GLU A 1 331 ? 26.837 -12.883 -19.982 1.00 98.06 331 GLU A N 1
ATOM 2519 C CA . GLU A 1 331 ? 27.509 -13.904 -20.785 1.00 98.06 331 GLU A CA 1
ATOM 2520 C C . GLU A 1 331 ? 28.422 -14.777 -19.914 1.00 98.06 331 GLU A C 1
ATOM 2522 O O . GLU A 1 331 ? 28.244 -15.990 -19.863 1.00 98.06 331 GLU A O 1
ATOM 2527 N N . ARG A 1 332 ? 29.322 -14.165 -19.131 1.00 97.44 332 ARG A N 1
ATOM 2528 C CA . ARG A 1 332 ? 30.249 -14.890 -18.244 1.00 97.44 332 ARG A CA 1
ATOM 2529 C C . ARG A 1 332 ? 29.544 -15.738 -17.182 1.00 97.44 332 ARG A C 1
ATOM 2531 O O . ARG A 1 332 ? 30.048 -16.794 -16.818 1.00 97.44 332 ARG A O 1
ATOM 2538 N N . LEU A 1 333 ? 28.430 -15.253 -16.634 1.00 96.31 333 LEU A N 1
ATOM 2539 C CA . LEU A 1 333 ? 27.668 -15.950 -15.587 1.00 96.31 333 LEU A CA 1
ATOM 2540 C C . LEU A 1 333 ? 26.600 -16.898 -16.148 1.00 96.31 333 LEU A C 1
ATOM 2542 O O . LEU A 1 333 ? 25.843 -17.494 -15.382 1.00 96.31 333 LEU A O 1
ATOM 2546 N N . ASP A 1 334 ? 26.522 -17.004 -17.471 1.00 97.44 334 ASP A N 1
ATOM 2547 C CA . ASP A 1 334 ? 25.486 -17.714 -18.201 1.00 97.44 334 ASP A CA 1
ATOM 2548 C C . ASP A 1 334 ? 24.057 -17.403 -17.711 1.00 97.44 334 ASP A C 1
ATOM 2550 O O . ASP A 1 334 ? 23.330 -18.247 -17.200 1.00 97.44 334 ASP A O 1
ATOM 2554 N N . ARG A 1 335 ? 23.675 -16.129 -17.811 1.00 96.88 335 ARG A N 1
ATOM 2555 C CA . ARG A 1 335 ? 22.355 -15.593 -17.444 1.00 96.88 335 ARG A CA 1
ATOM 2556 C C . ARG A 1 335 ? 21.629 -14.961 -18.623 1.00 96.88 335 ARG A C 1
ATOM 2558 O O . ARG A 1 335 ? 22.268 -14.313 -19.462 1.00 96.88 335 ARG A O 1
ATOM 2565 N N . ARG A 1 336 ? 20.300 -15.042 -18.659 1.00 97.69 336 ARG A N 1
ATOM 2566 C CA . ARG A 1 336 ? 19.484 -14.294 -19.626 1.00 97.69 336 ARG A CA 1
ATOM 2567 C C . ARG A 1 336 ? 19.668 -12.788 -19.406 1.00 97.69 336 ARG A C 1
ATOM 2569 O O . ARG A 1 336 ? 19.728 -12.304 -18.279 1.00 97.69 336 ARG A O 1
ATOM 2576 N N . CYS A 1 337 ? 19.809 -12.025 -20.490 1.00 97.88 337 CYS A N 1
ATOM 2577 C CA . CYS A 1 337 ? 20.100 -10.589 -20.430 1.00 97.88 337 CYS A CA 1
ATOM 2578 C C . CYS A 1 337 ? 18.836 -9.779 -20.739 1.00 97.88 337 CYS A C 1
ATOM 2580 O O . CYS A 1 337 ? 18.686 -9.242 -21.837 1.00 97.88 337 CYS A O 1
ATOM 2582 N N . TYR A 1 338 ? 17.917 -9.705 -19.774 1.00 97.88 338 TYR A N 1
ATOM 2583 C CA . TYR A 1 338 ? 16.623 -9.038 -19.949 1.00 97.88 338 TYR A CA 1
ATOM 2584 C C . TYR A 1 338 ? 16.759 -7.514 -20.054 1.00 97.88 338 TYR A C 1
ATOM 2586 O O . TYR A 1 338 ? 17.408 -6.864 -19.223 1.00 97.88 338 TYR A O 1
ATOM 2594 N N . TRP A 1 339 ? 16.134 -6.933 -21.072 1.00 97.94 339 TRP A N 1
ATOM 2595 C CA . TRP A 1 339 ? 16.071 -5.499 -21.300 1.00 97.94 339 TRP A CA 1
ATOM 2596 C C . TRP A 1 339 ? 14.828 -4.903 -20.635 1.00 97.94 339 TRP A C 1
ATOM 2598 O O . TRP A 1 339 ? 13.709 -5.333 -20.875 1.00 97.94 339 TRP A O 1
ATOM 2608 N N . ARG A 1 340 ? 15.035 -3.873 -19.808 1.00 95.81 340 ARG A N 1
ATOM 2609 C CA . ARG A 1 340 ? 13.979 -3.218 -19.007 1.00 95.81 340 ARG A CA 1
ATOM 2610 C C . ARG A 1 340 ? 13.723 -1.758 -19.421 1.00 95.81 340 ARG A C 1
ATOM 2612 O O . ARG A 1 340 ? 13.447 -0.901 -18.584 1.00 95.81 340 ARG A O 1
ATOM 2619 N N . GLY A 1 341 ? 13.987 -1.407 -20.680 1.00 95.50 341 GLY A N 1
ATOM 2620 C CA . GLY A 1 341 ? 13.868 -0.016 -21.142 1.00 95.50 341 GLY A CA 1
ATOM 2621 C C . GLY A 1 341 ? 14.972 0.933 -20.646 1.00 95.50 341 GLY A C 1
ATOM 2622 O O . GLY A 1 341 ? 14.754 2.141 -20.557 1.00 95.50 341 GLY A O 1
ATOM 2623 N N . ALA A 1 342 ? 16.149 0.416 -20.267 1.00 94.50 342 ALA A N 1
ATOM 2624 C CA . ALA A 1 342 ? 17.306 1.240 -19.891 1.00 94.50 342 ALA A CA 1
ATOM 2625 C C . ALA A 1 342 ? 18.644 0.497 -20.080 1.00 94.50 342 ALA A C 1
ATOM 2627 O O . ALA A 1 342 ? 18.664 -0.693 -20.381 1.00 94.50 342 ALA A O 1
ATOM 2628 N N . LYS A 1 343 ? 19.769 1.215 -19.911 1.00 94.69 343 LYS A N 1
ATOM 2629 C CA . LYS A 1 343 ? 21.123 0.755 -20.293 1.00 94.69 343 LYS A CA 1
ATOM 2630 C C . LYS A 1 343 ? 21.597 -0.523 -19.589 1.00 94.69 343 LYS A C 1
ATOM 2632 O O . LYS A 1 343 ? 22.274 -1.331 -20.207 1.00 94.69 343 LYS A O 1
ATOM 2637 N N . ALA A 1 344 ? 21.272 -0.696 -18.308 1.00 95.94 344 ALA A N 1
ATOM 2638 C CA . ALA A 1 344 ? 21.610 -1.916 -17.572 1.00 95.94 344 ALA A CA 1
ATOM 2639 C C . ALA A 1 344 ? 20.519 -2.979 -17.756 1.00 95.94 344 ALA A C 1
ATOM 2641 O O . ALA A 1 344 ? 19.335 -2.644 -17.673 1.00 95.94 344 ALA A O 1
ATOM 2642 N N . CYS A 1 345 ? 20.896 -4.241 -17.955 1.00 97.62 345 CYS A N 1
ATOM 2643 C CA . CYS A 1 345 ? 19.946 -5.351 -17.927 1.00 97.62 345 CYS A CA 1
ATOM 2644 C C . CYS A 1 345 ? 19.388 -5.591 -16.523 1.00 97.62 345 CYS A C 1
ATOM 2646 O O . CYS A 1 345 ? 19.950 -5.112 -15.533 1.00 97.62 345 CYS A O 1
ATOM 2648 N N . LEU A 1 346 ? 18.267 -6.311 -16.446 1.00 96.81 346 LEU A N 1
ATOM 2649 C CA . LEU A 1 346 ? 17.600 -6.593 -15.177 1.00 96.81 346 LEU A CA 1
ATOM 2650 C C . LEU A 1 346 ? 18.524 -7.299 -14.162 1.00 96.81 346 LEU A C 1
ATOM 2652 O O . LEU A 1 346 ? 18.656 -6.749 -13.068 1.00 96.81 346 LEU A O 1
ATOM 2656 N N . PRO A 1 347 ? 19.258 -8.383 -14.502 1.00 97.00 347 PRO A N 1
ATOM 2657 C CA . PRO A 1 347 ? 20.167 -9.029 -13.549 1.00 97.00 347 PRO A CA 1
ATOM 2658 C C . PRO A 1 347 ? 21.246 -8.088 -12.998 1.00 97.00 347 PRO A C 1
ATOM 2660 O O . PRO A 1 347 ? 21.434 -7.979 -11.788 1.00 97.00 347 PRO A O 1
ATOM 2663 N N . CYS A 1 348 ? 21.935 -7.341 -13.870 1.00 96.31 348 CYS A N 1
ATOM 2664 C CA . CYS A 1 348 ? 22.988 -6.422 -13.432 1.00 96.31 348 CYS A CA 1
ATOM 2665 C C . CYS A 1 348 ? 22.445 -5.247 -12.610 1.00 96.31 348 CYS A C 1
ATOM 2667 O O . CYS A 1 348 ? 23.142 -4.737 -11.730 1.00 96.31 348 CYS A O 1
ATOM 2669 N N . PHE A 1 349 ? 21.228 -4.788 -12.916 1.00 95.06 349 PHE A N 1
ATOM 2670 C CA . PHE A 1 349 ? 20.551 -3.752 -12.147 1.00 95.06 349 PHE A CA 1
ATOM 2671 C C . PHE A 1 349 ? 20.156 -4.257 -10.753 1.00 95.06 349 PHE A C 1
ATOM 2673 O O . PHE A 1 349 ? 20.442 -3.573 -9.771 1.00 95.06 349 PHE A O 1
ATOM 2680 N N . TRP A 1 350 ? 19.563 -5.452 -10.674 1.00 93.56 350 TRP A N 1
ATOM 2681 C CA . TRP A 1 350 ? 19.164 -6.103 -9.425 1.00 93.56 350 TRP A CA 1
ATOM 2682 C C . TRP A 1 350 ? 20.344 -6.261 -8.466 1.00 93.56 350 TRP A C 1
ATOM 2684 O O . TRP A 1 350 ? 20.298 -5.830 -7.316 1.00 93.56 350 TRP A O 1
ATOM 2694 N N . GLU A 1 351 ? 21.457 -6.777 -8.980 1.00 92.12 351 GLU A N 1
ATOM 2695 C CA . GLU A 1 351 ? 22.675 -7.022 -8.207 1.00 92.12 351 GLU A CA 1
ATOM 2696 C C . GLU A 1 351 ? 23.518 -5.761 -7.966 1.00 92.12 351 GLU A C 1
ATOM 2698 O O . GLU A 1 351 ? 24.626 -5.860 -7.432 1.00 92.12 351 GLU A O 1
ATOM 2703 N N . LYS A 1 352 ? 23.037 -4.580 -8.390 1.00 88.06 352 LYS A N 1
ATOM 2704 C CA . LYS A 1 352 ? 23.730 -3.283 -8.288 1.00 88.06 352 LYS A CA 1
ATOM 2705 C C . LYS A 1 352 ? 25.177 -3.332 -8.791 1.00 88.06 352 LYS A C 1
ATOM 2707 O O . LYS A 1 352 ? 26.066 -2.735 -8.189 1.00 88.06 352 LYS A O 1
ATOM 2712 N N . ALA A 1 353 ? 25.418 -4.054 -9.884 1.00 78.50 353 ALA A N 1
ATOM 2713 C CA . ALA A 1 353 ? 26.752 -4.263 -10.446 1.00 78.50 353 ALA A CA 1
ATOM 2714 C C . ALA A 1 353 ? 27.783 -4.898 -9.480 1.00 78.50 353 ALA A C 1
ATOM 2716 O O . ALA A 1 353 ? 28.985 -4.797 -9.722 1.00 78.50 353 ALA A O 1
ATOM 2717 N N . SER A 1 354 ? 27.352 -5.607 -8.427 1.00 82.75 354 SER A N 1
ATOM 2718 C CA . SER A 1 354 ? 28.258 -6.328 -7.509 1.00 82.75 354 SER A CA 1
ATOM 2719 C C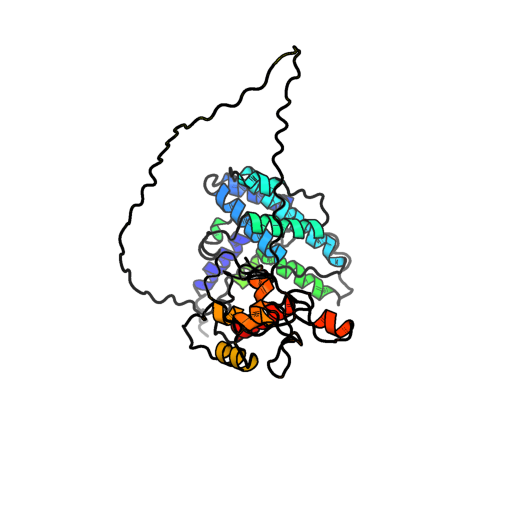 . SER A 1 354 ? 29.113 -7.393 -8.211 1.00 82.75 354 SER A C 1
ATOM 2721 O O . SER A 1 354 ? 30.194 -7.736 -7.738 1.00 82.75 354 SER A O 1
ATOM 2723 N N . LYS A 1 355 ? 28.664 -7.884 -9.373 1.00 87.75 355 LYS A N 1
ATOM 2724 C CA . LYS A 1 355 ? 29.400 -8.814 -10.244 1.00 87.75 355 LYS A CA 1
ATOM 2725 C C . LYS A 1 355 ? 30.103 -8.130 -11.430 1.00 87.75 355 LYS A C 1
ATOM 2727 O O . LYS A 1 355 ? 30.651 -8.819 -12.292 1.00 87.75 355 LYS A O 1
ATOM 2732 N N . GLY A 1 356 ? 30.106 -6.797 -11.481 1.00 91.12 356 GLY A N 1
ATOM 2733 C CA . GLY A 1 356 ? 30.659 -5.984 -12.567 1.00 91.12 356 GLY A CA 1
ATOM 2734 C C . GLY A 1 356 ? 29.618 -5.086 -13.241 1.00 91.12 356 GLY A C 1
ATOM 2735 O O . GLY A 1 356 ? 28.409 -5.279 -13.101 1.00 91.12 356 GLY A O 1
ATOM 2736 N N . SER A 1 357 ? 30.088 -4.084 -13.987 1.00 93.81 357 SER A N 1
ATOM 2737 C CA . SER A 1 357 ? 29.225 -3.156 -14.722 1.00 93.81 357 SER A CA 1
ATOM 2738 C C . SER A 1 357 ? 28.616 -3.808 -15.970 1.00 93.81 357 SER A C 1
ATOM 2740 O O . SER A 1 357 ? 29.266 -4.562 -16.694 1.00 93.81 357 SER A O 1
ATOM 2742 N N . CYS A 1 358 ? 27.349 -3.488 -16.250 1.00 96.81 358 CYS A N 1
ATOM 2743 C CA . CYS A 1 358 ? 26.655 -3.955 -17.450 1.00 96.81 358 CYS A CA 1
ATOM 2744 C C . CYS A 1 358 ? 27.237 -3.268 -18.696 1.00 96.81 358 CYS A C 1
ATOM 2746 O O . CYS A 1 358 ? 26.880 -2.131 -19.002 1.00 96.81 358 CYS A O 1
ATOM 2748 N N . THR A 1 359 ? 28.141 -3.950 -19.399 1.00 97.19 359 THR A N 1
ATOM 2749 C CA . THR A 1 359 ? 28.854 -3.442 -20.584 1.00 97.19 359 THR A CA 1
ATOM 2750 C C . THR A 1 359 ? 28.720 -4.400 -21.768 1.00 97.19 359 THR A C 1
ATOM 2752 O O . THR A 1 359 ? 28.453 -5.586 -21.580 1.00 97.19 359 THR A O 1
ATOM 2755 N N . GLY A 1 360 ? 28.859 -3.882 -22.993 1.00 96.56 360 GLY A N 1
ATOM 2756 C CA . GLY A 1 360 ? 28.773 -4.670 -24.234 1.00 96.56 360 GLY A CA 1
ATOM 2757 C C . GLY A 1 360 ? 27.354 -5.033 -24.690 1.00 96.56 360 GLY A C 1
ATOM 2758 O O . GLY A 1 360 ? 27.187 -5.566 -25.779 1.00 96.56 360 GLY A O 1
ATOM 2759 N N . ALA A 1 361 ? 26.331 -4.716 -23.894 1.00 97.44 361 ALA A N 1
ATOM 2760 C CA . ALA A 1 361 ? 24.949 -5.041 -24.225 1.00 97.44 361 ALA A CA 1
ATOM 2761 C C . ALA A 1 361 ? 24.395 -4.122 -25.328 1.00 97.44 361 ALA A C 1
ATOM 2763 O O . ALA A 1 361 ? 24.519 -2.898 -25.228 1.00 97.44 361 ALA A O 1
ATOM 2764 N N . VAL A 1 362 ? 23.722 -4.694 -26.329 1.00 98.12 362 VAL A N 1
ATOM 2765 C CA . VAL A 1 362 ? 23.048 -3.940 -27.405 1.00 98.12 362 VAL A CA 1
ATOM 2766 C C . VAL A 1 362 ? 21.531 -4.043 -27.221 1.00 98.12 362 VAL A C 1
ATOM 2768 O O . VAL A 1 362 ? 21.009 -5.159 -27.263 1.00 98.12 362 VAL A O 1
ATOM 2771 N N . PRO A 1 363 ? 20.811 -2.944 -26.914 1.00 97.12 363 PRO A N 1
ATOM 2772 C CA . PRO A 1 363 ? 19.372 -3.001 -26.662 1.00 97.12 363 PRO A CA 1
ATOM 2773 C C . PRO A 1 363 ? 18.606 -3.422 -27.927 1.00 97.12 363 PRO A C 1
ATOM 2775 O O . PRO A 1 363 ? 19.113 -3.241 -29.034 1.00 97.12 363 PRO A O 1
ATOM 2778 N N . PRO A 1 364 ? 17.392 -3.980 -27.791 1.00 97.00 364 PRO A N 1
ATOM 2779 C CA . PRO A 1 364 ? 16.543 -4.255 -28.941 1.00 97.00 364 PRO A CA 1
ATOM 2780 C C . PRO A 1 364 ? 16.185 -2.958 -29.675 1.00 97.00 364 PRO A C 1
ATOM 2782 O O . PRO A 1 364 ? 15.963 -1.918 -29.056 1.00 97.00 364 PRO A O 1
ATOM 2785 N N . VAL A 1 365 ? 16.115 -3.027 -31.005 1.00 96.62 365 VAL A N 1
ATOM 2786 C CA . VAL A 1 365 ? 15.621 -1.928 -31.842 1.00 96.62 365 VAL A CA 1
ATOM 2787 C C . VAL A 1 365 ? 14.098 -1.921 -31.763 1.00 96.62 365 VAL A C 1
ATOM 2789 O O . VAL A 1 365 ? 13.445 -2.807 -32.310 1.00 96.62 365 VAL A O 1
ATOM 2792 N N . LEU A 1 366 ? 13.541 -0.936 -31.061 1.00 94.69 366 LEU A N 1
ATOM 2793 C CA . LEU A 1 366 ? 12.105 -0.783 -30.844 1.00 94.69 366 LEU A CA 1
ATOM 2794 C C . LEU A 1 366 ? 11.662 0.643 -31.164 1.00 94.69 366 LEU A C 1
ATOM 2796 O O . LEU A 1 366 ? 12.438 1.592 -31.074 1.00 94.69 366 LEU A O 1
ATOM 2800 N N . MET A 1 367 ? 10.386 0.808 -31.505 1.00 95.44 367 MET A N 1
ATOM 2801 C CA . MET A 1 367 ? 9.796 2.137 -31.661 1.00 95.44 367 MET A CA 1
ATOM 2802 C C . MET A 1 367 ? 9.663 2.825 -30.289 1.00 95.44 367 MET A C 1
ATOM 2804 O O . MET A 1 367 ? 9.366 2.146 -29.305 1.00 95.44 367 MET A O 1
ATOM 2808 N N . PRO A 1 368 ? 9.744 4.167 -30.184 1.00 94.00 368 PRO A N 1
ATOM 2809 C CA . PRO A 1 368 ? 9.657 4.874 -28.895 1.00 94.00 368 PRO A CA 1
ATOM 2810 C C . PRO A 1 368 ? 8.392 4.581 -28.065 1.00 94.00 368 PRO A C 1
ATOM 2812 O O . PRO A 1 368 ? 8.387 4.703 -26.839 1.00 94.00 368 PRO A O 1
ATOM 2815 N N . ALA A 1 369 ? 7.284 4.216 -28.718 1.00 91.44 369 ALA A N 1
ATOM 2816 C CA . ALA A 1 369 ? 6.076 3.756 -28.032 1.00 91.44 369 ALA A CA 1
ATOM 2817 C C . ALA A 1 369 ? 6.295 2.396 -27.344 1.00 91.44 369 ALA A C 1
ATOM 2819 O O . ALA A 1 369 ? 6.000 2.260 -26.159 1.00 91.44 369 ALA A O 1
ATOM 2820 N N . GLN A 1 370 ? 6.902 1.443 -28.053 1.00 92.38 370 GLN A N 1
ATOM 2821 C CA . GLN A 1 370 ? 7.252 0.124 -27.528 1.00 92.38 370 GLN A CA 1
ATOM 2822 C C . GLN A 1 370 ? 8.318 0.233 -26.431 1.00 92.38 370 GLN A C 1
ATOM 2824 O O . GLN A 1 370 ? 8.228 -0.451 -25.418 1.00 92.38 370 GLN A O 1
ATOM 2829 N N . GLU A 1 371 ? 9.298 1.133 -26.556 1.00 93.56 371 GLU A N 1
ATOM 2830 C CA . GLU A 1 371 ? 10.302 1.329 -25.500 1.00 93.56 371 GLU A CA 1
ATOM 2831 C C . GLU A 1 371 ? 9.678 1.743 -24.161 1.00 93.56 371 GLU A C 1
ATOM 2833 O O . GLU A 1 371 ? 10.096 1.272 -23.101 1.00 93.56 371 GLU A O 1
ATOM 2838 N N . ARG A 1 372 ? 8.661 2.617 -24.196 1.00 92.75 372 ARG A N 1
ATOM 2839 C CA . ARG A 1 372 ? 7.926 3.038 -22.994 1.00 92.75 372 ARG A CA 1
ATOM 2840 C C . ARG A 1 372 ? 7.172 1.879 -22.359 1.00 92.75 372 ARG A C 1
ATOM 2842 O O . ARG A 1 372 ? 7.135 1.789 -21.134 1.00 92.75 372 ARG A O 1
ATOM 2849 N N . GLU A 1 373 ? 6.619 0.995 -23.177 1.00 93.81 373 GLU A N 1
ATOM 2850 C CA . GLU A 1 373 ? 5.916 -0.194 -22.715 1.00 93.81 373 GLU A CA 1
ATOM 2851 C C . GLU A 1 373 ? 6.848 -1.166 -21.980 1.00 93.81 373 GLU A C 1
ATOM 2853 O O . GLU A 1 373 ? 6.443 -1.768 -20.994 1.00 93.81 373 GLU A O 1
ATOM 2858 N N . HIS A 1 374 ? 8.115 -1.269 -22.373 1.00 94.44 374 HIS A N 1
ATOM 2859 C CA . HIS A 1 374 ? 9.079 -2.182 -21.748 1.00 94.44 374 HIS A CA 1
ATOM 2860 C C . HIS A 1 374 ? 9.720 -1.650 -20.459 1.00 94.44 374 HIS A C 1
ATOM 2862 O O . HIS A 1 374 ? 10.518 -2.349 -19.827 1.00 94.44 374 HIS A O 1
ATOM 2868 N N . LYS A 1 375 ? 9.395 -0.421 -20.040 1.00 94.94 375 LYS A N 1
ATOM 2869 C CA . LYS A 1 375 ? 9.822 0.077 -18.729 1.00 94.94 375 LYS A CA 1
ATOM 2870 C C . LYS A 1 375 ? 9.094 -0.684 -17.611 1.00 94.94 375 LYS A C 1
ATOM 2872 O O . LYS A 1 375 ? 7.905 -0.964 -17.764 1.00 94.94 375 LYS A O 1
ATOM 2877 N N . PRO A 1 376 ? 9.769 -0.970 -16.483 1.00 96.44 376 PRO A N 1
ATOM 2878 C CA . PRO A 1 376 ? 9.143 -1.511 -15.285 1.00 96.44 376 PRO A CA 1
ATOM 2879 C C . PRO A 1 376 ? 7.901 -0.729 -14.844 1.00 96.44 376 PRO A C 1
ATOM 2881 O O . PRO A 1 376 ? 7.958 0.495 -14.708 1.00 96.44 376 PRO A O 1
ATOM 2884 N N . GLN A 1 377 ? 6.797 -1.436 -14.600 1.00 95.50 377 GLN A N 1
ATOM 2885 C CA . GLN A 1 377 ? 5.528 -0.873 -14.129 1.00 95.50 377 GLN A CA 1
ATOM 2886 C C . GLN A 1 377 ? 5.043 -1.597 -12.872 1.00 95.50 377 GLN A C 1
ATOM 2888 O O . GLN A 1 377 ? 5.047 -2.826 -12.826 1.00 95.50 377 GLN A O 1
ATOM 2893 N N . LEU A 1 378 ? 4.591 -0.839 -11.861 1.00 93.75 378 LEU A N 1
ATOM 2894 C CA . LEU A 1 378 ? 4.143 -1.419 -10.582 1.00 93.75 378 LEU A CA 1
ATOM 2895 C C . LEU A 1 378 ? 2.887 -2.264 -10.780 1.00 93.75 378 LEU A C 1
ATOM 2897 O O . LEU A 1 378 ? 2.797 -3.349 -10.223 1.00 93.75 378 LEU A O 1
ATOM 2901 N N . ALA A 1 379 ? 1.986 -1.820 -11.658 1.00 93.38 379 ALA A N 1
ATOM 2902 C CA . ALA A 1 379 ? 0.771 -2.549 -12.002 1.00 93.38 379 ALA A CA 1
ATOM 2903 C C . ALA A 1 379 ? 1.049 -3.989 -12.469 1.00 93.38 379 ALA A C 1
ATOM 2905 O O . ALA A 1 379 ? 0.329 -4.893 -12.076 1.00 93.38 379 ALA A O 1
ATOM 2906 N N . ARG A 1 380 ? 2.123 -4.227 -13.237 1.00 95.62 380 ARG A N 1
ATOM 2907 C CA . ARG A 1 380 ? 2.478 -5.578 -13.711 1.00 95.62 380 ARG A CA 1
ATOM 2908 C C . ARG A 1 380 ? 2.997 -6.484 -12.603 1.00 95.62 380 ARG A C 1
ATOM 2910 O O . ARG A 1 380 ? 2.705 -7.672 -12.599 1.00 95.62 380 ARG A O 1
ATOM 2917 N N . ARG A 1 381 ? 3.763 -5.921 -11.665 1.00 95.75 381 ARG A N 1
ATOM 2918 C CA . ARG A 1 381 ? 4.192 -6.651 -10.468 1.00 95.75 381 ARG A CA 1
ATOM 2919 C C . ARG A 1 381 ? 2.986 -7.025 -9.614 1.00 95.75 381 ARG A C 1
ATOM 2921 O O . ARG A 1 381 ? 2.901 -8.164 -9.178 1.00 95.75 381 ARG A O 1
ATOM 2928 N N . MET A 1 382 ? 2.075 -6.078 -9.394 1.00 94.62 382 MET A N 1
ATOM 2929 C CA . MET A 1 382 ? 0.870 -6.321 -8.599 1.00 94.62 382 MET A CA 1
ATOM 2930 C C . MET A 1 382 ? -0.039 -7.356 -9.252 1.00 94.62 382 MET A C 1
ATOM 2932 O O . MET A 1 382 ? -0.458 -8.281 -8.575 1.00 94.62 382 MET A O 1
ATOM 2936 N N . ASP A 1 383 ? -0.261 -7.268 -10.565 1.00 95.25 383 ASP A N 1
ATOM 2937 C CA . ASP A 1 383 ? -1.016 -8.274 -11.318 1.00 95.25 383 ASP A CA 1
ATOM 2938 C C . ASP A 1 383 ? -0.407 -9.677 -11.167 1.00 95.25 383 ASP A C 1
ATOM 2940 O O . ASP A 1 383 ? -1.112 -10.640 -10.874 1.00 95.25 383 ASP A O 1
ATOM 2944 N N . PHE A 1 384 ? 0.922 -9.791 -11.266 1.00 96.00 384 PHE A N 1
ATOM 2945 C CA . PHE A 1 384 ? 1.621 -11.054 -11.032 1.00 96.00 384 PHE A CA 1
ATOM 2946 C C . PHE A 1 384 ? 1.408 -11.591 -9.607 1.00 96.00 384 PHE A C 1
ATOM 2948 O O . PHE A 1 384 ? 1.072 -12.762 -9.447 1.00 96.00 384 PHE A O 1
ATOM 2955 N N . LEU A 1 385 ? 1.552 -10.747 -8.581 1.00 94.25 385 LEU A N 1
ATOM 2956 C CA . LEU A 1 385 ? 1.354 -11.144 -7.182 1.00 94.25 385 LEU A CA 1
ATOM 2957 C C . LEU A 1 385 ? -0.098 -11.544 -6.890 1.00 94.25 385 LEU A C 1
ATOM 2959 O O . LEU A 1 385 ? -0.327 -12.583 -6.278 1.00 94.25 385 LEU A O 1
ATOM 2963 N N . TRP A 1 386 ? -1.073 -10.780 -7.384 1.00 93.31 386 TRP A N 1
ATOM 2964 C CA . TRP A 1 386 ? -2.495 -11.083 -7.213 1.00 93.31 386 TRP A CA 1
ATOM 2965 C C . TRP A 1 386 ? -2.913 -12.373 -7.911 1.00 93.31 386 TRP A C 1
ATOM 2967 O O . TRP A 1 386 ? -3.791 -13.072 -7.414 1.00 93.31 386 TRP A O 1
ATOM 2977 N N . ARG A 1 387 ? -2.282 -12.735 -9.034 1.00 94.44 387 ARG A N 1
ATOM 2978 C CA . ARG A 1 387 ? -2.506 -14.043 -9.666 1.00 94.44 387 ARG A CA 1
ATOM 2979 C C . ARG A 1 387 ? -2.050 -15.196 -8.770 1.00 94.44 387 ARG A C 1
ATOM 2981 O O . ARG A 1 387 ? -2.775 -16.180 -8.661 1.00 94.44 387 ARG A O 1
ATOM 2988 N N . LEU A 1 388 ? -0.888 -15.074 -8.123 1.00 92.62 388 LEU A N 1
ATOM 2989 C CA . LEU A 1 388 ? -0.384 -16.093 -7.191 1.00 92.62 388 LEU A CA 1
ATOM 2990 C C . LEU A 1 388 ? -1.247 -16.186 -5.924 1.00 92.62 388 LEU A C 1
ATOM 2992 O O . LEU A 1 388 ? -1.563 -17.283 -5.463 1.00 92.62 388 LEU A O 1
ATOM 2996 N N . GLU A 1 389 ? -1.657 -15.037 -5.388 1.00 91.19 389 GLU A N 1
ATOM 2997 C CA . GLU A 1 389 ? -2.537 -14.946 -4.221 1.00 91.19 389 GLU A CA 1
ATOM 2998 C C . GLU A 1 389 ? -3.935 -15.506 -4.517 1.00 91.19 389 GLU A C 1
ATOM 3000 O O . GLU A 1 389 ? -4.455 -16.320 -3.757 1.00 91.19 389 GLU A O 1
ATOM 3005 N N . GLY A 1 390 ? -4.528 -15.141 -5.657 1.00 88.94 390 GLY A N 1
ATOM 3006 C CA . GLY A 1 390 ? -5.847 -15.614 -6.082 1.00 88.94 390 GLY A CA 1
ATOM 3007 C C . GLY A 1 390 ? -5.912 -17.123 -6.331 1.00 88.94 390 GLY A C 1
ATOM 3008 O O . GLY A 1 390 ? -6.983 -17.714 -6.211 1.00 88.94 390 GLY A O 1
ATOM 3009 N N . ALA A 1 391 ? -4.775 -17.762 -6.623 1.00 89.25 391 ALA A N 1
ATOM 3010 C CA . ALA A 1 391 ? -4.664 -19.216 -6.709 1.00 89.25 391 ALA A CA 1
ATOM 3011 C C . ALA A 1 391 ? -4.580 -19.903 -5.327 1.00 89.25 391 ALA A C 1
ATOM 3013 O O . ALA A 1 391 ? -4.618 -21.129 -5.246 1.00 89.25 391 ALA A O 1
ATOM 3014 N N . GLY A 1 392 ? -4.476 -19.136 -4.234 1.00 86.12 392 GLY A N 1
ATOM 3015 C CA . GLY A 1 392 ? -4.389 -19.653 -2.864 1.00 86.12 392 GLY A CA 1
ATOM 3016 C C . GLY A 1 392 ? -3.065 -20.351 -2.551 1.00 86.12 392 GLY A C 1
ATOM 3017 O O . GLY A 1 392 ? -2.974 -21.098 -1.577 1.00 86.12 392 GLY A O 1
ATOM 3018 N N . VAL A 1 393 ? -2.050 -20.141 -3.388 1.00 81.06 393 VAL A N 1
ATOM 3019 C CA . VAL A 1 393 ? -0.781 -20.869 -3.320 1.00 81.06 393 VAL A CA 1
ATOM 3020 C C . VAL A 1 393 ? 0.214 -20.195 -2.382 1.00 81.06 393 VAL A C 1
ATOM 3022 O O . VAL A 1 393 ? 0.973 -20.854 -1.676 1.00 81.06 393 VAL A O 1
ATOM 3025 N N . THR A 1 394 ? 0.194 -18.867 -2.352 1.00 78.00 394 THR A N 1
ATOM 3026 C CA . THR A 1 394 ? 1.013 -18.060 -1.456 1.00 78.00 394 THR A CA 1
ATOM 3027 C C . THR A 1 394 ? 0.144 -16.993 -0.818 1.00 78.00 394 THR A C 1
ATOM 3029 O O . THR A 1 394 ? -0.752 -16.446 -1.460 1.00 78.00 394 THR A O 1
ATOM 3032 N N . MET A 1 395 ? 0.429 -16.667 0.441 1.00 77.56 395 MET A N 1
ATOM 3033 C CA . MET A 1 395 ? -0.021 -15.388 0.980 1.00 77.56 395 MET A CA 1
ATOM 3034 C C . MET A 1 395 ? 0.765 -14.280 0.276 1.00 77.56 395 MET A C 1
ATOM 3036 O O . MET A 1 395 ? 1.901 -14.510 -0.165 1.00 77.56 395 MET A O 1
ATOM 3040 N N . TYR A 1 396 ? 0.165 -13.097 0.152 1.00 78.94 396 TYR A N 1
ATOM 3041 C CA . TYR A 1 396 ? 0.861 -11.922 -0.357 1.00 78.94 396 TYR A CA 1
ATOM 3042 C C . TYR A 1 396 ? 2.202 -11.753 0.393 1.00 78.94 396 TYR A C 1
ATOM 3044 O O . TYR A 1 396 ? 2.206 -11.813 1.626 1.00 78.94 396 TYR A O 1
ATOM 3052 N N . PRO A 1 397 ? 3.352 -11.603 -0.299 1.00 80.94 397 PRO A N 1
ATOM 3053 C CA . PRO A 1 397 ? 4.667 -11.595 0.341 1.00 80.94 397 PRO A CA 1
ATOM 3054 C C . PRO A 1 397 ? 4.947 -10.236 1.001 1.00 80.94 397 PRO A C 1
ATOM 3056 O O . PRO A 1 397 ? 5.824 -9.486 0.566 1.00 80.94 397 PRO A O 1
ATOM 3059 N N . GLU A 1 398 ? 4.191 -9.915 2.055 1.00 83.50 398 GLU A N 1
ATOM 3060 C CA . GLU A 1 398 ? 4.263 -8.649 2.803 1.00 83.50 398 GLU A CA 1
ATOM 3061 C C . GLU A 1 398 ? 5.663 -8.375 3.370 1.00 83.50 398 GLU A C 1
ATOM 3063 O O . GLU A 1 398 ? 6.049 -7.220 3.549 1.00 83.50 398 GLU A O 1
ATOM 3068 N N . HIS A 1 399 ? 6.453 -9.427 3.616 1.00 83.81 399 HIS A N 1
ATOM 3069 C CA . HIS A 1 399 ? 7.838 -9.316 4.080 1.00 83.81 399 HIS A CA 1
ATOM 3070 C C . HIS A 1 399 ? 8.811 -8.838 2.993 1.00 83.81 399 HIS A C 1
ATOM 3072 O O . HIS A 1 399 ? 9.913 -8.394 3.307 1.00 83.81 399 HIS A O 1
ATOM 3078 N N . LEU A 1 400 ? 8.425 -8.908 1.717 1.00 84.12 400 LEU A N 1
ATOM 3079 C CA . LEU A 1 400 ? 9.253 -8.484 0.583 1.00 84.12 400 LEU A CA 1
ATOM 3080 C C . LEU A 1 400 ? 8.708 -7.236 -0.097 1.00 84.12 400 LEU A C 1
ATOM 3082 O O . LEU A 1 400 ? 9.488 -6.439 -0.620 1.00 84.12 400 LEU A O 1
ATOM 3086 N N . VAL A 1 401 ? 7.384 -7.097 -0.164 1.00 89.19 401 VAL A N 1
ATOM 3087 C CA . VAL A 1 401 ? 6.715 -6.075 -0.965 1.00 89.19 401 VAL A CA 1
ATOM 3088 C C . VAL A 1 401 ? 5.570 -5.446 -0.173 1.00 89.19 401 VAL A C 1
ATOM 3090 O O . VAL A 1 401 ? 4.745 -6.150 0.394 1.00 89.19 401 VAL A O 1
ATOM 3093 N N . ASP A 1 402 ? 5.497 -4.113 -0.156 1.00 86.81 402 ASP A N 1
ATOM 3094 C CA . ASP A 1 402 ? 4.392 -3.379 0.462 1.00 86.81 402 ASP A CA 1
ATOM 3095 C C . ASP A 1 402 ? 3.102 -3.487 -0.372 1.00 86.81 402 ASP A C 1
ATOM 3097 O O . ASP A 1 402 ? 3.113 -3.944 -1.515 1.00 86.81 402 ASP A O 1
ATOM 3101 N N . ALA A 1 403 ? 1.977 -3.009 0.161 1.00 82.06 403 ALA A N 1
ATOM 3102 C CA . ALA A 1 403 ? 0.687 -3.019 -0.542 1.00 82.06 403 ALA A CA 1
ATOM 3103 C C . ALA A 1 403 ? 0.675 -2.227 -1.873 1.00 82.06 403 ALA A C 1
ATOM 3105 O O . ALA A 1 403 ? -0.235 -2.384 -2.683 1.00 82.06 403 ALA A O 1
ATOM 3106 N N . ASN A 1 404 ? 1.678 -1.376 -2.122 1.00 82.50 404 ASN A N 1
ATOM 3107 C CA . ASN A 1 404 ? 1.828 -0.608 -3.361 1.00 82.50 404 ASN A CA 1
ATOM 3108 C C . ASN A 1 404 ? 2.774 -1.283 -4.367 1.00 82.50 404 ASN A C 1
ATOM 3110 O O . ASN A 1 404 ? 3.134 -0.676 -5.385 1.00 82.50 404 ASN A O 1
ATOM 3114 N N . GLY A 1 405 ? 3.241 -2.495 -4.077 1.00 85.00 405 GLY A N 1
ATOM 3115 C CA . GLY A 1 405 ? 4.164 -3.218 -4.935 1.00 85.00 405 GLY A CA 1
ATOM 3116 C C . GLY A 1 405 ? 5.616 -2.766 -4.800 1.00 85.00 405 GLY A C 1
ATOM 3117 O O . GLY A 1 405 ? 6.416 -3.058 -5.688 1.00 85.00 405 GLY A O 1
ATOM 3118 N N . ARG A 1 406 ? 6.007 -2.021 -3.761 1.00 87.81 406 ARG A N 1
ATOM 3119 C CA . ARG A 1 406 ? 7.393 -1.560 -3.559 1.00 87.81 406 ARG A CA 1
ATOM 3120 C C . ARG A 1 406 ? 8.150 -2.528 -2.662 1.00 87.81 406 ARG A C 1
ATOM 3122 O O . ARG A 1 406 ? 7.593 -3.016 -1.694 1.00 87.81 406 ARG A O 1
ATOM 3129 N N . ALA A 1 407 ? 9.423 -2.770 -2.969 1.00 86.88 407 ALA A N 1
ATOM 3130 C CA . ALA A 1 407 ? 10.289 -3.545 -2.084 1.00 86.88 407 ALA A CA 1
ATOM 3131 C C . ALA A 1 407 ? 10.396 -2.881 -0.696 1.00 86.88 407 ALA A C 1
ATOM 3133 O O . ALA A 1 407 ? 10.583 -1.658 -0.638 1.00 86.88 407 ALA A O 1
ATOM 3134 N N . VAL A 1 408 ? 10.282 -3.684 0.368 1.00 82.81 408 VAL A N 1
ATOM 3135 C CA . VAL A 1 408 ? 10.324 -3.252 1.783 1.00 82.81 408 VAL A CA 1
ATOM 3136 C C . VAL A 1 408 ? 11.755 -3.144 2.321 1.00 82.81 408 VAL A C 1
ATOM 3138 O O . VAL A 1 408 ? 12.637 -3.955 1.932 1.00 82.81 408 VAL A O 1
#

Foldseek 3Di:
DDPPDDDPPDPLVVVLLVLLDFQLADDDLQDWAFLVNLLVQLVVVCVVPLPCQQVLLVVLLLLLLVLLLPAPPDPDPVCPLVLLLSLSNSVSSLVSNLVRHPDPLNVLSVVDDSPDDSVVNNVSSVVSDVVCPDPPPDPPVVVSSSSSGYNSVSLLSRVSVVVVVVPPPDPPPPPPCVVVSRTDGSNSSSVSSSVVSPPPPDDDPPPDDDDDDDDDDDDDDDDDDDDDDDDDDDDDDDDDDDDDDDDPDPPPCPPPPPPPQDFLLEFFPPQDDDALQQDPAQVVLLVCLLPPDPPDADRPSSLNSRCLLSQFDQDPRRDTFAFPDFFPQCVVSVHTFHDQLDQHGSVCVRVVQPSHDRPPTHGDDDDPVVSVNRHRDQVSSVVSQVSSVVSVSHDRPCCQAPPSSGGD

Radius of gyration: 29.3 Å; chains: 1; bounding box: 114×65×65 Å

Sequence (408 aa):
MDSAVSNPVSSATFVMDQRAFRACGSGFMGDLVTPSLLQAELEDFYRGDPQSSAAVSLLRLLSALDSLLALPVGSSGSQASQMQLLWEFVSIEQALSIIHTPSSDVGAIHRFTHDKDPDEMLGYMRTLRSAMGQPKLEPLAVLENGSLGPLQWWLAAGEFFRILFSKYDLAESLADNILSDRAMRRRDIYDSALRLFGPNILPSLQASPTGVVSQSASNFDFVAGSLAETGAYAGLGVRRNSSPDMQASVGSTAAAASRRLVSPWLAPREFQGEITWRIEDLNQLVEDLLHWPSGQSIPDALIWEHPAMHGCLVDATGHTAQFQVRCSVCERLDRRCYWRGAKACLPCFWEKASKGSCTGAVPPVLMPAQEREHKPQLARRMDFLWRLEGAGVTMYPEHLVDANGRAV

Secondary structure (DSSP, 8-state):
----------HHHHHHHHHHHHHT-SS-TT-EE-HHHHHHHHHHHHHH-TTTHHHHHHHHHHHHHHHHHTS---S-GGGHHHHHHHHHHHHHHHHHHHHH---TTHHHHTT--TTS-HHHHHHHHHHHHHHH-S--S--TTTS-GGGG-S--THHHHHHHHHHHHHGGG-TT-TTTHHHHTT-EEHHHHHHHHHHHHSTTS--------------------------------------------------------------TTSPPTT---------S-HHHHHHHHHTPPTTSPPPHHHHHHSGGGGT--B-TTS-B-B-SB--HHHHHTT---B--SSSS-HHHHHTTTTT----S-B-----HHHHHHTS--HHHHHHHHHHHHHTTSS---TTTB-TTS-B-

pLDDT: mean 77.52, std 21.79, range [25.05, 98.31]